Protein AF-0000000076602449 (afdb_homodimer)

Solvent-accessible surface area (backbone atoms only — not comparable to full-atom values): 32713 Å² total; per-residue (Å²): 126,58,45,44,70,32,64,43,73,52,82,67,37,71,26,63,19,25,40,25,39,41,59,53,76,57,67,64,18,80,83,51,75,13,50,71,46,68,66,51,43,40,59,54,36,46,26,14,52,20,56,34,9,32,38,33,41,32,57,24,6,34,40,81,76,22,22,41,44,62,21,29,37,35,42,69,53,77,84,45,30,64,52,51,22,54,45,42,56,56,20,43,75,52,62,17,38,37,30,38,25,40,34,37,21,22,33,57,24,67,45,83,93,55,81,37,30,27,61,24,61,66,39,62,44,95,86,40,54,66,14,42,54,57,50,77,65,52,51,53,51,51,30,52,31,45,16,52,24,42,35,46,40,52,72,24,57,46,54,32,42,29,40,46,34,26,52,32,17,34,52,23,28,34,52,28,76,62,45,24,76,43,86,59,76,61,35,42,42,54,47,55,53,31,51,33,42,36,38,27,53,75,45,45,62,89,46,43,45,33,29,39,29,33,35,43,30,23,85,34,94,60,40,51,50,52,66,57,42,62,66,44,46,60,55,40,45,74,36,54,47,50,31,40,35,28,41,60,21,45,60,32,90,53,75,76,87,83,48,74,44,65,31,33,67,58,20,27,52,50,26,70,72,68,72,40,57,23,25,21,32,44,64,39,58,45,50,67,60,39,31,49,39,30,50,71,60,36,31,66,29,42,30,26,50,43,39,47,49,57,28,49,36,39,49,41,55,34,22,57,75,67,74,43,91,69,85,48,67,78,57,35,52,60,28,73,55,135,124,58,44,44,71,34,63,44,73,51,81,67,38,70,26,64,20,24,40,25,40,41,60,53,74,54,65,64,18,80,84,51,76,13,49,72,48,69,66,52,42,40,60,53,37,46,25,14,50,20,56,35,10,32,38,32,41,31,58,24,8,33,38,82,76,23,20,41,44,62,22,30,36,37,43,69,52,76,83,45,30,64,53,51,23,53,44,40,55,56,20,44,75,52,61,16,39,39,29,38,25,42,34,37,20,23,32,57,25,67,45,83,94,55,82,36,30,26,63,25,60,66,39,62,44,96,86,40,53,66,13,43,53,58,49,76,66,52,51,53,51,51,30,50,31,45,14,52,24,42,34,45,40,51,72,23,57,48,54,34,43,30,40,46,33,29,51,32,17,34,50,22,29,34,52,30,76,63,46,23,76,42,86,60,76,60,37,42,41,54,48,55,54,31,51,32,42,37,38,29,53,75,45,45,63,89,46,42,44,32,31,37,27,34,35,43,30,24,83,34,95,60,40,50,49,53,66,58,43,63,66,42,46,62,57,39,46,75,35,57,47,52,31,39,36,28,41,60,20,45,61,33,90,52,75,76,87,83,47,75,44,64,31,34,66,61,21,27,51,49,26,70,72,68,73,40,55,22,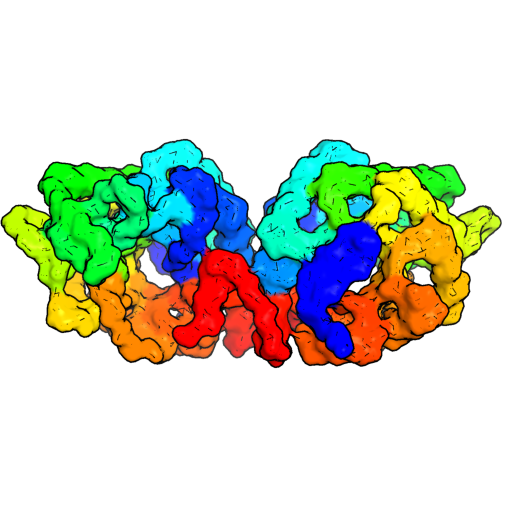25,22,33,43,64,39,58,46,52,66,58,38,29,49,38,30,49,70,61,35,30,66,30,41,30,25,50,42,37,46,49,56,28,50,36,40,49,41,54,34,23,58,76,68,74,43,92,71,85,48,66,78,57,35,52,59,28,72,54,132

Foldseek 3Di:
DDFQQPWDDDQQDIWRGQEEADADWDLAQPVLPQADDVVQLCLQLLLLLLPGGEYEHHEAELDSLQDQESSHHHQPDLVRLQRLLSSQVSSVVSNHAYEYEYFGQALNRQYPPGQRAACAQDHQDPPTHGHHHDDPVRLVVSLLSLQNSLLSRVVSPHLAYEYECEQQGHLVLLQWPLRHDDDPPSSHNQVSVLSSLLSNCVRHDLSHAYEYEYACWAPDPRTDHNVSVVVNVVSNVVSGHQEYEYHHHNSHPDDDDADAQPGLQSQQCCCVPVVGAYEYEGNPLQLVSNRVSCVVVSGPHYHDHPNCVVPSSSVNVSCVVVVHDDDRPDCVCVVVPD/DDFQQPWDDDQQDIWRGQEEADADWDLAQPVLPQADDVVQLCLQLLLLLLPGGEYEHHEAELDSLQDQESSHHHQPDLVRLQRLLSSQVSSVVSNHAYEYEYFGQALNRQYPPGQRAACAQDHQDPPTHGHHHDDPVRLVVSLLSLQNSLLSRVVSPHLAYEYECEQQGHLVLLQWPLRHDDDPPSVHNQVSVLSSLLSNCVRHDLSHAYEYEYACWAPDPRTDHNVSVVVNVVSNVVSGHQEYEYHHHNSHPDDDDADAQVGLQSQQCCCVPVVGAYEYEGNPLQLVSQRVSCVVVSGPHYHDHPNCVVPSSSVNVSCVVVVHDDDRPDCVCVVVPD

Organism: NCBI:txid33932

Structure (mmCIF, N/CA/C/O backbone):
data_AF-0000000076602449-model_v1
#
loop_
_entity.id
_entity.type
_entity.pdbx_description
1 polymer 'NADPH dehydrogenase'
#
loop_
_atom_site.group_PDB
_atom_site.id
_atom_site.type_symbol
_atom_site.label_atom_id
_atom_site.label_alt_id
_atom_site.label_comp_id
_atom_site.label_asym_id
_atom_site.label_entity_id
_atom_site.label_seq_id
_atom_site.pdbx_PDB_ins_code
_atom_site.Cartn_x
_atom_site.Cartn_y
_atom_site.Cartn_z
_atom_site.occupancy
_atom_site.B_iso_or_equiv
_atom_site.auth_seq_id
_atom_site.auth_comp_id
_atom_site.auth_asym_id
_atom_site.auth_atom_id
_atom_site.pdbx_PDB_model_num
ATOM 1 N N . MET A 1 1 ? -13.016 4.168 30.016 1 77.69 1 MET A N 1
ATOM 2 C CA . MET A 1 1 ? -12.172 5.176 29.375 1 77.69 1 MET A CA 1
ATOM 3 C C . MET A 1 1 ? -11.867 4.801 27.938 1 77.69 1 MET A C 1
ATOM 5 O O . MET A 1 1 ? -11.812 3.617 27.594 1 77.69 1 MET A O 1
ATOM 9 N N . ALA A 1 2 ? -11.836 5.816 26.984 1 90.75 2 ALA A N 1
ATOM 10 C CA . ALA A 1 2 ? -11.664 5.539 25.562 1 90.75 2 ALA A CA 1
ATOM 11 C C . ALA A 1 2 ? -10.266 5.012 25.266 1 90.75 2 ALA A C 1
ATOM 13 O O . ALA A 1 2 ? -9.297 5.422 25.906 1 90.75 2 ALA A O 1
ATOM 14 N N . GLY A 1 3 ? -10.156 3.955 24.469 1 96.75 3 GLY A N 1
ATOM 15 C CA . GLY A 1 3 ? -8.875 3.453 24 1 96.75 3 GLY A CA 1
ATOM 16 C C . GLY A 1 3 ? -8.555 3.848 22.562 1 96.75 3 GLY A C 1
ATOM 17 O O . GLY A 1 3 ? -9.367 4.504 21.906 1 96.75 3 GLY A O 1
ATOM 18 N N . LEU A 1 4 ? -7.367 3.514 22.234 1 98.5 4 LEU A N 1
ATOM 19 C CA . LEU A 1 4 ? -6.836 3.865 20.922 1 98.5 4 LEU A CA 1
ATOM 20 C C . LEU A 1 4 ? -7.801 3.449 19.812 1 98.5 4 LEU A C 1
ATOM 22 O O . LEU A 1 4 ? -7.918 4.137 18.797 1 98.5 4 LEU A O 1
ATOM 26 N N . PHE A 1 5 ? -8.602 2.383 20 1 98.56 5 PHE A N 1
ATOM 27 C CA . PHE A 1 5 ? -9.453 1.837 18.953 1 98.56 5 PHE A CA 1
ATOM 28 C C . PHE A 1 5 ? -10.922 2.162 19.219 1 98.56 5 PHE A C 1
ATOM 30 O O . PHE A 1 5 ? -11.812 1.591 18.594 1 98.56 5 PHE A O 1
ATOM 37 N N . SER A 1 6 ? -11.164 3.02 20.188 1 98.25 6 SER A N 1
ATOM 38 C CA . SER A 1 6 ? -12.508 3.566 20.344 1 98.25 6 SER A CA 1
ATOM 39 C C . SER A 1 6 ? -12.797 4.621 19.281 1 98.25 6 SER A C 1
ATOM 41 O O . SER A 1 6 ? -11.883 5.262 18.766 1 98.25 6 SER A O 1
ATOM 43 N N . SER A 1 7 ? -14.023 4.766 18.938 1 97.94 7 SER A N 1
ATOM 44 C CA . SER A 1 7 ? -14.43 5.77 17.953 1 97.94 7 SER A CA 1
ATOM 45 C C . SER A 1 7 ? -14.289 7.18 18.516 1 97.94 7 SER A C 1
ATOM 47 O O . SER A 1 7 ? -14.188 7.363 19.734 1 97.94 7 SER A O 1
ATOM 49 N N . PHE A 1 8 ? -14.164 8.117 17.719 1 98.44 8 PHE A N 1
ATOM 50 C CA . PHE A 1 8 ? -14.117 9.539 18.031 1 98.44 8 PHE A CA 1
ATOM 51 C C . PHE A 1 8 ? -15.047 10.336 17.125 1 98.44 8 PHE A C 1
ATOM 53 O O . PHE A 1 8 ? -15.148 10.047 15.93 1 98.44 8 PHE A O 1
ATOM 60 N N . SER A 1 9 ? -15.727 11.227 17.703 1 98.19 9 SER A N 1
ATOM 61 C CA . SER A 1 9 ? -16.609 12.086 16.922 1 98.19 9 SER A CA 1
ATOM 62 C C . SER A 1 9 ? -16.5 13.539 17.359 1 98.19 9 SER A C 1
ATOM 64 O O . SER A 1 9 ? -16.422 13.828 18.562 1 98.19 9 SER A O 1
ATOM 66 N N . HIS A 1 10 ? -16.406 14.398 16.5 1 98.38 10 HIS A N 1
ATOM 67 C CA . HIS A 1 10 ? -16.453 15.844 16.703 1 98.38 10 HIS A CA 1
ATOM 68 C C . HIS A 1 10 ? -17.062 16.531 15.484 1 98.38 10 HIS A C 1
ATOM 70 O O . HIS A 1 10 ? -16.531 16.438 14.375 1 98.38 10 HIS A O 1
ATOM 76 N N . LYS A 1 11 ? -18.188 17.266 15.703 1 97.62 11 LYS A N 1
ATOM 77 C CA . LYS A 1 11 ? -18.969 17.797 14.594 1 97.62 11 LYS A CA 1
ATOM 78 C C . LYS A 1 11 ? -19.281 16.719 13.562 1 97.62 11 LYS A C 1
ATOM 80 O O . LYS A 1 11 ? -19.766 15.648 13.906 1 97.62 11 LYS A O 1
ATOM 85 N N . GLY A 1 12 ? -19 16.922 12.32 1 97.94 12 GLY A N 1
ATOM 86 C CA . GLY A 1 12 ? -19.328 15.984 11.266 1 97.94 12 GLY A CA 1
ATOM 87 C C . GLY A 1 12 ? -18.266 14.93 11.055 1 97.94 12 GLY A C 1
ATOM 88 O O . GLY A 1 12 ? -18.422 14.039 10.211 1 97.94 12 GLY A O 1
ATOM 89 N N . LEU A 1 13 ? -17.25 14.93 11.82 1 98.44 13 LEU A N 1
ATOM 90 C CA . LEU A 1 13 ? -16.156 13.977 11.656 1 98.44 13 LEU A CA 1
ATOM 91 C C . LEU A 1 13 ? -16.344 12.773 12.57 1 98.44 13 LEU A C 1
ATOM 93 O O . LEU A 1 13 ? -16.391 12.922 13.797 1 98.44 13 LEU A O 1
ATOM 97 N N . GLN A 1 14 ? -16.5 11.609 12.008 1 98.5 14 GLN A N 1
ATOM 98 C CA . GLN A 1 14 ? -16.625 10.344 12.734 1 98.5 14 GLN A CA 1
ATOM 99 C C . GLN A 1 14 ? -15.477 9.398 12.383 1 98.5 14 GLN A C 1
ATOM 101 O O . GLN A 1 14 ? -15.32 9 11.227 1 98.5 14 GLN A O 1
ATOM 106 N N . LEU A 1 15 ? -14.734 9.047 13.375 1 98.69 15 LEU A N 1
ATOM 107 C CA . LEU A 1 15 ? -13.57 8.188 13.164 1 98.69 15 LEU A CA 1
ATOM 108 C C . LEU A 1 15 ? -13.797 6.812 13.781 1 98.69 15 LEU A C 1
ATOM 110 O O . LEU A 1 15 ? -14.312 6.707 14.898 1 98.69 15 LEU A O 1
ATOM 114 N N . LYS A 1 16 ? -13.383 5.773 13.094 1 98.25 16 LYS A N 1
ATOM 115 C CA . LYS A 1 16 ? -13.539 4.402 13.57 1 98.25 16 LYS A CA 1
ATOM 116 C C . LYS A 1 16 ? -12.516 4.074 14.648 1 98.25 16 LYS A C 1
ATOM 118 O O . LYS A 1 16 ? -12.664 3.098 15.383 1 98.25 16 LYS A O 1
ATOM 123 N N . ASN A 1 17 ? -11.516 4.848 14.727 1 98.75 17 ASN A N 1
ATOM 124 C CA . ASN A 1 17 ? -10.508 4.773 15.781 1 98.75 17 ASN A CA 1
ATOM 125 C C . ASN A 1 17 ? -9.742 6.086 15.914 1 98.75 17 ASN A C 1
ATOM 127 O O . ASN A 1 17 ? -9.984 7.031 15.164 1 98.75 17 ASN A O 1
ATOM 131 N N . ARG A 1 18 ? -8.867 6.199 16.844 1 98.81 18 ARG A N 1
ATOM 132 C CA . ARG A 1 18 ? -8.234 7.461 17.219 1 98.81 18 ARG A CA 1
ATOM 133 C C . ARG A 1 18 ? -6.793 7.516 16.719 1 98.81 18 ARG A C 1
ATOM 135 O O . ARG A 1 18 ? -5.949 8.188 17.312 1 98.81 18 ARG A O 1
ATOM 142 N N . ILE A 1 19 ? -6.516 6.734 15.633 1 98.88 19 ILE A N 1
ATOM 143 C CA . ILE A 1 19 ? -5.219 6.703 14.969 1 98.88 19 ILE A CA 1
ATOM 144 C C . ILE A 1 19 ? -5.242 7.625 13.75 1 98.88 19 ILE A C 1
ATOM 146 O O . ILE A 1 19 ? -6.074 7.461 12.859 1 98.88 19 ILE A O 1
ATOM 150 N N . MET A 1 20 ? -4.363 8.594 13.719 1 98.94 20 MET A N 1
ATOM 151 C CA . MET A 1 20 ? -4.211 9.5 12.586 1 98.94 20 MET A CA 1
ATOM 152 C C . MET A 1 20 ? -2.855 9.305 11.914 1 98.94 20 MET A C 1
ATOM 154 O O . MET A 1 20 ? -1.832 9.188 12.594 1 98.94 20 MET A O 1
ATOM 158 N N . MET A 1 21 ? -2.871 9.109 10.602 1 98.81 21 MET A N 1
ATOM 159 C CA . MET A 1 21 ? -1.619 9.281 9.867 1 98.81 21 MET A CA 1
ATOM 160 C C . MET A 1 21 ? -1.257 10.75 9.742 1 98.81 21 MET A C 1
ATOM 162 O O . MET A 1 21 ? -2.029 11.539 9.195 1 98.81 21 MET A O 1
ATOM 166 N N . SER A 1 22 ? -0.099 11.102 10.234 1 98.12 22 SER A N 1
ATOM 167 C CA . SER A 1 22 ? 0.353 12.484 10.188 1 98.12 22 SER A CA 1
ATOM 168 C C . SER A 1 22 ? 0.542 12.953 8.75 1 98.12 22 SER A C 1
ATOM 170 O O . SER A 1 22 ? 0.806 12.148 7.855 1 98.12 22 SER A O 1
ATOM 172 N N . SER A 1 23 ? 0.31 14.227 8.539 1 97.88 23 SER A N 1
ATOM 173 C CA . SER A 1 23 ? 0.721 14.82 7.27 1 97.88 23 SER A CA 1
ATOM 174 C C . SER A 1 23 ? 2.238 14.781 7.109 1 97.88 23 SER A C 1
ATOM 176 O O . SER A 1 23 ? 2.965 15.328 7.941 1 97.88 23 SER A O 1
ATOM 178 N N . MET A 1 24 ? 2.736 14.109 6.176 1 97.44 24 MET A N 1
ATOM 179 C CA . MET A 1 24 ? 4.172 14 5.922 1 97.44 24 MET A CA 1
ATOM 180 C C . MET A 1 24 ? 4.488 14.266 4.453 1 97.44 24 MET A C 1
ATOM 182 O O . MET A 1 24 ? 3.969 13.578 3.568 1 97.44 24 MET A O 1
ATOM 186 N N . CYS A 1 25 ? 5.289 15.211 4.281 1 97.25 25 CYS A N 1
ATOM 187 C CA . CYS A 1 25 ? 5.66 15.523 2.904 1 97.25 25 CYS A CA 1
ATOM 188 C C . CYS A 1 25 ? 6.312 14.32 2.23 1 97.25 25 CYS A C 1
ATOM 190 O O . CYS A 1 25 ? 7.156 13.656 2.826 1 97.25 25 CYS A O 1
ATOM 192 N N . GLN A 1 26 ? 5.965 14.102 0.991 1 97.12 26 GLN A N 1
ATOM 193 C CA . GLN A 1 26 ? 6.465 12.945 0.251 1 97.12 26 GLN A CA 1
ATOM 194 C C . GLN A 1 26 ? 7.461 13.367 -0.823 1 97.12 26 GLN A C 1
ATOM 196 O O . GLN A 1 26 ? 8.281 12.57 -1.267 1 97.12 26 GLN A O 1
ATOM 201 N N . TYR A 1 27 ? 7.344 14.594 -1.362 1 97.75 27 TYR A N 1
ATOM 202 C CA . TYR A 1 27 ? 8.188 15.133 -2.422 1 97.75 27 TYR A CA 1
ATOM 203 C C . TYR A 1 27 ? 8.172 14.227 -3.646 1 97.75 27 TYR A C 1
ATOM 205 O O . TYR A 1 27 ? 9.227 13.93 -4.219 1 97.75 27 TYR A O 1
ATOM 213 N N . GLN A 1 28 ? 6.973 13.742 -4 1 97.31 28 GLN A N 1
ATOM 214 C CA . GLN A 1 28 ? 6.91 12.703 -5.023 1 97.31 28 GLN A CA 1
ATOM 215 C C . GLN A 1 28 ? 5.992 13.117 -6.172 1 97.31 28 GLN A C 1
ATOM 217 O O . GLN A 1 28 ? 5.562 12.273 -6.965 1 97.31 28 GLN A O 1
ATOM 222 N N . ALA A 1 29 ? 5.602 14.391 -6.168 1 96.88 29 ALA A N 1
ATOM 223 C CA . ALA A 1 29 ? 4.891 14.883 -7.348 1 96.88 29 ALA A CA 1
ATOM 224 C C . ALA A 1 29 ? 5.852 15.102 -8.516 1 96.88 29 ALA A C 1
ATOM 226 O O . ALA A 1 29 ? 6.184 16.25 -8.844 1 96.88 29 ALA A O 1
ATOM 227 N N . GLU A 1 30 ? 6.133 14.102 -9.211 1 94.44 30 GLU A N 1
ATOM 228 C CA . GLU A 1 30 ? 7.152 14.125 -10.25 1 94.44 30 GLU A CA 1
ATOM 229 C C . GLU A 1 30 ? 6.715 14.984 -11.43 1 94.44 30 GLU A C 1
ATOM 231 O O . GLU A 1 30 ? 7.551 15.508 -12.172 1 94.44 30 GLU A O 1
ATOM 236 N N . ASN A 1 31 ? 5.492 15.117 -11.625 1 95.31 31 ASN A N 1
ATOM 237 C CA . ASN A 1 31 ? 4.949 15.961 -12.68 1 95.31 31 ASN A CA 1
ATOM 238 C C . ASN A 1 31 ? 5.25 17.438 -12.43 1 95.31 31 ASN A C 1
ATOM 240 O O . ASN A 1 31 ? 5.094 18.266 -13.328 1 95.31 31 ASN A O 1
ATOM 244 N N . LYS A 1 32 ? 5.543 17.875 -11.258 1 95.69 32 LYS A N 1
ATOM 245 C CA . LYS A 1 32 ? 5.98 19.203 -10.82 1 95.69 32 LYS A CA 1
ATOM 246 C C . LYS A 1 32 ? 4.863 20.234 -10.984 1 95.69 32 LYS A C 1
ATOM 248 O O . LYS A 1 32 ? 5.117 21.438 -10.977 1 95.69 32 LYS A O 1
ATOM 253 N N . ASP A 1 33 ? 3.631 19.781 -11.133 1 96.38 33 ASP A N 1
ATOM 254 C CA . ASP A 1 33 ? 2.51 20.719 -11.234 1 96.38 33 ASP A CA 1
ATOM 255 C C . ASP A 1 33 ? 1.66 20.688 -9.969 1 96.38 33 ASP A C 1
ATOM 257 O O . ASP A 1 33 ? 0.603 21.312 -9.906 1 96.38 33 ASP A O 1
ATOM 261 N N . GLY A 1 34 ? 2.094 19.891 -8.984 1 97.44 34 GLY A N 1
ATOM 262 C CA . GLY A 1 34 ? 1.47 19.891 -7.672 1 97.44 34 GLY A CA 1
ATOM 263 C C . GLY A 1 34 ? 0.31 18.922 -7.562 1 97.44 34 GLY A C 1
ATOM 264 O O . GLY A 1 34 ? -0.326 18.812 -6.512 1 97.44 34 GLY A O 1
ATOM 265 N N . THR A 1 35 ? 0.033 18.125 -8.656 1 98.31 35 THR A N 1
ATOM 266 C CA . THR A 1 35 ? -1.082 17.188 -8.68 1 98.31 35 THR A CA 1
ATOM 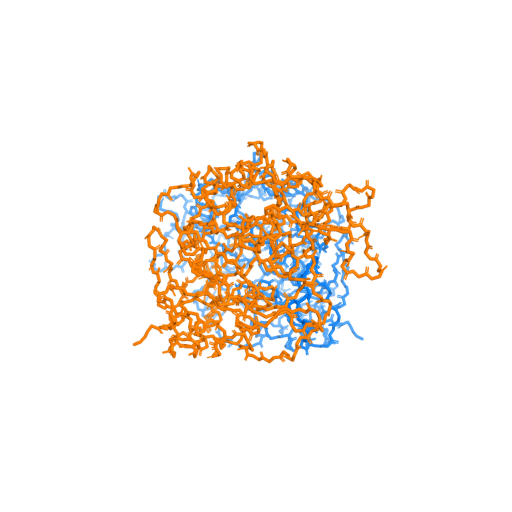267 C C . THR A 1 35 ? -0.653 15.82 -8.141 1 98.31 35 THR A C 1
ATOM 269 O O . THR A 1 35 ? 0.449 15.352 -8.438 1 98.31 35 THR A O 1
ATOM 272 N N . PRO A 1 36 ? -1.528 15.234 -7.285 1 98.38 36 PRO A N 1
ATOM 273 C CA . PRO A 1 36 ? -1.172 13.891 -6.809 1 98.38 36 PRO A CA 1
ATOM 274 C C . PRO A 1 36 ? -1.05 12.875 -7.941 1 98.38 36 PRO A C 1
ATOM 276 O O . PRO A 1 36 ? -1.741 12.992 -8.953 1 98.38 36 PRO A O 1
ATOM 279 N N . THR A 1 37 ? -0.177 11.922 -7.777 1 97.62 37 THR A N 1
ATOM 280 C CA . THR A 1 37 ? 0.083 10.867 -8.75 1 97.62 37 THR A CA 1
ATOM 281 C C . THR A 1 37 ? -0.231 9.5 -8.164 1 97.62 37 THR A C 1
ATOM 283 O O . THR A 1 37 ? -0.815 9.398 -7.082 1 97.62 37 THR A O 1
ATOM 286 N N . ASP A 1 38 ? 0.158 8.422 -8.891 1 97.94 38 ASP A N 1
ATOM 287 C CA . ASP A 1 38 ? -0.061 7.051 -8.438 1 97.94 38 ASP A CA 1
ATOM 288 C C . ASP A 1 38 ? 0.693 6.77 -7.141 1 97.94 38 ASP A C 1
ATOM 290 O O . ASP A 1 38 ? 0.228 5.996 -6.301 1 97.94 38 ASP A O 1
ATOM 294 N N . TRP A 1 39 ? 1.822 7.453 -6.949 1 98.12 39 TRP A N 1
ATOM 295 C CA . TRP A 1 39 ? 2.545 7.344 -5.684 1 98.12 39 TRP A CA 1
ATOM 296 C C . TRP A 1 39 ? 1.636 7.672 -4.508 1 98.12 39 TRP A C 1
ATOM 298 O O . TRP A 1 39 ? 1.562 6.91 -3.539 1 98.12 39 TRP A O 1
ATOM 308 N N . HIS A 1 40 ? 0.997 8.773 -4.668 1 98.75 40 HIS A N 1
ATOM 309 C CA . HIS A 1 40 ? 0.148 9.258 -3.582 1 98.75 40 HIS A CA 1
ATOM 310 C C . HIS A 1 40 ? -1.057 8.344 -3.381 1 98.75 40 HIS A C 1
ATOM 312 O O . HIS A 1 40 ? -1.429 8.039 -2.244 1 98.75 40 HIS A O 1
ATOM 318 N N . PHE A 1 41 ? -1.604 7.914 -4.523 1 98.75 41 PHE A N 1
ATOM 319 C CA . PHE A 1 41 ? -2.75 7.012 -4.453 1 98.75 41 PHE A CA 1
ATOM 320 C C . PHE A 1 41 ? -2.414 5.77 -3.637 1 98.75 41 PHE A C 1
ATOM 322 O O . PHE A 1 41 ? -3.133 5.426 -2.697 1 98.75 41 PHE A O 1
ATOM 329 N N . VAL A 1 42 ? -1.307 5.121 -3.928 1 98.75 42 VAL A N 1
ATOM 330 C CA . VAL A 1 42 ? -0.897 3.902 -3.242 1 98.75 42 VAL A CA 1
ATOM 331 C C . VAL A 1 42 ? -0.556 4.215 -1.787 1 98.75 42 VAL A C 1
ATOM 333 O O . VAL A 1 42 ? -0.95 3.482 -0.878 1 98.75 42 VAL A O 1
ATOM 336 N N . HIS A 1 43 ? 0.134 5.312 -1.545 1 98.69 43 HIS A N 1
ATOM 337 C CA . HIS A 1 43 ? 0.598 5.711 -0.22 1 98.69 43 HIS A CA 1
ATOM 338 C C . HIS A 1 43 ? -0.569 5.859 0.75 1 98.69 43 HIS A C 1
ATOM 340 O O . HIS A 1 43 ? -0.567 5.258 1.827 1 98.69 43 HIS A O 1
ATOM 346 N N . TYR A 1 44 ? -1.57 6.535 0.368 1 98.88 44 TYR A N 1
ATOM 347 C CA . TYR A 1 44 ? -2.656 6.852 1.29 1 98.88 44 TYR A CA 1
ATOM 348 C C . TYR A 1 44 ? -3.656 5.703 1.368 1 98.88 44 TYR A C 1
ATOM 350 O O . TYR A 1 44 ? -4.109 5.34 2.457 1 98.88 44 TYR A O 1
ATOM 358 N N . VAL A 1 45 ? -3.98 5.102 0.251 1 98.88 45 VAL A N 1
ATOM 359 C CA . VAL A 1 45 ? -5.004 4.059 0.227 1 98.88 45 VAL A CA 1
ATOM 360 C C . VAL A 1 45 ? -4.508 2.832 0.989 1 98.88 45 VAL A C 1
ATOM 362 O O . VAL A 1 45 ? -5.285 2.16 1.67 1 98.88 45 VAL A O 1
ATOM 365 N N . SER A 1 46 ? -3.225 2.531 0.864 1 98.62 46 SER A N 1
ATOM 366 C CA . SER A 1 46 ? -2.684 1.376 1.572 1 98.62 46 SER A CA 1
ATOM 367 C C . SER A 1 46 ? -2.869 1.514 3.08 1 98.62 46 SER A C 1
ATOM 369 O O . SER A 1 46 ? -3.111 0.523 3.773 1 98.62 46 SER A O 1
ATOM 371 N N . ARG A 1 47 ? -2.74 2.715 3.611 1 98.81 47 ARG A N 1
ATOM 372 C CA . ARG A 1 47 ? -2.912 2.926 5.043 1 98.81 47 ARG A CA 1
ATOM 373 C C . ARG A 1 47 ? -4.387 2.865 5.434 1 98.81 47 ARG A C 1
ATOM 375 O O . ARG A 1 47 ? -4.727 2.428 6.535 1 98.81 47 ARG A O 1
ATOM 382 N N . ALA A 1 48 ? -5.254 3.301 4.504 1 98.81 48 ALA A N 1
ATOM 383 C CA . ALA A 1 48 ? -6.684 3.109 4.73 1 98.81 48 ALA A CA 1
ATOM 384 C C . ALA A 1 48 ? -7.031 1.627 4.832 1 98.81 48 ALA A C 1
ATOM 386 O O . ALA A 1 48 ? -7.734 1.209 5.754 1 98.81 48 ALA A O 1
ATOM 387 N N . ILE A 1 49 ? -6.457 0.841 3.941 1 98.44 49 ILE A N 1
ATOM 388 C CA . ILE A 1 49 ? -6.645 -0.606 3.936 1 98.44 49 ILE A CA 1
ATOM 389 C C . ILE A 1 49 ? -6.133 -1.197 5.25 1 98.44 49 ILE A C 1
ATOM 391 O O . ILE A 1 49 ? -6.742 -2.117 5.801 1 98.44 49 ILE A O 1
ATOM 395 N N . GLY A 1 50 ? -5.102 -0.616 5.781 1 98.19 50 GLY A N 1
ATOM 396 C CA . GLY A 1 50 ? -4.469 -1.099 7 1 98.19 50 GLY A CA 1
ATOM 397 C C . GLY A 1 50 ? -5.262 -0.771 8.25 1 98.19 50 GLY A C 1
ATOM 398 O O . GLY A 1 50 ? -4.902 -1.2 9.352 1 98.19 50 GLY A O 1
ATOM 399 N N . GLY A 1 51 ? -6.297 0.106 8.125 1 98.5 51 GLY A N 1
ATOM 400 C CA . GLY A 1 51 ? -7.207 0.268 9.242 1 98.5 51 GLY A CA 1
ATOM 401 C C . GLY A 1 51 ? -7.094 1.624 9.914 1 98.5 51 GLY A C 1
ATOM 402 O O . GLY A 1 51 ? -7.777 1.892 10.906 1 98.5 51 GLY A O 1
ATOM 403 N N . THR A 1 52 ? -6.293 2.496 9.375 1 98.81 52 THR A N 1
ATOM 404 C CA . THR A 1 52 ? -6.098 3.812 9.977 1 98.81 52 THR A CA 1
ATOM 405 C C . THR A 1 52 ? -7.402 4.605 9.969 1 98.81 52 THR A C 1
ATOM 407 O O . THR A 1 52 ? -8.133 4.605 8.977 1 98.81 52 THR A O 1
ATOM 410 N N . GLY A 1 53 ? -7.719 5.277 11.102 1 98.81 53 GLY A N 1
ATOM 411 C CA . GLY A 1 53 ? -8.984 5.98 11.227 1 98.81 53 GLY A CA 1
ATOM 412 C C . GLY A 1 53 ? -9.023 7.289 10.461 1 98.81 53 GLY A C 1
ATOM 413 O O . GLY A 1 53 ? -10 7.57 9.75 1 98.81 53 GLY A O 1
ATOM 414 N N . LEU A 1 54 ? -7.965 8.086 10.555 1 98.94 54 LEU A N 1
ATOM 415 C CA . LEU A 1 54 ? -7.867 9.398 9.922 1 98.94 54 LEU A CA 1
ATOM 416 C C . LEU A 1 54 ? -6.539 9.555 9.195 1 98.94 54 LEU A C 1
ATOM 418 O O . LEU A 1 54 ? -5.473 9.43 9.805 1 98.94 54 LEU A O 1
ATOM 422 N N . ILE A 1 55 ? -6.637 9.789 7.91 1 98.88 55 ILE A N 1
ATOM 423 C CA . ILE A 1 55 ? -5.441 9.93 7.09 1 98.88 55 ILE A CA 1
ATOM 424 C C . ILE A 1 55 ? -5.293 11.383 6.641 1 98.88 55 ILE A C 1
ATOM 426 O O . ILE A 1 55 ? -6.242 11.984 6.133 1 98.88 55 ILE A O 1
ATOM 430 N N . PHE A 1 56 ? -4.109 11.922 6.828 1 98.75 56 PHE A N 1
ATOM 431 C CA . PHE A 1 56 ? -3.9 13.281 6.34 1 98.75 56 PHE A CA 1
ATOM 432 C C . PHE A 1 56 ? -2.963 13.289 5.137 1 98.75 56 PHE A C 1
ATOM 434 O O . PHE A 1 56 ? -1.857 12.742 5.203 1 98.75 56 PHE A O 1
ATOM 441 N N . LEU A 1 57 ? -3.416 13.852 4.094 1 98.38 57 LEU A N 1
ATOM 442 C CA . LEU A 1 57 ? -2.531 14.164 2.975 1 98.38 57 LEU A CA 1
ATOM 443 C C . LEU A 1 57 ? -1.448 15.148 3.396 1 98.38 57 LEU A C 1
ATOM 445 O O . LEU A 1 57 ? -1.692 16.031 4.227 1 98.38 57 LEU A O 1
ATOM 449 N N . GLU A 1 58 ? -0.391 15.07 2.787 1 98.5 58 GLU A N 1
ATOM 450 C CA . GLU A 1 58 ? 0.781 15.891 3.068 1 98.5 58 GLU A CA 1
ATOM 451 C C . GLU A 1 58 ? 0.477 17.375 2.867 1 98.5 58 GLU A C 1
ATOM 453 O O . GLU A 1 58 ? -0.577 17.734 2.336 1 98.5 58 GLU A O 1
ATOM 458 N N . MET A 1 59 ? 1.414 18.109 3.41 1 98.62 59 MET A N 1
ATOM 459 C CA . MET A 1 59 ? 1.329 19.547 3.197 1 98.62 59 MET A CA 1
ATOM 460 C C . MET A 1 59 ? 1.064 19.875 1.73 1 98.62 59 MET A C 1
ATOM 462 O O . MET A 1 59 ? 1.853 19.5 0.858 1 98.62 59 MET A O 1
ATOM 466 N N . THR A 1 60 ? -0.072 20.453 1.491 1 98.88 60 THR A N 1
ATOM 467 C CA . THR A 1 60 ? -0.546 20.859 0.172 1 98.88 60 THR A CA 1
ATOM 468 C C . THR A 1 60 ? -0.672 22.375 0.08 1 98.88 60 THR A C 1
ATOM 470 O O . THR A 1 60 ? -1.471 22.984 0.796 1 98.88 60 THR A O 1
ATOM 473 N N . ASN A 1 61 ? 0.068 22.938 -0.769 1 98.75 61 ASN A N 1
ATOM 474 C CA . ASN A 1 61 ? 0.321 24.359 -0.718 1 98.75 61 ASN A CA 1
ATOM 475 C C . ASN A 1 61 ? -0.672 25.141 -1.578 1 98.75 61 ASN A C 1
ATOM 477 O O . ASN A 1 61 ? -1.135 24.641 -2.604 1 98.75 61 ASN A O 1
ATOM 481 N N . VAL A 1 62 ? -0.952 26.375 -1.268 1 98.75 62 VAL A N 1
ATOM 482 C CA . VAL A 1 62 ? -2.082 27.125 -1.803 1 98.75 62 VAL A CA 1
ATOM 483 C C . VAL A 1 62 ? -1.695 27.766 -3.139 1 98.75 62 VAL A C 1
ATOM 485 O O . VAL A 1 62 ? -2.551 28.281 -3.854 1 98.75 62 VAL A O 1
ATOM 488 N N . GLU A 1 63 ? -0.453 27.781 -3.449 1 97.69 63 GLU A N 1
ATOM 489 C CA . GLU A 1 63 ? 0.079 28.234 -4.727 1 97.69 63 GLU A CA 1
ATOM 490 C C . GLU A 1 63 ? 1.397 27.547 -5.059 1 97.69 63 GLU A C 1
ATOM 492 O O . GLU A 1 63 ? 2.02 26.938 -4.188 1 97.69 63 GLU A O 1
ATOM 497 N N . LEU A 1 64 ? 1.821 27.609 -6.285 1 95.88 64 LEU A N 1
ATOM 498 C CA . LEU A 1 64 ? 3.037 26.938 -6.727 1 95.88 64 LEU A CA 1
ATOM 499 C C . LEU A 1 64 ? 4.258 27.469 -5.98 1 95.88 64 LEU A C 1
ATOM 501 O O . LEU A 1 64 ? 5.129 26.703 -5.578 1 95.88 64 LEU A O 1
ATOM 505 N N . ARG A 1 65 ? 4.273 28.75 -5.758 1 94.25 65 ARG A N 1
ATOM 506 C CA . ARG A 1 65 ? 5.422 29.359 -5.098 1 94.25 65 ARG A CA 1
ATOM 507 C C . ARG A 1 65 ? 5.434 29.031 -3.607 1 94.25 65 ARG A C 1
ATOM 509 O O . ARG A 1 65 ? 6.441 29.234 -2.928 1 94.25 65 ARG A O 1
ATOM 516 N N . GLY A 1 66 ? 4.32 28.5 -3.033 1 96.31 66 GLY A N 1
ATOM 517 C CA . GLY A 1 66 ? 4.219 28.188 -1.617 1 96.31 66 GLY A CA 1
ATOM 518 C C . GLY A 1 66 ? 4.789 26.828 -1.265 1 96.31 66 GLY A C 1
ATOM 519 O O . GLY A 1 66 ? 4.758 26.422 -0.103 1 96.31 66 GLY A O 1
ATOM 520 N N . ARG A 1 67 ? 5.391 26.156 -2.256 1 97.69 67 ARG A N 1
ATOM 521 C CA . ARG A 1 67 ? 5.906 24.797 -2.062 1 97.69 67 ARG A CA 1
ATOM 522 C C . ARG A 1 67 ? 7.293 24.828 -1.436 1 97.69 67 ARG A C 1
ATOM 524 O O . ARG A 1 67 ? 8.016 25.812 -1.559 1 97.69 67 ARG A O 1
ATOM 531 N N . ILE A 1 68 ? 7.613 23.734 -0.742 1 98.06 68 ILE A N 1
ATOM 532 C CA . ILE A 1 68 ? 8.984 23.547 -0.275 1 98.06 68 ILE A CA 1
ATOM 533 C C . ILE A 1 68 ? 9.891 23.234 -1.459 1 98.06 68 ILE A C 1
ATOM 535 O O . ILE A 1 68 ? 10.922 23.875 -1.65 1 98.06 68 ILE A O 1
ATOM 539 N N . THR A 1 69 ? 9.555 22.203 -2.209 1 97.62 69 THR A N 1
ATOM 540 C CA . THR A 1 69 ? 10.219 21.812 -3.451 1 97.62 69 THR A CA 1
ATOM 541 C C . THR A 1 69 ? 9.211 21.734 -4.598 1 97.62 69 THR A C 1
ATOM 543 O O . THR A 1 69 ? 8 21.75 -4.371 1 97.62 69 THR A O 1
ATOM 546 N N . ASN A 1 70 ? 9.766 21.547 -5.762 1 96.75 70 ASN A N 1
ATOM 547 C CA . ASN A 1 70 ? 8.906 21.484 -6.941 1 96.75 70 ASN A CA 1
ATOM 548 C C . ASN A 1 70 ? 8.148 20.156 -7.012 1 96.75 70 ASN A C 1
ATOM 550 O O . ASN A 1 70 ? 7.301 19.969 -7.883 1 96.75 70 ASN A O 1
ATOM 554 N N . GLN A 1 71 ? 8.344 19.297 -6.039 1 97.75 71 GLN A N 1
ATOM 555 C CA . GLN A 1 71 ? 7.676 18 -6.051 1 97.75 71 GLN A CA 1
ATOM 556 C C . GLN A 1 71 ? 6.656 17.891 -4.918 1 97.75 71 GLN A C 1
ATOM 558 O O . GLN A 1 71 ? 6.219 16.797 -4.574 1 97.75 71 GLN A O 1
ATOM 563 N N . CYS A 1 72 ? 6.32 19.047 -4.359 1 98.44 72 CYS A N 1
ATOM 564 C CA . CYS A 1 72 ? 5.273 19.125 -3.35 1 98.44 72 CYS A CA 1
ATOM 565 C C . CYS A 1 72 ? 3.902 19.281 -3.996 1 98.44 72 CYS A C 1
ATOM 567 O O . CYS A 1 72 ? 3.797 19.734 -5.137 1 98.44 72 CYS A O 1
ATOM 569 N N . LEU A 1 73 ? 2.926 18.922 -3.27 1 98.75 73 LEU A N 1
ATOM 570 C CA . LEU A 1 73 ? 1.557 19.062 -3.75 1 98.75 73 LEU A CA 1
ATOM 571 C C . LEU A 1 73 ? 1.065 20.5 -3.582 1 98.75 73 LEU A C 1
ATOM 573 O O . LEU A 1 73 ? 1.511 21.203 -2.678 1 98.75 73 LEU A O 1
ATOM 577 N N . 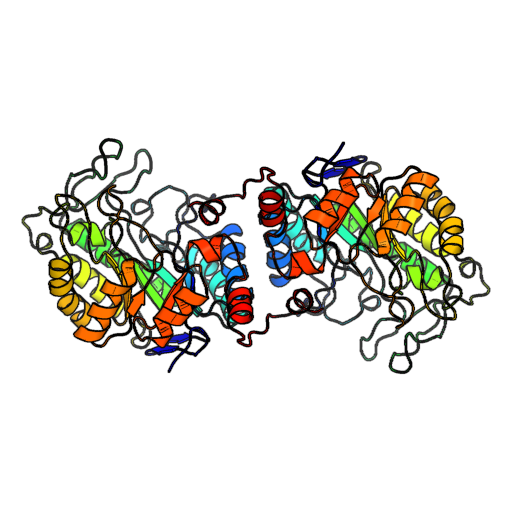THR A 1 74 ? 0.221 20.922 -4.445 1 98.75 74 THR A N 1
ATOM 578 C CA . THR A 1 74 ? -0.562 22.156 -4.34 1 98.75 74 THR A CA 1
ATOM 579 C C . THR A 1 74 ? -2.041 21.875 -4.594 1 98.75 74 THR A C 1
ATOM 581 O O . THR A 1 74 ? -2.393 20.859 -5.199 1 98.75 74 THR A O 1
ATOM 584 N N . LEU A 1 75 ? -2.889 22.641 -4.113 1 98.81 75 LEU A N 1
ATOM 585 C CA . LEU A 1 75 ? -4.309 22.672 -4.449 1 98.81 75 LEU A CA 1
ATOM 586 C C . LEU A 1 75 ? -4.785 24.109 -4.664 1 98.81 75 LEU A C 1
ATOM 588 O O . LEU A 1 75 ? -5.219 24.766 -3.719 1 98.81 75 LEU A O 1
ATOM 592 N N . HIS A 1 76 ? -4.656 24.547 -5.906 1 98.5 76 HIS A N 1
ATOM 593 C CA . HIS A 1 76 ? -4.934 25.953 -6.227 1 98.5 76 HIS A CA 1
ATOM 594 C C . HIS A 1 76 ? -5.785 26.062 -7.484 1 98.5 76 HIS A C 1
ATOM 596 O O . HIS A 1 76 ? -6.059 27.172 -7.953 1 98.5 76 HIS A O 1
ATOM 602 N N . SER A 1 77 ? -6.156 24.891 -8.07 1 98.06 77 SER A N 1
ATOM 603 C CA . SER A 1 77 ? -6.918 24.906 -9.32 1 98.06 77 SER A CA 1
ATOM 604 C C . SER A 1 77 ? -7.965 23.797 -9.336 1 98.06 77 SER A C 1
ATOM 606 O O . SER A 1 77 ? -7.727 22.703 -8.82 1 98.06 77 SER A O 1
ATOM 608 N N . GLU A 1 78 ? -9.086 24.094 -10.016 1 98.38 78 GLU A N 1
ATOM 609 C CA . GLU A 1 78 ? -10.141 23.094 -10.188 1 98.38 78 GLU A CA 1
ATOM 610 C C . GLU A 1 78 ? -9.633 21.875 -10.945 1 98.38 78 GLU A C 1
ATOM 612 O O . GLU A 1 78 ? -10.117 20.766 -10.734 1 98.38 78 GLU A O 1
ATOM 617 N N . TYR A 1 79 ? -8.672 22.141 -11.742 1 98.12 79 TYR A N 1
ATOM 618 C CA . TYR A 1 79 ? -8.086 21.078 -12.539 1 98.12 79 TYR A CA 1
ATOM 619 C C . TYR A 1 79 ? -7.586 19.938 -11.648 1 98.12 79 TYR A C 1
ATOM 621 O O . TYR A 1 79 ? -7.633 18.766 -12.039 1 98.12 79 TYR A O 1
ATOM 629 N N . GLN A 1 80 ? -7.156 20.188 -10.469 1 98.62 80 GLN A N 1
ATOM 630 C CA . GLN A 1 80 ? -6.516 19.219 -9.586 1 98.62 80 GLN A CA 1
ATOM 631 C C . GLN A 1 80 ? -7.551 18.422 -8.797 1 98.62 80 GLN A C 1
ATOM 633 O O . GLN A 1 80 ? -7.238 17.359 -8.258 1 98.62 80 GLN A O 1
ATOM 638 N N . VAL A 1 81 ? -8.75 18.875 -8.711 1 98.81 81 VAL A N 1
ATOM 639 C CA . VAL A 1 81 ? -9.773 18.391 -7.789 1 98.81 81 VAL A CA 1
ATOM 640 C C . VAL A 1 81 ? -10.047 16.906 -8.062 1 98.81 81 VAL A C 1
ATOM 642 O O . VAL A 1 81 ? -10.07 16.094 -7.137 1 98.81 81 VAL A O 1
ATOM 645 N N . PRO A 1 82 ? -10.172 16.484 -9.375 1 98.81 82 PRO A N 1
ATOM 646 C CA . PRO A 1 82 ? -10.477 15.062 -9.609 1 98.81 82 PRO A CA 1
ATOM 647 C C . PRO A 1 82 ? -9.367 14.133 -9.133 1 98.81 82 PRO A C 1
ATOM 649 O O . PRO A 1 82 ? -9.633 12.992 -8.742 1 98.81 82 PRO A O 1
ATOM 652 N N . TYR A 1 83 ? -8.141 14.586 -9.148 1 98.69 83 TYR A N 1
ATOM 653 C CA . TYR A 1 83 ? -7.012 13.758 -8.742 1 98.69 83 TYR A CA 1
ATOM 654 C C . TYR A 1 83 ? -7.008 13.539 -7.234 1 98.69 83 TYR A C 1
ATOM 656 O O . TYR A 1 83 ? -6.711 12.438 -6.758 1 98.69 83 TYR A O 1
ATOM 664 N N . PHE A 1 84 ? -7.375 14.57 -6.488 1 98.88 84 PHE A N 1
ATOM 665 C CA . PHE A 1 84 ? -7.52 14.43 -5.047 1 98.88 84 PHE A CA 1
ATOM 666 C C . PHE A 1 84 ? -8.75 13.594 -4.703 1 98.88 84 PHE A C 1
ATOM 668 O O . PHE A 1 84 ? -8.703 12.75 -3.807 1 98.88 84 PHE A O 1
ATOM 675 N N . LYS A 1 85 ? -9.828 13.844 -5.434 1 98.88 85 LYS A N 1
ATOM 676 C CA . LYS A 1 85 ? -11.086 13.141 -5.203 1 98.88 85 LYS A CA 1
ATOM 677 C C . LYS A 1 85 ? -10.914 11.633 -5.324 1 98.88 85 LYS A C 1
ATOM 679 O O . LYS A 1 85 ? -11.5 10.867 -4.555 1 98.88 85 LYS A O 1
ATOM 684 N N . ARG A 1 86 ? -10.117 11.211 -6.238 1 98.69 86 ARG A N 1
ATOM 685 C CA . ARG A 1 86 ? -9.867 9.789 -6.449 1 98.69 86 ARG A CA 1
ATOM 686 C C . ARG A 1 86 ? -9.281 9.148 -5.195 1 98.69 86 ARG A C 1
ATOM 688 O O . ARG A 1 86 ? -9.68 8.055 -4.809 1 98.69 86 ARG A O 1
ATOM 695 N N . ILE A 1 87 ? -8.359 9.789 -4.562 1 98.88 87 ILE A N 1
ATOM 696 C CA . ILE A 1 87 ? -7.723 9.289 -3.35 1 98.88 87 ILE A CA 1
ATOM 697 C C . ILE A 1 87 ? -8.734 9.266 -2.207 1 98.88 87 ILE A C 1
ATOM 699 O O . ILE A 1 87 ? -8.852 8.273 -1.484 1 98.88 87 ILE A O 1
ATOM 703 N N . VAL A 1 88 ? -9.5 10.352 -2.105 1 98.94 88 VAL A N 1
ATOM 704 C CA . VAL A 1 88 ? -10.492 10.508 -1.042 1 98.94 88 VAL A CA 1
ATOM 705 C C . VAL A 1 88 ? -11.523 9.383 -1.127 1 98.94 88 VAL A C 1
ATOM 707 O O . VAL A 1 88 ? -11.773 8.688 -0.141 1 98.94 88 VAL A O 1
ATOM 710 N N . GLU A 1 89 ? -12.062 9.195 -2.291 1 98.81 89 GLU A N 1
ATOM 711 C CA . GLU A 1 89 ? -13.109 8.203 -2.496 1 98.81 89 GLU A CA 1
ATOM 712 C C . GLU A 1 89 ? -12.602 6.789 -2.203 1 98.81 89 GLU A C 1
ATOM 714 O O . GLU A 1 89 ? -13.312 5.977 -1.613 1 98.81 89 GLU A O 1
ATOM 719 N N . GLU A 1 90 ? -11.422 6.496 -2.637 1 98.69 90 GLU A N 1
ATOM 720 C CA . GLU A 1 90 ? -10.891 5.156 -2.404 1 98.69 90 GLU A CA 1
ATOM 721 C C . GLU A 1 90 ? -10.648 4.906 -0.918 1 98.69 90 GLU A C 1
ATOM 723 O O . GLU A 1 90 ? -10.945 3.822 -0.411 1 98.69 90 GLU A O 1
ATOM 728 N N . CYS A 1 91 ? -10.109 5.863 -0.171 1 98.81 91 CYS A N 1
ATOM 729 C CA . CYS A 1 91 ? -9.906 5.715 1.266 1 98.81 91 CYS A CA 1
ATOM 730 C C . CYS A 1 91 ? -11.234 5.48 1.983 1 98.81 91 CYS A C 1
ATOM 732 O O . CYS A 1 91 ? -11.305 4.676 2.912 1 98.81 91 CYS A O 1
ATOM 734 N N . HIS A 1 92 ? -12.289 6.168 1.551 1 98.81 92 HIS A N 1
ATOM 735 C CA . HIS A 1 92 ? -13.609 6.051 2.162 1 98.81 92 HIS A CA 1
ATOM 736 C C . HIS A 1 92 ? -14.141 4.629 2.051 1 98.81 92 HIS A C 1
ATOM 738 O O . HIS A 1 92 ? -14.859 4.16 2.938 1 98.81 92 HIS A O 1
ATOM 744 N N . LYS A 1 93 ? -13.781 3.941 1.003 1 98 93 LYS A N 1
ATOM 745 C CA . LYS A 1 93 ? -14.242 2.574 0.788 1 98 93 LYS A CA 1
ATOM 746 C C . LYS A 1 93 ? -13.836 1.667 1.946 1 98 93 LYS A C 1
ATOM 748 O O . LYS A 1 93 ? -14.492 0.655 2.207 1 98 93 LYS A O 1
ATOM 753 N N . TYR A 1 94 ? -12.781 2.092 2.596 1 98 94 TYR A N 1
ATOM 754 C CA . TYR A 1 94 ? -12.258 1.224 3.643 1 98 94 TYR A CA 1
ATOM 755 C C . TYR A 1 94 ? -12.562 1.788 5.023 1 98 94 TYR A C 1
ATOM 757 O O . TYR A 1 94 ? -11.945 1.39 6.016 1 98 94 TYR A O 1
ATOM 765 N N . GLY A 1 95 ? -13.391 2.795 5.074 1 98.06 95 GLY A N 1
ATOM 766 C CA . GLY A 1 95 ? -13.891 3.311 6.34 1 98.06 95 GLY A CA 1
ATOM 767 C C . GLY A 1 95 ? -13 4.379 6.945 1 98.06 95 GLY A C 1
ATOM 768 O O . GLY A 1 95 ? -13.25 4.844 8.055 1 98.06 95 GLY A O 1
ATOM 769 N N . SER A 1 96 ? -11.969 4.734 6.293 1 98.75 96 SER A N 1
ATOM 770 C CA . SER A 1 96 ? -11.109 5.805 6.789 1 98.75 96 SER A CA 1
ATOM 771 C C . SER A 1 96 ? -11.656 7.176 6.402 1 98.75 96 SER A C 1
ATOM 773 O O . SER A 1 96 ? -12.273 7.328 5.348 1 98.75 96 SER A O 1
ATOM 775 N N . LYS A 1 97 ? -11.508 8.125 7.316 1 98.94 97 LYS A N 1
ATOM 776 C CA . LYS A 1 97 ? -11.664 9.523 6.941 1 98.94 97 LYS A CA 1
ATOM 777 C C . LYS A 1 97 ? -10.344 10.125 6.477 1 98.94 97 LYS A C 1
ATOM 779 O O . LYS A 1 97 ? -9.273 9.562 6.738 1 98.94 97 LYS A O 1
ATOM 784 N N . ILE A 1 98 ? -10.477 11.141 5.691 1 98.88 98 ILE A N 1
ATOM 785 C CA . ILE A 1 98 ? -9.258 11.703 5.125 1 98.88 98 ILE A CA 1
ATOM 786 C C . ILE A 1 98 ? -9.328 13.227 5.164 1 98.88 98 ILE A C 1
ATOM 788 O O . ILE A 1 98 ? -10.367 13.82 4.859 1 98.88 98 ILE A O 1
ATOM 792 N N . GLY A 1 99 ? -8.25 13.852 5.688 1 98.88 99 GLY A N 1
ATOM 793 C CA . GLY A 1 99 ? -8.07 15.297 5.684 1 98.88 99 GLY A CA 1
ATOM 794 C C . GLY A 1 99 ? -6.902 15.75 4.828 1 98.88 99 GLY A C 1
ATOM 795 O O . GLY A 1 99 ? -6.168 14.922 4.285 1 98.88 99 GLY A O 1
ATOM 796 N N . ILE A 1 100 ? -6.77 17.016 4.688 1 98.88 100 ILE A N 1
ATOM 797 C CA . ILE A 1 100 ? -5.695 17.625 3.916 1 98.88 100 ILE A CA 1
ATOM 798 C C . ILE A 1 100 ? -5.074 18.766 4.719 1 98.88 100 ILE A C 1
ATOM 800 O O . ILE A 1 100 ? -5.781 19.531 5.387 1 98.88 100 ILE A O 1
ATOM 804 N N . GLN A 1 101 ? -3.771 18.781 4.695 1 98.94 101 GLN A N 1
ATOM 805 C CA . GLN A 1 101 ? -3.084 19.891 5.344 1 98.94 101 GLN A CA 1
ATOM 806 C C . GLN A 1 101 ? -2.789 21.016 4.352 1 98.94 101 GLN A C 1
ATOM 808 O O . GLN A 1 101 ? -2.025 20.828 3.402 1 98.94 101 GLN A O 1
ATOM 813 N N . ILE A 1 102 ? -3.365 22.172 4.543 1 98.88 102 ILE A N 1
ATOM 814 C CA . ILE A 1 102 ? -3.197 23.328 3.668 1 98.88 102 ILE A CA 1
ATOM 815 C C . ILE A 1 102 ? -2.143 24.266 4.25 1 98.88 102 ILE A C 1
ATOM 817 O O . ILE A 1 102 ? -2.174 24.578 5.445 1 98.88 102 ILE A O 1
ATOM 821 N N . ALA A 1 103 ? -1.251 24.703 3.357 1 98.75 103 ALA A N 1
ATOM 822 C CA . ALA A 1 103 ? -0.093 25.391 3.918 1 98.75 103 ALA A CA 1
ATOM 823 C C . ALA A 1 103 ? 0.569 26.297 2.875 1 98.75 103 ALA A C 1
ATOM 825 O O . ALA A 1 103 ? 0.065 26.438 1.759 1 98.75 103 ALA A O 1
ATOM 826 N N . HIS A 1 104 ? 1.523 26.969 3.25 1 98.88 104 HIS A N 1
ATOM 827 C CA . HIS A 1 104 ? 2.51 27.734 2.496 1 98.88 104 HIS A CA 1
ATOM 828 C C . HIS A 1 104 ? 3.885 27.656 3.154 1 98.88 104 HIS A C 1
ATOM 830 O O . HIS A 1 104 ? 4.023 27.938 4.348 1 98.88 104 HIS A O 1
ATOM 836 N N . ALA A 1 105 ? 4.895 27.375 2.383 1 98.5 105 ALA A N 1
ATOM 837 C CA . ALA A 1 105 ? 6.211 27.062 2.936 1 98.5 105 ALA A CA 1
ATOM 838 C C . ALA A 1 105 ? 6.895 28.328 3.465 1 98.5 105 ALA A C 1
ATOM 840 O O . ALA A 1 105 ? 7.734 28.25 4.367 1 98.5 105 ALA A O 1
ATOM 841 N N . GLY A 1 106 ? 6.543 29.516 2.869 1 98.25 106 GLY A N 1
ATOM 842 C CA . GLY A 1 106 ? 7.25 30.734 3.232 1 98.25 106 GLY A CA 1
ATOM 843 C C . GLY A 1 106 ? 8.75 30.625 3.041 1 98.25 106 GLY A C 1
ATOM 844 O O . GLY A 1 106 ? 9.219 30.234 1.971 1 98.25 106 GLY A O 1
ATOM 845 N N . ARG A 1 107 ? 9.477 30.953 4.055 1 97.31 107 ARG A N 1
ATOM 846 C CA . ARG A 1 107 ? 10.922 31.078 3.959 1 97.31 107 ARG A CA 1
ATOM 847 C C . ARG A 1 107 ? 11.586 29.719 3.816 1 97.31 107 ARG A C 1
ATOM 849 O O . ARG A 1 107 ? 12.797 29.625 3.592 1 97.31 107 ARG A O 1
ATOM 856 N N . LYS A 1 108 ? 10.852 28.641 3.906 1 97.38 108 LYS A N 1
ATOM 857 C CA . LYS A 1 108 ? 11.43 27.297 3.855 1 97.38 108 LYS A CA 1
ATOM 858 C C . LYS A 1 108 ? 11.359 26.719 2.445 1 97.38 108 LYS A C 1
ATOM 860 O O . LYS A 1 108 ? 11.711 25.562 2.225 1 97.38 108 LYS A O 1
ATOM 865 N N . SER A 1 109 ? 10.906 27.516 1.519 1 97.69 109 SER A N 1
ATOM 866 C CA . SER A 1 109 ? 10.984 27.078 0.126 1 97.69 109 SER A CA 1
ATOM 867 C C . SER A 1 109 ? 12.43 27.016 -0.351 1 97.69 109 SER A C 1
ATOM 869 O O . SER A 1 109 ? 13.234 27.891 -0.029 1 97.69 109 SER A O 1
ATOM 871 N N . VAL A 1 110 ? 12.719 25.953 -1.065 1 95.5 110 VAL A N 1
ATOM 872 C CA . VAL A 1 110 ? 14.062 25.828 -1.606 1 95.5 110 VAL A CA 1
ATOM 873 C C . VAL A 1 110 ? 14 25.672 -3.123 1 95.5 110 VAL A C 1
ATOM 875 O O . VAL A 1 110 ? 14.898 25.078 -3.73 1 95.5 110 VAL A O 1
ATOM 878 N N . ILE A 1 111 ? 12.906 26.109 -3.656 1 94.62 111 ILE A N 1
ATOM 879 C CA . ILE A 1 111 ? 12.758 26.062 -5.105 1 94.62 111 ILE A CA 1
ATOM 880 C C . ILE A 1 111 ? 13.727 27.047 -5.762 1 94.62 111 ILE A C 1
ATOM 882 O O . ILE A 1 111 ? 13.641 28.25 -5.531 1 94.62 111 ILE A O 1
ATOM 886 N N . GLU A 1 112 ? 14.547 26.547 -6.566 1 90.81 112 GLU A N 1
ATOM 887 C CA . GLU A 1 112 ? 15.57 27.375 -7.199 1 90.81 112 GLU A CA 1
ATOM 888 C C . GLU A 1 112 ? 14.938 28.453 -8.078 1 90.81 112 GLU A C 1
ATOM 890 O O . GLU A 1 112 ? 14.047 28.172 -8.883 1 90.81 112 GLU A O 1
ATOM 895 N N . GLY A 1 113 ? 15.43 29.625 -7.887 1 89.88 113 GLY A N 1
ATOM 896 C CA . GLY A 1 113 ? 15.031 30.734 -8.75 1 89.88 113 GLY A CA 1
ATOM 897 C C . GLY A 1 113 ? 13.633 31.234 -8.461 1 89.88 113 GLY A C 1
ATOM 898 O O . GLY A 1 113 ? 13.117 32.094 -9.18 1 89.88 113 GLY A O 1
ATOM 899 N N . SER A 1 114 ? 13.055 30.75 -7.406 1 91.25 114 SER A N 1
ATOM 900 C CA . SER A 1 114 ? 11.688 31.172 -7.094 1 91.25 114 SER A CA 1
ATOM 901 C C . SER A 1 114 ? 11.68 32.406 -6.195 1 91.25 114 SER A C 1
ATOM 903 O O . SER A 1 114 ? 12.719 32.781 -5.637 1 91.25 114 SER A O 1
ATOM 905 N N . ASP A 1 115 ? 10.516 33.062 -6.191 1 95.38 115 ASP A N 1
ATOM 906 C CA . ASP A 1 115 ? 10.266 34.188 -5.281 1 95.38 115 ASP A CA 1
ATOM 907 C C . ASP A 1 115 ? 9.891 33.688 -3.889 1 95.38 115 ASP A C 1
ATOM 909 O O . ASP A 1 115 ? 8.711 33.625 -3.539 1 95.38 115 ASP A O 1
ATOM 913 N N . VAL A 1 116 ? 10.938 33.406 -3.086 1 97.12 116 VAL A N 1
ATOM 914 C CA . VAL A 1 116 ? 10.727 32.938 -1.72 1 97.12 116 VAL A CA 1
ATOM 915 C C . VAL A 1 116 ? 10.273 34.125 -0.839 1 97.12 116 VAL A C 1
ATOM 917 O O . VAL A 1 116 ? 10.898 35.188 -0.835 1 97.12 116 VAL A O 1
ATOM 920 N N . VAL A 1 117 ? 9.195 33.906 -0.069 1 98.19 117 VAL A N 1
ATOM 921 C CA . VAL A 1 117 ? 8.602 35.031 0.65 1 98.19 117 VAL A CA 1
ATOM 922 C C . VAL A 1 117 ? 8.461 34.688 2.131 1 98.19 117 VAL A C 1
ATOM 924 O O . VAL A 1 117 ? 8.578 33.531 2.512 1 98.19 117 VAL A O 1
ATOM 927 N N . GLY A 1 118 ? 8.312 35.656 3 1 97.94 118 GLY A N 1
ATOM 928 C CA . GLY A 1 118 ? 8.062 35.531 4.426 1 97.94 118 GLY A CA 1
ATOM 929 C C . GLY A 1 118 ? 7.629 36.812 5.09 1 97.94 118 GLY A C 1
ATOM 930 O O . GLY A 1 118 ? 7.379 37.812 4.41 1 97.94 118 GLY A O 1
ATOM 931 N N . PRO A 1 119 ? 7.371 36.75 6.383 1 97.94 119 PRO A N 1
ATOM 932 C CA . PRO A 1 119 ? 7.016 37.969 7.098 1 97.94 119 PRO A CA 1
ATOM 933 C C . PRO A 1 119 ? 8.164 38.969 7.156 1 97.94 119 PRO A C 1
ATOM 935 O O . PRO A 1 119 ? 7.949 40.156 7.445 1 97.94 119 PRO A O 1
ATOM 938 N N . GLY A 1 120 ? 9.344 38.531 6.93 1 95 120 GLY A N 1
ATOM 939 C CA . GLY A 1 120 ? 10.547 39.344 6.926 1 95 120 GLY A CA 1
ATOM 940 C C . GLY A 1 120 ? 11.656 38.75 6.059 1 95 120 GLY A C 1
ATOM 941 O O . GLY A 1 120 ? 11.414 37.844 5.27 1 95 120 GLY A O 1
ATOM 942 N N . LYS A 1 121 ? 12.852 39.281 6.215 1 94.44 121 LYS A N 1
ATOM 943 C CA . LYS A 1 121 ? 13.969 38.906 5.34 1 94.44 121 LYS A CA 1
ATOM 944 C C . LYS A 1 121 ? 14.898 37.906 6.023 1 94.44 121 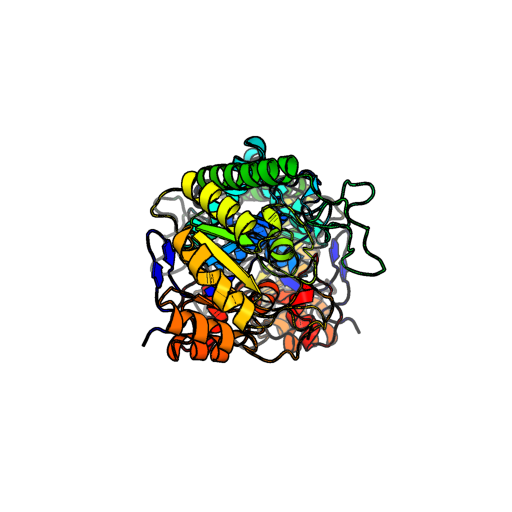LYS A C 1
ATOM 946 O O . LYS A 1 121 ? 16.016 37.656 5.547 1 94.44 121 LYS A O 1
ATOM 951 N N . HIS A 1 122 ? 14.477 37.312 7.047 1 91.56 122 HIS A N 1
ATOM 952 C CA . HIS A 1 122 ? 15.305 36.406 7.805 1 91.56 122 HIS A CA 1
ATOM 953 C C . HIS A 1 122 ? 15.258 35 7.199 1 91.56 122 HIS A C 1
ATOM 955 O O . HIS A 1 122 ? 14.219 34.344 7.219 1 91.56 122 HIS A O 1
ATOM 961 N N . PRO A 1 123 ? 16.406 34.5 6.711 1 94.12 123 PRO A N 1
ATOM 962 C CA . PRO A 1 123 ? 16.391 33.125 6.145 1 94.12 123 PRO A CA 1
ATOM 963 C C . PRO A 1 123 ? 16.281 32.062 7.207 1 94.12 123 PRO A C 1
ATOM 965 O O . PRO A 1 123 ? 16.531 32.312 8.391 1 94.12 123 PRO A O 1
ATOM 968 N N . PHE A 1 124 ? 15.867 30.875 6.844 1 94.25 124 PHE A N 1
ATOM 969 C CA . PHE A 1 124 ? 15.711 29.75 7.77 1 94.25 124 PHE A CA 1
ATOM 970 C C . PHE A 1 124 ? 17.062 29.328 8.328 1 94.25 124 PHE A C 1
ATOM 972 O O . PHE A 1 124 ? 17.172 29.016 9.516 1 94.25 124 PHE A O 1
ATOM 979 N N . SER A 1 125 ? 17.969 29.25 7.445 1 91.12 125 SER A N 1
ATOM 980 C CA . SER A 1 125 ? 19.344 28.922 7.801 1 91.12 125 SER A CA 1
ATOM 981 C C . SER A 1 125 ? 20.328 29.719 6.957 1 91.12 125 SER A C 1
ATOM 983 O O . SER A 1 125 ? 19.938 30.422 6.027 1 91.12 125 SER A O 1
ATOM 985 N N . LYS A 1 126 ? 21.625 29.5 7.27 1 90.88 126 LYS A N 1
ATOM 986 C CA . LYS A 1 126 ? 22.672 30.203 6.531 1 90.88 126 LYS A CA 1
ATOM 987 C C . LYS A 1 126 ? 22.688 29.766 5.066 1 90.88 126 LYS A C 1
ATOM 989 O O . LYS A 1 126 ? 23.078 30.547 4.188 1 90.88 126 LYS A O 1
ATOM 994 N N . GLU A 1 127 ? 22.172 28.594 4.805 1 90.75 127 GLU A N 1
ATOM 995 C CA . GLU A 1 127 ? 22.219 28.016 3.465 1 90.75 127 GLU A CA 1
ATOM 996 C C . GLU A 1 127 ? 20.906 28.219 2.727 1 90.75 127 GLU A C 1
ATOM 998 O O . GLU A 1 127 ? 20.797 27.938 1.533 1 90.75 127 GLU A O 1
ATOM 1003 N N . SER A 1 128 ? 19.922 28.766 3.393 1 93.44 128 SER A N 1
ATOM 1004 C CA . SER A 1 128 ? 18.594 28.953 2.797 1 93.44 128 SER A CA 1
ATOM 1005 C C . SER A 1 128 ? 18.5 30.281 2.07 1 93.44 128 SER A C 1
ATOM 1007 O O . SER A 1 128 ? 19.188 31.234 2.416 1 93.44 128 SER A O 1
ATOM 1009 N N . PRO A 1 129 ? 17.672 30.281 1.116 1 93.88 129 PRO A N 1
ATOM 1010 C CA . PRO A 1 129 ? 17.453 31.578 0.461 1 93.88 129 PRO A CA 1
ATOM 1011 C C . PRO A 1 129 ? 16.922 32.656 1.417 1 93.88 129 PRO A C 1
ATOM 1013 O O . PRO A 1 129 ? 16.203 32.312 2.363 1 93.88 129 PRO A O 1
ATOM 1016 N N . VAL A 1 130 ? 17.266 33.875 1.109 1 95.38 130 VAL A N 1
ATOM 1017 C CA . VAL A 1 130 ? 16.703 35 1.857 1 95.38 130 VAL A CA 1
ATOM 1018 C C . VAL A 1 130 ? 15.305 35.312 1.333 1 95.38 130 VAL A C 1
ATOM 1020 O O . VAL A 1 130 ? 15.133 35.625 0.151 1 95.38 130 VAL A O 1
ATOM 1023 N N . PRO A 1 131 ? 14.328 35.219 2.133 1 97.25 131 PRO A N 1
ATOM 1024 C CA . PRO A 1 131 ? 12.977 35.5 1.66 1 97.25 131 PRO A CA 1
ATOM 1025 C C . PRO A 1 131 ? 12.734 37 1.432 1 97.25 131 PRO A C 1
ATOM 1027 O O . PRO A 1 131 ? 13.359 37.844 2.09 1 97.25 131 PRO A O 1
ATOM 1030 N N . ARG A 1 132 ? 11.938 37.25 0.472 1 97.56 132 ARG A N 1
ATOM 1031 C CA . ARG A 1 132 ? 11.422 38.625 0.327 1 97.56 132 ARG A CA 1
ATOM 1032 C C . ARG A 1 132 ? 10.273 38.875 1.293 1 97.56 132 ARG A C 1
ATOM 1034 O O . ARG A 1 132 ? 9.406 38.031 1.475 1 97.56 132 ARG A O 1
ATOM 1041 N N . GLU A 1 133 ? 10.273 40 1.945 1 98.12 133 GLU A N 1
ATOM 1042 C CA . GLU A 1 133 ? 9.172 40.344 2.83 1 98.12 133 GLU A CA 1
ATOM 1043 C C . GLU A 1 133 ? 7.879 40.562 2.045 1 98.12 133 GLU A C 1
ATOM 1045 O O . GLU A 1 133 ? 7.852 41.344 1.079 1 98.12 133 GLU A O 1
ATOM 1050 N N . LEU A 1 134 ? 6.84 39.938 2.436 1 98.5 134 LEU A N 1
ATOM 1051 C CA . LEU A 1 134 ? 5.535 40.125 1.812 1 98.5 134 LEU A CA 1
ATOM 1052 C C . LEU A 1 134 ? 5.008 41.531 2.053 1 98.5 134 LEU A C 1
ATOM 1054 O O . LEU A 1 134 ? 5.141 42.062 3.154 1 98.5 134 LEU A O 1
ATOM 1058 N N . THR A 1 135 ? 4.414 42.062 0.985 1 98.19 135 THR A N 1
ATOM 1059 C CA . THR A 1 135 ? 3.664 43.281 1.22 1 98.19 135 THR A CA 1
ATOM 1060 C C . THR A 1 135 ? 2.359 42.969 1.954 1 98.19 135 THR A C 1
ATOM 1062 O O . THR A 1 135 ? 1.914 41.844 2 1 98.19 135 THR A O 1
ATOM 1065 N N . THR A 1 136 ? 1.812 44.062 2.559 1 98.19 136 THR A N 1
ATOM 1066 C CA . THR A 1 136 ? 0.532 43.906 3.24 1 98.19 136 THR A CA 1
ATOM 1067 C C . THR A 1 136 ? -0.519 43.344 2.293 1 98.19 136 THR A C 1
ATOM 1069 O O . THR A 1 136 ? -1.309 42.469 2.682 1 98.19 136 THR A O 1
ATOM 1072 N N . ASP A 1 137 ? -0.514 43.75 1.067 1 98.12 137 ASP A N 1
ATOM 1073 C CA . ASP A 1 137 ? -1.47 43.281 0.072 1 98.12 137 ASP A CA 1
ATOM 1074 C C . ASP A 1 137 ? -1.223 41.812 -0.269 1 98.12 137 ASP A C 1
ATOM 1076 O O . ASP A 1 137 ? -2.17 41.062 -0.449 1 98.12 137 ASP A O 1
ATOM 1080 N N . GLU A 1 138 ? -0.003 41.438 -0.362 1 98.25 138 GLU A N 1
ATOM 1081 C CA . GLU A 1 138 ? 0.334 40.062 -0.664 1 98.25 138 GLU A CA 1
ATOM 1082 C C . GLU A 1 138 ? -0.115 39.125 0.456 1 98.25 138 GLU A C 1
ATOM 1084 O O . GLU A 1 138 ? -0.521 38 0.199 1 98.25 138 GLU A O 1
ATOM 1089 N N . VAL A 1 139 ? 0.014 39.562 1.681 1 98.62 139 VAL A N 1
ATOM 1090 C CA . VAL A 1 139 ? -0.458 38.781 2.809 1 98.62 139 VAL A CA 1
ATOM 1091 C C . VAL A 1 139 ? -1.956 38.5 2.668 1 98.62 139 VAL A C 1
ATOM 1093 O O . VAL A 1 139 ? -2.414 37.375 2.834 1 98.62 139 VAL A O 1
ATOM 1096 N N . LYS A 1 140 ? -2.65 39.562 2.32 1 98.31 140 LYS A N 1
ATOM 1097 C CA . LYS A 1 140 ? -4.09 39.438 2.127 1 98.31 140 LYS A CA 1
ATOM 1098 C C . LYS A 1 140 ? -4.406 38.469 0.978 1 98.31 140 LYS A C 1
ATOM 1100 O O . LYS A 1 140 ? -5.344 37.688 1.064 1 98.31 140 LYS A O 1
ATOM 1105 N N . GLU A 1 141 ? -3.656 38.562 -0.069 1 98.44 141 GLU A N 1
ATOM 1106 C CA . GLU A 1 141 ? -3.846 37.688 -1.217 1 98.44 141 GLU A CA 1
ATOM 1107 C C . GLU A 1 141 ? -3.625 36.219 -0.833 1 98.44 141 GLU A C 1
ATOM 1109 O O . GLU A 1 141 ? -4.379 35.344 -1.258 1 98.44 141 GLU A O 1
ATOM 1114 N N . ILE A 1 142 ? -2.609 35.969 -0.081 1 98.69 142 ILE A N 1
ATOM 1115 C CA . ILE A 1 142 ? -2.303 34.625 0.345 1 98.69 142 ILE A CA 1
ATOM 1116 C C . ILE A 1 142 ? -3.422 34.094 1.241 1 98.69 142 ILE A C 1
ATOM 1118 O O . ILE A 1 142 ? -3.787 32.906 1.166 1 98.69 142 ILE A O 1
ATOM 1122 N N . CYS A 1 143 ? -3.939 35 2.064 1 98.56 143 CYS A N 1
ATOM 1123 C CA . CYS A 1 143 ? -5.086 34.625 2.887 1 98.56 143 CYS A CA 1
ATOM 1124 C C . CYS A 1 143 ? -6.238 34.125 2.02 1 98.56 143 CYS A C 1
ATOM 1126 O O . CYS A 1 143 ? -6.844 33.094 2.318 1 98.56 143 CYS A O 1
ATOM 1128 N N . GLU A 1 144 ? -6.5 34.812 1 1 98.56 144 GLU A N 1
ATOM 1129 C CA . GLU A 1 144 ? -7.562 34.438 0.076 1 98.56 144 GLU A CA 1
ATOM 1130 C C . GLU A 1 144 ? -7.262 33.094 -0.579 1 98.56 144 GLU A C 1
ATOM 1132 O O . GLU A 1 144 ? -8.164 32.281 -0.785 1 98.56 144 GLU A O 1
ATOM 1137 N N . LYS A 1 145 ? -6.047 32.875 -0.874 1 98.88 145 LYS A N 1
ATOM 1138 C CA . LYS A 1 145 ? -5.641 31.625 -1.501 1 98.88 145 LYS A CA 1
ATOM 1139 C C . LYS A 1 145 ? -5.852 30.438 -0.557 1 98.88 145 LYS A C 1
ATOM 1141 O O . LYS A 1 145 ? -6.176 29.328 -0.998 1 98.88 145 LYS A O 1
ATOM 1146 N N . PHE A 1 146 ? -5.648 30.656 0.744 1 98.94 146 PHE A N 1
ATOM 1147 C CA . PHE A 1 146 ? -5.961 29.625 1.724 1 98.94 146 PHE A CA 1
ATOM 1148 C C . PHE A 1 146 ? -7.438 29.234 1.657 1 98.94 146 PHE A C 1
ATOM 1150 O O . PHE A 1 146 ? -7.781 28.062 1.652 1 98.94 146 PHE A O 1
ATOM 1157 N N . GLY A 1 147 ? -8.234 30.281 1.633 1 98.88 147 GLY A N 1
ATOM 1158 C CA . GLY A 1 147 ? -9.664 30.031 1.523 1 98.88 147 GLY A CA 1
ATOM 1159 C C . GLY A 1 147 ? -10.047 29.297 0.255 1 98.88 147 GLY A C 1
ATOM 1160 O O . GLY A 1 147 ? -10.859 28.359 0.291 1 98.88 147 GLY A O 1
ATOM 1161 N N . GLU A 1 148 ? -9.477 29.688 -0.864 1 98.81 148 GLU A N 1
ATOM 1162 C CA . GLU A 1 148 ? -9.75 29.047 -2.145 1 98.81 148 GLU A CA 1
ATOM 1163 C C . GLU A 1 148 ? -9.336 27.578 -2.127 1 98.81 148 GLU A C 1
ATOM 1165 O O . GLU A 1 148 ? -10.07 26.719 -2.617 1 98.81 148 GLU A O 1
ATOM 1170 N N . SER A 1 149 ? -8.219 27.359 -1.598 1 98.94 149 SER A N 1
ATOM 1171 C CA . SER A 1 149 ? -7.727 25.984 -1.494 1 98.94 149 SER A CA 1
ATOM 1172 C C . SER A 1 149 ? -8.656 25.125 -0.638 1 98.94 149 SER A C 1
ATOM 1174 O O . SER A 1 149 ? -8.906 23.969 -0.962 1 98.94 149 SER A O 1
ATOM 1176 N N . ALA A 1 150 ? -9.133 25.688 0.437 1 98.94 150 ALA A N 1
ATOM 1177 C CA . ALA A 1 150 ? -10.047 24.969 1.317 1 98.94 150 ALA A CA 1
ATOM 1178 C C . ALA A 1 150 ? -11.344 24.625 0.59 1 98.94 150 ALA A C 1
ATOM 1180 O O . ALA A 1 150 ? -11.883 23.531 0.757 1 98.94 150 ALA A O 1
ATOM 1181 N N . ALA A 1 151 ? -11.828 25.547 -0.177 1 98.94 151 ALA A N 1
ATOM 1182 C CA . ALA A 1 151 ? -13.039 25.297 -0.949 1 98.94 151 ALA A CA 1
ATOM 1183 C C . ALA A 1 151 ? -12.836 24.141 -1.928 1 98.94 151 ALA A C 1
ATOM 1185 O O . ALA A 1 151 ? -13.727 23.297 -2.098 1 98.94 151 ALA A O 1
ATOM 1186 N N . LEU A 1 152 ? -11.703 24.141 -2.568 1 98.94 152 LEU A N 1
ATOM 1187 C CA . LEU A 1 152 ? -11.375 23.078 -3.5 1 98.94 152 LEU A CA 1
ATOM 1188 C C . LEU A 1 152 ? -11.258 21.734 -2.771 1 98.94 152 LEU A C 1
ATOM 1190 O O . LEU A 1 152 ? -11.633 20.703 -3.314 1 98.94 152 LEU A O 1
ATOM 1194 N N . ALA A 1 153 ? -10.719 21.766 -1.557 1 98.94 153 ALA A N 1
ATOM 1195 C CA . ALA A 1 153 ? -10.625 20.547 -0.748 1 98.94 153 ALA A CA 1
ATOM 1196 C C . ALA A 1 153 ? -12.008 19.984 -0.434 1 98.94 153 ALA A C 1
ATOM 1198 O O . ALA A 1 153 ? -12.211 18.766 -0.459 1 98.94 153 ALA A O 1
ATOM 1199 N N . VAL A 1 154 ? -12.906 20.875 -0.114 1 98.94 154 VAL A N 1
ATOM 1200 C CA . VAL A 1 154 ? -14.289 20.469 0.13 1 98.94 154 VAL A CA 1
ATOM 1201 C C . VAL A 1 154 ? -14.867 19.828 -1.132 1 98.94 154 VAL A C 1
ATOM 1203 O O . VAL A 1 154 ? -15.523 18.781 -1.064 1 98.94 154 VAL A O 1
ATOM 1206 N N . GLU A 1 155 ? -14.594 20.438 -2.248 1 98.88 155 GLU A N 1
ATOM 1207 C CA . GLU A 1 155 ? -15.07 19.906 -3.521 1 98.88 155 GLU A CA 1
ATOM 1208 C C . GLU A 1 155 ? -14.492 18.516 -3.789 1 98.88 155 GLU A C 1
ATOM 1210 O O . GLU A 1 155 ? -15.172 17.656 -4.355 1 98.88 155 GLU A O 1
ATOM 1215 N N . ALA A 1 156 ? -13.289 18.312 -3.371 1 98.88 156 ALA A N 1
ATOM 1216 C CA . ALA A 1 156 ? -12.617 17.047 -3.586 1 98.88 156 ALA A CA 1
ATOM 1217 C C . ALA A 1 156 ? -13.164 15.969 -2.646 1 98.88 156 ALA A C 1
ATOM 1219 O O . ALA A 1 156 ? -12.898 14.781 -2.832 1 98.88 156 ALA A O 1
ATOM 1220 N N . GLY A 1 157 ? -13.875 16.359 -1.57 1 98.88 157 GLY A N 1
ATOM 1221 C CA . GLY A 1 157 ? -14.555 15.406 -0.714 1 98.88 157 GLY A CA 1
ATOM 1222 C C . GLY A 1 157 ? -13.82 15.133 0.582 1 98.88 157 GLY A C 1
ATOM 1223 O O . GLY A 1 157 ? -14.109 14.156 1.275 1 98.88 157 GLY A O 1
ATOM 1224 N N . PHE A 1 158 ? -12.828 15.945 0.935 1 98.94 158 PHE A N 1
ATOM 1225 C CA . PHE A 1 158 ? -12.109 15.758 2.188 1 98.94 158 PHE A CA 1
ATOM 1226 C C . PHE A 1 158 ? -13.047 15.906 3.379 1 98.94 158 PHE A C 1
ATOM 1228 O O . PHE A 1 158 ? -14 16.688 3.332 1 98.94 158 PHE A O 1
ATOM 1235 N N . ASP A 1 159 ? -12.75 15.172 4.461 1 98.88 159 ASP A N 1
ATOM 1236 C CA . ASP A 1 159 ? -13.609 15.148 5.637 1 98.88 159 ASP A CA 1
ATOM 1237 C C . ASP A 1 159 ? -13.242 16.266 6.609 1 98.88 159 ASP A C 1
ATOM 1239 O O . ASP A 1 159 ? -14.055 16.656 7.453 1 98.88 159 ASP A O 1
ATOM 1243 N N . THR A 1 160 ? -12.008 16.719 6.508 1 98.88 160 THR A N 1
ATOM 1244 C CA . THR A 1 160 ? -11.531 17.781 7.383 1 98.88 160 THR A CA 1
ATOM 1245 C C . THR A 1 160 ? -10.305 18.453 6.785 1 98.88 160 THR A C 1
ATOM 1247 O O . THR A 1 160 ? -9.781 18.016 5.762 1 98.88 160 THR A O 1
ATOM 1250 N N . ILE A 1 161 ? -9.961 19.609 7.375 1 98.81 161 ILE A N 1
ATOM 1251 C CA . ILE A 1 161 ? -8.844 20.422 6.918 1 98.81 161 ILE A CA 1
ATOM 1252 C C . ILE A 1 161 ? -7.953 20.781 8.102 1 98.81 161 ILE A C 1
ATOM 1254 O O . ILE A 1 161 ? -8.453 21.125 9.18 1 98.81 161 ILE A O 1
ATOM 1258 N N . GLU A 1 162 ? -6.707 20.625 7.898 1 98.94 162 GLU A N 1
ATOM 1259 C CA . GLU A 1 162 ? -5.715 21.094 8.859 1 98.94 162 GLU A CA 1
ATOM 1260 C C . GLU A 1 162 ? -4.902 22.25 8.281 1 98.94 162 GLU A C 1
ATOM 1262 O O . GLU A 1 162 ? -4.383 22.156 7.168 1 98.94 162 GLU A O 1
ATOM 1267 N N . ILE A 1 163 ? -4.855 23.344 8.977 1 98.94 163 ILE A N 1
ATOM 1268 C CA . ILE A 1 163 ? -3.969 24.453 8.633 1 98.94 163 ILE A CA 1
ATOM 1269 C C . ILE A 1 163 ? -2.59 24.219 9.242 1 98.94 163 ILE A C 1
ATOM 1271 O O . ILE A 1 163 ? -2.477 23.953 10.445 1 98.94 163 ILE A O 1
ATOM 1275 N N . HIS A 1 164 ? -1.593 24.328 8.43 1 98.88 164 HIS A N 1
ATOM 1276 C CA . HIS A 1 164 ? -0.243 24.109 8.938 1 98.88 164 HIS A CA 1
ATOM 1277 C C . HIS A 1 164 ? 0.316 25.375 9.578 1 98.88 164 HIS A C 1
ATOM 1279 O O . HIS A 1 164 ? 0.995 26.156 8.922 1 98.88 164 HIS A O 1
ATOM 1285 N N . GLY A 1 165 ? 0.13 25.516 10.828 1 98.75 165 GLY A N 1
ATOM 1286 C CA . GLY A 1 165 ? 0.65 26.656 11.578 1 98.75 165 GLY A CA 1
ATOM 1287 C C . GLY A 1 165 ? 1.849 26.297 12.438 1 98.75 165 GLY A C 1
ATOM 1288 O O . GLY A 1 165 ? 2.049 26.875 13.508 1 98.75 165 GLY A O 1
ATOM 1289 N N . ALA A 1 166 ? 2.596 25.312 12.031 1 98.5 166 ALA A N 1
ATOM 1290 C CA . ALA A 1 166 ? 3.707 24.781 12.82 1 98.5 166 ALA A CA 1
ATOM 1291 C C . ALA A 1 166 ? 4.961 24.625 11.969 1 98.5 166 ALA A C 1
ATOM 1293 O O . ALA A 1 166 ? 4.949 24.922 10.773 1 98.5 166 ALA A O 1
ATOM 1294 N N . HIS A 1 167 ? 6.078 24.312 12.586 1 97.56 167 HIS A N 1
ATOM 1295 C CA . HIS A 1 167 ? 7.305 23.766 12.016 1 97.56 167 HIS A CA 1
ATOM 1296 C C . HIS A 1 167 ? 7.992 24.781 11.117 1 97.56 167 HIS A C 1
ATOM 1298 O O . HIS A 1 167 ? 8.672 24.406 10.156 1 97.56 167 HIS A O 1
ATOM 1304 N N . GLY A 1 168 ? 7.676 26.031 11.312 1 97.31 168 GLY A N 1
ATOM 1305 C CA . GLY A 1 168 ? 8.438 27.078 10.656 1 97.31 168 GLY A CA 1
ATOM 1306 C C . GLY A 1 168 ? 7.898 27.438 9.281 1 97.31 168 GLY A C 1
ATOM 1307 O O . GLY A 1 168 ? 8.578 28.109 8.5 1 97.31 168 GLY A O 1
ATOM 1308 N N . TYR A 1 169 ? 6.746 27.016 8.961 1 98.38 169 TYR A N 1
ATOM 1309 C CA . TYR A 1 169 ? 6.129 27.406 7.699 1 98.38 169 TYR A CA 1
ATOM 1310 C C . TYR A 1 169 ? 5.418 28.75 7.836 1 98.38 169 TYR A C 1
ATOM 1312 O O . TYR A 1 169 ? 5.453 29.375 8.898 1 98.38 169 TYR A O 1
ATOM 1320 N N . LEU A 1 170 ? 4.812 29.219 6.812 1 98.69 170 LEU A N 1
ATOM 1321 C CA . LEU A 1 170 ? 4.488 30.625 6.688 1 98.69 170 LEU A CA 1
ATOM 1322 C C . LEU A 1 170 ? 3.623 31.094 7.852 1 98.69 170 LEU A C 1
ATOM 1324 O O . LEU A 1 170 ? 3.914 32.125 8.477 1 98.69 170 LEU A O 1
ATOM 1328 N N . LEU A 1 171 ? 2.533 30.359 8.117 1 98.75 171 LEU A N 1
ATOM 1329 C CA . LEU A 1 171 ? 1.653 30.781 9.203 1 98.75 171 LEU A CA 1
ATOM 1330 C C . LEU A 1 171 ? 2.414 30.844 10.516 1 98.75 171 LEU A C 1
ATOM 1332 O O . LEU A 1 171 ? 2.285 31.828 11.258 1 98.75 171 LEU A O 1
ATOM 1336 N N . HIS A 1 172 ? 3.197 29.844 10.773 1 98.62 172 HIS A N 1
ATOM 1337 C CA . HIS A 1 172 ? 4.035 29.797 11.969 1 98.62 172 HIS A CA 1
ATOM 1338 C C . HIS A 1 172 ? 5.027 30.953 11.992 1 98.62 172 HIS A C 1
ATOM 1340 O O . HIS A 1 172 ? 5.293 31.531 13.047 1 98.62 172 HIS A O 1
ATOM 1346 N N . GLN A 1 173 ? 5.605 31.297 10.906 1 98.31 173 GLN A N 1
ATOM 1347 C CA . GLN A 1 173 ? 6.566 32.406 10.812 1 98.31 173 GLN A CA 1
ATOM 1348 C C . GLN A 1 173 ? 5.957 33.719 11.305 1 98.31 173 GLN A C 1
ATOM 1350 O O . GLN A 1 173 ? 6.629 34.5 11.969 1 98.31 173 GLN A O 1
ATOM 1355 N N . PHE A 1 174 ? 4.688 33.906 11 1 98.62 174 PHE A N 1
ATOM 1356 C CA . PHE A 1 174 ? 3.998 35.125 11.391 1 98.62 174 PHE A CA 1
ATOM 1357 C C . PHE A 1 174 ? 3.686 35.125 12.883 1 98.62 174 PHE A C 1
ATOM 1359 O O . PHE A 1 174 ? 3.434 36.188 13.469 1 98.62 174 PHE A O 1
ATOM 1366 N N . MET A 1 175 ? 3.668 33.938 13.477 1 98.44 175 MET A N 1
ATOM 1367 C CA . MET A 1 175 ? 3.283 33.812 14.883 1 98.44 175 MET A CA 1
ATOM 1368 C C . MET A 1 175 ? 4.484 34 15.797 1 98.44 175 MET A C 1
ATOM 1370 O O . MET A 1 175 ? 4.336 34.062 17.016 1 98.44 175 MET A O 1
ATOM 1374 N N . SER A 1 176 ? 5.672 34.125 15.258 1 97.62 176 SER A N 1
ATOM 1375 C CA . SER A 1 176 ? 6.887 34 16.047 1 97.62 176 SER A CA 1
ATOM 1376 C C . SER A 1 176 ? 7.66 35.312 16.078 1 97.62 176 SER A C 1
ATOM 1378 O O . SER A 1 176 ? 7.91 35.938 15.031 1 97.62 176 SER A O 1
ATOM 1380 N N . PRO A 1 177 ? 8.125 35.719 17.25 1 95.62 177 PRO A N 1
ATOM 1381 C CA . PRO A 1 177 ? 9.008 36.875 17.312 1 95.62 177 PRO A CA 1
ATOM 1382 C C . PRO A 1 177 ? 10.367 36.625 16.656 1 95.62 177 PRO A C 1
ATOM 1384 O O . PRO A 1 177 ? 11.094 37.562 16.344 1 95.62 177 PRO A O 1
ATOM 1387 N N . ALA A 1 178 ? 10.688 35.406 16.453 1 94.31 178 ALA A N 1
ATOM 1388 C CA . ALA A 1 178 ? 11.969 35.031 15.852 1 94.31 178 ALA A CA 1
ATOM 1389 C C . ALA A 1 178 ? 11.984 35.406 14.367 1 94.31 178 ALA A C 1
ATOM 1391 O O . ALA A 1 178 ? 13.047 35.688 13.797 1 94.31 178 ALA A O 1
ATOM 1392 N N . THR A 1 179 ? 10.797 35.438 13.773 1 95.88 179 THR A N 1
ATOM 1393 C CA . THR A 1 179 ? 10.781 35.562 12.32 1 95.88 179 THR A CA 1
ATOM 1394 C C . THR A 1 179 ? 9.922 36.75 11.883 1 95.88 179 THR A C 1
ATOM 1396 O O . THR A 1 179 ? 10.062 37.25 10.766 1 95.88 179 THR A O 1
ATOM 1399 N N . ASN A 1 180 ? 9.023 37.156 12.703 1 97.44 180 ASN A N 1
ATOM 1400 C CA . ASN A 1 180 ? 8.109 38.25 12.359 1 97.44 180 ASN A CA 1
ATOM 1401 C C . ASN A 1 180 ? 8.469 39.531 13.094 1 97.44 180 ASN A C 1
ATOM 1403 O O . ASN A 1 180 ? 8.156 39.688 14.281 1 97.44 180 ASN A O 1
ATOM 1407 N N . HIS A 1 181 ? 8.969 40.5 12.32 1 95.94 181 HIS A N 1
ATOM 1408 C CA . HIS A 1 181 ? 9.359 41.812 12.883 1 95.94 181 HIS A CA 1
ATOM 1409 C C . HIS A 1 181 ? 8.617 42.938 12.203 1 95.94 181 HIS A C 1
ATOM 1411 O O . HIS A 1 181 ? 9.125 44.062 12.133 1 95.94 181 HIS A O 1
ATOM 1417 N N . ARG A 1 182 ? 7.539 42.625 11.695 1 97.69 182 ARG A N 1
ATOM 1418 C CA . ARG A 1 182 ? 6.773 43.594 10.93 1 97.69 182 ARG A CA 1
ATOM 1419 C C . ARG A 1 182 ? 6.25 44.719 11.836 1 97.69 182 ARG A C 1
ATOM 1421 O O . ARG A 1 182 ? 6.055 44.5 13.039 1 97.69 182 ARG A O 1
ATOM 1428 N N . THR A 1 183 ? 6 45.844 11.195 1 96.62 183 THR A N 1
ATOM 1429 C CA . THR A 1 183 ? 5.527 47 11.961 1 96.62 183 THR A CA 1
ATOM 1430 C C . THR A 1 183 ? 4.082 47.312 11.594 1 96.62 183 THR A C 1
ATOM 1432 O O . THR A 1 183 ? 3.451 48.156 12.242 1 96.62 183 THR A O 1
ATOM 1435 N N . ASP A 1 184 ? 3.543 46.688 10.609 1 97.31 184 ASP A N 1
ATOM 1436 C CA . ASP A 1 184 ? 2.137 46.906 10.266 1 97.31 184 ASP A CA 1
ATOM 1437 C C . ASP A 1 184 ? 1.237 46 11.109 1 97.31 184 ASP A C 1
ATOM 1439 O O . ASP A 1 184 ? 1.646 45.531 12.172 1 97.31 184 ASP A O 1
ATOM 1443 N N . GLN A 1 185 ? -0.011 45.812 10.719 1 98 185 GLN A N 1
ATOM 1444 C CA . GLN A 1 185 ? -0.979 45.062 11.516 1 98 185 GLN A CA 1
ATOM 1445 C C . GLN A 1 185 ? -0.553 43.594 11.672 1 98 185 GLN A C 1
ATOM 1447 O O . GLN A 1 185 ? -0.888 42.969 12.672 1 98 185 GLN A O 1
ATOM 1452 N N . TYR A 1 186 ? 0.205 43.125 10.719 1 98.31 186 TYR A N 1
ATOM 1453 C CA . TYR A 1 186 ? 0.581 41.719 10.719 1 98.31 186 TYR A CA 1
ATOM 1454 C C . TYR A 1 186 ? 1.793 41.469 11.609 1 98.31 186 TYR A C 1
ATOM 1456 O O . TYR A 1 186 ? 2.279 40.344 11.711 1 98.31 186 TYR A O 1
ATOM 1464 N N . GLY A 1 187 ? 2.26 42.5 12.242 1 97.75 187 GLY A N 1
ATOM 1465 C CA . GLY A 1 187 ? 3.24 42.344 13.305 1 97.75 187 GLY A CA 1
ATOM 1466 C C . GLY A 1 187 ? 2.664 41.688 14.562 1 97.75 187 GLY A C 1
ATOM 1467 O O . GLY A 1 187 ? 3.406 41.188 15.398 1 97.75 187 GLY A O 1
ATOM 1468 N N . GLU A 1 188 ? 1.351 41.906 14.664 1 98.19 188 GLU A N 1
ATOM 1469 C CA . GLU A 1 188 ? 0.669 41.156 15.727 1 98.19 188 GLU A CA 1
ATOM 1470 C C . GLU A 1 188 ? 0.548 39.688 15.391 1 98.19 188 GLU A C 1
ATOM 1472 O O . GLU A 1 188 ? 0.017 39.312 14.336 1 98.19 188 GLU A O 1
ATOM 1477 N N . TYR A 1 189 ? 0.933 38.906 16.266 1 98.5 189 TYR A N 1
ATOM 1478 C CA . TYR A 1 189 ? 1.248 37.5 15.961 1 98.5 189 TYR A CA 1
ATOM 1479 C C . TYR A 1 189 ? -0.02 36.719 15.688 1 98.5 189 TYR A C 1
ATOM 1481 O O . TYR A 1 189 ? 0.036 35.625 15.102 1 98.5 189 TYR A O 1
ATOM 1489 N N . HIS A 1 190 ? -1.182 37.125 16.141 1 98.44 190 HIS A N 1
ATOM 1490 C CA . HIS A 1 190 ? -2.402 36.344 15.922 1 98.44 190 HIS A CA 1
ATOM 1491 C C . HIS A 1 190 ? -3.139 36.844 14.672 1 98.44 190 HIS A C 1
ATOM 1493 O O . HIS A 1 190 ? -4.043 36.156 14.188 1 98.44 190 HIS A O 1
ATOM 1499 N N . VAL A 1 191 ? -2.793 37.969 14.109 1 98.75 191 VAL A N 1
ATOM 1500 C CA . VAL A 1 191 ? -3.643 38.656 13.133 1 98.75 191 VAL A CA 1
ATOM 1501 C C . VAL A 1 191 ? -3.697 37.812 11.844 1 98.75 191 VAL A C 1
ATOM 1503 O O . VAL A 1 191 ? -4.781 37.469 11.375 1 98.75 191 VAL A O 1
ATOM 1506 N N . PHE A 1 192 ? -2.549 37.5 11.25 1 98.69 192 PHE A N 1
ATOM 1507 C CA . PHE A 1 192 ? -2.523 36.781 9.992 1 98.69 192 PHE A CA 1
ATOM 1508 C C . PHE A 1 192 ? -3.17 35.406 10.156 1 98.69 192 PHE A C 1
ATOM 1510 O O . PHE A 1 192 ? -4.051 35.031 9.375 1 98.69 192 PHE A O 1
ATOM 1517 N N . PRO A 1 193 ? -2.811 34.594 11.195 1 98.88 193 PRO A N 1
ATOM 1518 C CA . PRO A 1 193 ? -3.453 33.312 11.375 1 98.88 193 PRO A CA 1
ATOM 1519 C C . PRO A 1 193 ? -4.969 33.406 11.531 1 98.88 193 PRO A C 1
ATOM 1521 O O . PRO A 1 193 ? -5.707 32.594 10.969 1 98.88 193 PRO A O 1
ATOM 1524 N N . VAL A 1 194 ? -5.395 34.375 12.258 1 98.88 194 VAL A N 1
ATOM 1525 C CA . VAL A 1 194 ? -6.824 34.562 12.492 1 98.88 194 VAL A CA 1
ATOM 1526 C C . VAL A 1 194 ? -7.531 34.844 11.164 1 98.88 194 VAL A C 1
ATOM 1528 O O . VAL A 1 194 ? -8.609 34.312 10.906 1 98.88 194 VAL A O 1
ATOM 1531 N N . GLU A 1 195 ? -6.902 35.688 10.312 1 98.88 195 GLU A N 1
ATOM 1532 C CA . GLU A 1 195 ? -7.484 35.969 9.008 1 98.88 195 GLU A CA 1
ATOM 1533 C C . GLU A 1 195 ? -7.562 34.719 8.141 1 98.88 195 GLU A C 1
ATOM 1535 O O . GLU A 1 195 ? -8.555 34.5 7.453 1 98.88 195 GLU A O 1
ATOM 1540 N N . VAL A 1 196 ? -6.555 33.906 8.164 1 98.94 196 VAL A N 1
ATOM 1541 C CA . VAL A 1 196 ? -6.527 32.656 7.402 1 98.94 196 VAL A CA 1
ATOM 1542 C C . VAL A 1 196 ? -7.621 31.719 7.91 1 98.94 196 VAL A C 1
ATOM 1544 O O . VAL A 1 196 ? -8.375 31.141 7.121 1 98.94 196 VAL A O 1
ATOM 1547 N N . ILE A 1 197 ? -7.734 31.578 9.234 1 98.94 197 ILE A N 1
ATOM 1548 C CA . ILE A 1 197 ? -8.727 30.703 9.859 1 98.94 197 ILE A CA 1
ATOM 1549 C C . ILE A 1 197 ? -10.125 31.141 9.445 1 98.94 197 ILE A C 1
ATOM 1551 O O . ILE A 1 197 ? -10.945 30.328 9.023 1 98.94 197 ILE A O 1
ATOM 1555 N N . ARG A 1 198 ? -10.367 32.438 9.547 1 98.88 198 ARG A N 1
ATOM 1556 C CA . ARG A 1 198 ? -11.688 32.969 9.219 1 98.88 198 ARG A CA 1
ATOM 1557 C C . ARG A 1 198 ? -12.008 32.781 7.742 1 98.88 198 ARG A C 1
ATOM 1559 O O . ARG A 1 198 ? -13.141 32.469 7.379 1 98.88 198 ARG A O 1
ATOM 1566 N N . GLU A 1 199 ? -10.969 33.062 6.953 1 98.81 199 GLU A N 1
ATOM 1567 C CA . GLU A 1 199 ? -11.148 32.875 5.516 1 98.81 199 GLU A CA 1
ATOM 1568 C C . GLU A 1 199 ? -11.508 31.422 5.184 1 98.81 199 GLU A C 1
ATOM 1570 O O . GLU A 1 199 ? -12.43 31.172 4.402 1 98.81 199 GLU A O 1
ATOM 1575 N N . ILE A 1 200 ? -10.828 30.484 5.742 1 98.94 200 ILE A N 1
ATOM 1576 C CA . ILE A 1 200 ? -11.094 29.062 5.508 1 98.94 200 ILE A CA 1
ATOM 1577 C C . ILE A 1 200 ? -12.461 28.688 6.074 1 98.94 200 ILE A C 1
ATOM 1579 O O . ILE A 1 200 ? -13.258 28.031 5.402 1 98.94 200 ILE A O 1
ATOM 1583 N N . ARG A 1 201 ? -12.711 29.141 7.27 1 98.69 201 ARG A N 1
ATOM 1584 C CA . ARG A 1 201 ? -13.977 28.812 7.922 1 98.69 201 ARG A CA 1
ATOM 1585 C C . ARG A 1 201 ? -15.164 29.266 7.078 1 98.69 201 ARG A C 1
ATOM 1587 O O . ARG A 1 201 ? -16.188 28.578 7.02 1 98.69 201 ARG A O 1
ATOM 1594 N N . SER A 1 202 ? -15.047 30.375 6.465 1 98.38 202 SER A N 1
ATOM 1595 C CA . SER A 1 202 ? -16.125 30.938 5.676 1 98.38 202 SER A CA 1
ATOM 1596 C C . SER A 1 202 ? -16.359 30.141 4.395 1 98.38 202 SER A C 1
ATOM 1598 O O . SER A 1 202 ? -17.406 30.297 3.744 1 98.38 202 SER A O 1
ATOM 1600 N N . ARG A 1 203 ? -15.445 29.25 4.129 1 98.38 203 ARG A N 1
ATOM 1601 C CA . ARG A 1 203 ? -15.5 28.594 2.828 1 98.38 203 ARG A CA 1
ATOM 1602 C C . ARG A 1 203 ? -15.742 27.094 2.982 1 98.38 203 ARG A C 1
ATOM 1604 O O . ARG A 1 203 ? -15.836 26.375 1.991 1 98.38 203 ARG A O 1
ATOM 1611 N N . ILE A 1 204 ? -15.844 26.594 4.18 1 98.69 204 ILE A N 1
ATOM 1612 C CA . ILE A 1 204 ? -16.062 25.156 4.395 1 98.69 204 ILE A CA 1
ATOM 1613 C C . ILE A 1 204 ? -17.375 24.953 5.156 1 98.69 204 ILE A C 1
ATOM 1615 O O . ILE A 1 204 ? -17.859 25.859 5.836 1 98.69 204 ILE A O 1
ATOM 1619 N N . PRO A 1 205 ? -18.047 23.766 5.094 1 98.56 205 PRO A N 1
ATOM 1620 C CA . PRO A 1 205 ? -19.266 23.5 5.844 1 98.56 205 PRO A CA 1
ATOM 1621 C C . PRO A 1 205 ? -19.094 23.672 7.348 1 98.56 205 PRO A C 1
ATOM 1623 O O . PRO A 1 205 ? -18.047 23.312 7.895 1 98.56 205 PRO A O 1
ATOM 1626 N N . SER A 1 206 ? -20.109 24.156 8.008 1 97.94 206 SER A N 1
ATOM 1627 C CA . SER A 1 206 ? -20.062 24.438 9.438 1 97.94 206 SER A CA 1
ATOM 1628 C C . SER A 1 206 ? -19.781 23.156 10.234 1 97.94 206 SER A C 1
ATOM 1630 O O . SER A 1 206 ? -19.156 23.203 11.297 1 97.94 206 SER A O 1
ATOM 1632 N N . GLU A 1 207 ? -20.188 22.047 9.664 1 98.19 207 GLU A N 1
ATOM 1633 C CA . GLU A 1 207 ? -20.047 20.766 10.367 1 98.19 207 GLU A CA 1
ATOM 1634 C C . GLU A 1 207 ? -18.656 20.172 10.164 1 98.19 207 GLU A C 1
ATOM 1636 O O . GLU A 1 207 ? -18.281 19.219 10.859 1 98.19 207 GLU A O 1
ATOM 1641 N N . MET A 1 208 ? -17.906 20.703 9.25 1 98.75 208 MET A N 1
ATOM 1642 C CA . MET A 1 208 ? -16.531 20.234 9.062 1 98.75 208 MET A CA 1
ATOM 1643 C C . MET A 1 208 ? -15.609 20.844 10.117 1 98.75 208 MET A C 1
ATOM 1645 O O . MET A 1 208 ? -15.461 22.062 10.188 1 98.75 208 MET A O 1
ATOM 1649 N N . PRO A 1 209 ? -15.047 20 10.914 1 98.75 209 PRO A N 1
ATOM 1650 C CA . PRO A 1 209 ? -14.102 20.578 11.867 1 98.75 209 PRO A CA 1
ATOM 1651 C C . PRO A 1 209 ? -12.859 21.156 11.195 1 98.75 209 PRO A C 1
ATOM 1653 O O . PRO A 1 209 ? -12.383 20.609 10.203 1 98.75 209 PRO A O 1
ATOM 1656 N N . LEU A 1 210 ? -12.398 22.219 11.719 1 98.94 210 LEU A N 1
ATOM 1657 C CA . LEU A 1 210 ? -11.156 22.844 11.289 1 98.94 210 LEU A CA 1
ATOM 1658 C C . LEU A 1 210 ? -10.047 22.625 12.305 1 98.94 210 LEU A C 1
ATOM 1660 O O . LEU A 1 210 ? -10.211 22.938 13.484 1 98.94 210 LEU A O 1
ATOM 1664 N N . ILE A 1 211 ? -8.961 21.984 11.82 1 98.94 211 ILE A N 1
ATOM 1665 C CA . ILE A 1 211 ? -7.836 21.656 12.68 1 98.94 211 ILE A CA 1
ATOM 1666 C C . ILE A 1 211 ? -6.695 22.641 12.453 1 98.94 211 ILE A C 1
ATOM 1668 O O . ILE A 1 211 ? -6.438 23.047 11.32 1 98.94 211 ILE A O 1
ATOM 1672 N N . LEU A 1 212 ? -6.074 23.109 13.469 1 98.94 212 LEU A N 1
ATOM 1673 C CA . LEU A 1 212 ? -4.859 23.906 13.383 1 98.94 212 LEU A CA 1
ATOM 1674 C C . LEU A 1 212 ? -3.676 23.172 14 1 98.94 212 LEU A C 1
ATOM 1676 O O . LEU A 1 212 ? -3.719 22.797 15.172 1 98.94 212 LEU A O 1
ATOM 1680 N N . ARG A 1 213 ? -2.68 22.891 13.219 1 98.88 213 ARG A N 1
ATOM 1681 C CA . ARG A 1 213 ? -1.428 22.359 13.758 1 98.88 213 ARG A CA 1
ATOM 1682 C C . ARG A 1 213 ? -0.54 23.484 14.281 1 98.88 213 ARG A C 1
ATOM 1684 O O . ARG A 1 213 ? -0.332 24.5 13.602 1 98.88 213 ARG A O 1
ATOM 1691 N N . ILE A 1 214 ? -0.029 23.297 15.477 1 98.81 214 ILE A N 1
ATOM 1692 C CA . ILE A 1 214 ? 0.778 24.359 16.078 1 98.81 214 ILE A CA 1
ATOM 1693 C C . ILE A 1 214 ? 2.084 23.781 16.609 1 98.81 214 ILE A C 1
ATOM 1695 O O . ILE A 1 214 ? 2.164 22.578 16.891 1 98.81 214 ILE A O 1
ATOM 1699 N N . SER A 1 215 ? 3.107 24.594 16.688 1 98.56 215 SER A N 1
ATOM 1700 C CA . SER A 1 215 ? 4.289 24.344 17.5 1 98.56 215 SER A CA 1
ATOM 1701 C C . SER A 1 215 ? 4.152 25 18.875 1 98.56 215 SER A C 1
ATOM 1703 O O . SER A 1 215 ? 4.223 26.219 19 1 98.56 215 SER A O 1
ATOM 1705 N N . ALA A 1 216 ? 3.992 24.188 19.828 1 98.5 216 ALA A N 1
ATOM 1706 C CA . ALA A 1 216 ? 3.746 24.703 21.172 1 98.5 216 ALA A CA 1
ATOM 1707 C C . ALA A 1 216 ? 4.938 25.5 21.688 1 98.5 216 ALA A C 1
ATOM 1709 O O . ALA A 1 216 ? 4.766 26.484 22.422 1 98.5 216 ALA A O 1
ATOM 1710 N N . VAL A 1 217 ? 6.09 25.031 21.297 1 97.56 217 VAL A N 1
ATOM 1711 C CA . VAL A 1 217 ? 7.348 25.688 21.641 1 97.56 217 VAL A CA 1
ATOM 1712 C C . VAL A 1 217 ? 8.297 25.641 20.453 1 97.56 217 VAL A C 1
ATOM 1714 O O . VAL A 1 217 ? 8.211 24.734 19.609 1 97.56 217 VAL A O 1
ATOM 1717 N N . GLU A 1 218 ? 9.211 26.594 20.344 1 95.94 218 GLU A N 1
ATOM 1718 C CA . GLU A 1 218 ? 10.133 26.625 19.203 1 95.94 218 GLU A CA 1
ATOM 1719 C C . GLU A 1 218 ? 11.523 26.141 19.609 1 95.94 218 GLU A C 1
ATOM 1721 O O . GLU A 1 218 ? 12.305 25.719 18.75 1 95.94 218 GLU A O 1
ATOM 1726 N N . TYR A 1 219 ? 12 26.094 20.906 1 90.94 219 TYR A N 1
ATOM 1727 C CA . TYR A 1 219 ? 13.234 25.578 21.484 1 90.94 219 TYR A CA 1
ATOM 1728 C C . TYR A 1 219 ? 14.406 26.516 21.172 1 90.94 219 TYR A C 1
ATOM 1730 O O . TYR A 1 219 ? 15.414 26.516 21.891 1 90.94 219 TYR A O 1
ATOM 1738 N N . GLY A 1 220 ? 14.477 27.25 20.047 1 86.12 220 GLY A N 1
ATOM 1739 C CA . GLY A 1 220 ? 15.602 28.109 19.688 1 86.12 220 GLY A CA 1
ATOM 1740 C C . GLY A 1 220 ? 15.734 29.328 20.562 1 86.12 220 GLY A C 1
ATOM 1741 O O . GLY A 1 220 ? 14.789 29.703 21.266 1 86.12 220 GLY A O 1
ATOM 1742 N N . GLU A 1 221 ? 16.938 29.906 20.547 1 86.12 221 GLU A N 1
ATOM 1743 C CA . GLU A 1 221 ? 17.281 31.047 21.406 1 86.12 221 GLU A CA 1
ATOM 1744 C C . GLU A 1 221 ? 16.312 32.219 21.188 1 86.12 221 GLU A C 1
ATOM 1746 O O . GLU A 1 221 ? 15.93 32.906 22.141 1 86.12 221 GLU A O 1
ATOM 1751 N N . ASN A 1 222 ? 15.891 32.375 20.031 1 87.94 222 ASN A N 1
ATOM 1752 C CA . ASN A 1 222 ? 15.016 33.5 19.719 1 87.94 222 ASN A CA 1
ATOM 1753 C C . ASN A 1 222 ? 13.562 33.031 19.562 1 87.94 222 ASN A C 1
ATOM 1755 O O . ASN A 1 222 ? 12.711 33.812 19.125 1 87.94 222 ASN A O 1
ATOM 1759 N N . GLY A 1 223 ? 13.312 31.781 19.891 1 93 223 GLY A N 1
ATOM 1760 C CA . GLY A 1 223 ? 11.969 31.25 19.75 1 93 223 GLY A CA 1
ATOM 1761 C C . GLY A 1 223 ? 11.078 31.516 20.938 1 93 223 GLY A C 1
ATOM 1762 O O . GLY A 1 223 ? 11.555 31.953 22 1 93 223 GLY A O 1
ATOM 1763 N N . TYR A 1 224 ? 9.812 31.312 20.781 1 96.94 224 TYR A N 1
ATOM 1764 C CA . TYR A 1 224 ? 8.867 31.562 21.859 1 96.94 224 TYR A CA 1
ATOM 1765 C C . TYR A 1 224 ? 8.695 30.312 22.719 1 96.94 224 TYR A C 1
ATOM 1767 O O . TYR A 1 224 ? 9.031 29.203 22.297 1 96.94 224 TYR A O 1
ATOM 1775 N N . ASN A 1 225 ? 8.219 30.516 23.922 1 97.12 225 ASN A N 1
ATOM 1776 C CA . ASN A 1 225 ? 7.906 29.422 24.844 1 97.12 225 ASN A CA 1
ATOM 1777 C C . ASN A 1 225 ? 6.414 29.094 24.844 1 97.12 225 ASN A C 1
ATOM 1779 O O . ASN A 1 225 ? 5.648 29.672 24.062 1 97.12 225 ASN A O 1
ATOM 1783 N N . PHE A 1 226 ? 6.027 28.172 25.703 1 98.19 226 PHE A N 1
ATOM 1784 C CA . PHE A 1 226 ? 4.668 27.641 25.688 1 98.19 226 PHE A CA 1
ATOM 1785 C C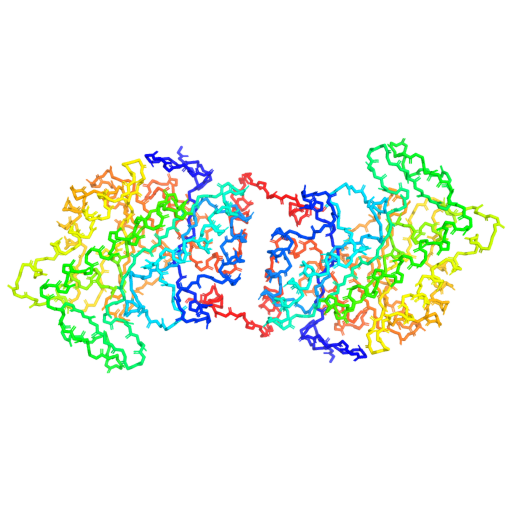 . PHE A 1 226 ? 3.662 28.719 26.062 1 98.19 226 PHE A C 1
ATOM 1787 O O . PHE A 1 226 ? 2.545 28.734 25.547 1 98.19 226 PHE A O 1
ATOM 1794 N N . ASN A 1 227 ? 4.027 29.641 26.875 1 98.19 227 ASN A N 1
ATOM 1795 C CA . ASN A 1 227 ? 3.125 30.719 27.297 1 98.19 227 ASN A CA 1
ATOM 1796 C C . ASN A 1 227 ? 2.721 31.594 26.125 1 98.19 227 ASN A C 1
ATOM 1798 O O . ASN A 1 227 ? 1.6 32.094 26.078 1 98.19 227 ASN A O 1
ATOM 1802 N N . HIS A 1 228 ? 3.662 31.781 25.266 1 98.25 228 HIS A N 1
ATOM 1803 C CA . HIS A 1 228 ? 3.371 32.562 24.062 1 98.25 228 HIS A CA 1
ATOM 1804 C C . HIS A 1 228 ? 2.215 31.938 23.281 1 98.25 228 HIS A C 1
ATOM 1806 O O . HIS A 1 228 ? 1.268 32.625 22.922 1 98.25 228 HIS A O 1
ATOM 1812 N N . MET A 1 229 ? 2.27 30.672 23.062 1 98.56 229 MET A N 1
ATOM 1813 C CA . MET A 1 229 ? 1.239 29.984 22.297 1 98.56 229 MET A CA 1
ATOM 1814 C C . MET A 1 229 ? -0.08 29.953 23.062 1 98.56 229 MET A C 1
ATOM 1816 O O . MET A 1 229 ? -1.147 30.141 22.484 1 98.56 229 MET A O 1
ATOM 1820 N N . LEU A 1 230 ? 0.012 29.766 24.344 1 98.69 230 LEU A N 1
ATOM 1821 C CA . LEU A 1 230 ? -1.191 29.719 25.172 1 98.69 230 LEU A CA 1
ATOM 1822 C C . LEU A 1 230 ? -1.954 31.047 25.078 1 98.69 230 LEU A C 1
ATOM 1824 O O . LEU A 1 230 ? -3.184 31.062 25.156 1 98.69 230 LEU A O 1
ATOM 1828 N N . LYS A 1 231 ? -1.242 32.094 24.844 1 98.5 231 LYS A N 1
ATOM 1829 C CA . LYS A 1 231 ? -1.87 33.406 24.719 1 98.5 231 LYS A CA 1
ATOM 1830 C C . LYS A 1 231 ? -2.533 33.562 23.344 1 98.5 231 LYS A C 1
ATOM 1832 O O . LYS A 1 231 ? -3.5 34.312 23.203 1 98.5 231 LYS A O 1
ATOM 1837 N N . LEU A 1 232 ? -2.055 32.875 22.359 1 98.81 232 LEU A N 1
ATOM 1838 C CA . LEU A 1 232 ? -2.572 33 21 1 98.81 232 LEU A CA 1
ATOM 1839 C C . LEU A 1 232 ? -3.803 32.125 20.797 1 98.81 232 LEU A C 1
ATOM 1841 O O . LEU A 1 232 ? -4.695 32.469 20.016 1 98.81 232 LEU A O 1
ATOM 1845 N N . ILE A 1 233 ? -3.928 31.016 21.469 1 98.81 233 ILE A N 1
ATOM 1846 C CA . ILE A 1 233 ? -4.895 29.938 21.234 1 98.81 233 ILE A CA 1
ATOM 1847 C C . ILE A 1 233 ? -6.312 30.5 21.359 1 98.81 233 ILE A C 1
ATOM 1849 O O . ILE A 1 233 ? -7.176 30.188 20.531 1 98.81 233 ILE A O 1
ATOM 1853 N N . PRO A 1 234 ? -6.605 31.391 22.406 1 98.81 234 PRO A N 1
ATOM 1854 C CA . PRO A 1 234 ? -7.965 31.922 22.484 1 98.81 234 PRO A CA 1
ATOM 1855 C C . PRO A 1 234 ? -8.391 32.656 21.203 1 98.81 234 PRO A C 1
ATOM 1857 O O . PRO A 1 234 ? -9.555 32.562 20.812 1 98.81 234 PRO A O 1
ATOM 1860 N N . HIS A 1 235 ? -7.449 33.375 20.516 1 98.81 235 HIS A N 1
ATOM 1861 C CA . HIS A 1 235 ? -7.754 34.031 19.266 1 98.81 235 HIS A CA 1
ATOM 1862 C C . HIS A 1 235 ? -8.125 33.031 18.172 1 98.81 235 HIS A C 1
ATOM 1864 O O . HIS A 1 235 ? -9.023 33.281 17.375 1 98.81 235 HIS A O 1
ATOM 1870 N N . PHE A 1 236 ? -7.434 31.906 18.156 1 98.94 236 PHE A N 1
ATOM 1871 C CA . PHE A 1 236 ? -7.664 30.891 17.125 1 98.94 236 PHE A CA 1
ATOM 1872 C C . PHE A 1 236 ? -9 30.203 17.344 1 98.94 236 PHE A C 1
ATOM 1874 O O . PHE A 1 236 ? -9.719 29.906 16.391 1 98.94 236 PHE A O 1
ATOM 1881 N N . ILE A 1 237 ? -9.328 29.906 18.641 1 98.88 237 ILE A N 1
ATOM 1882 C CA . ILE A 1 237 ? -10.609 29.297 18.984 1 98.88 237 ILE A CA 1
ATOM 1883 C C . ILE A 1 237 ? -11.75 30.219 18.562 1 98.88 237 ILE A C 1
ATOM 1885 O O . ILE A 1 237 ? -12.695 29.766 17.891 1 98.88 237 ILE A O 1
ATOM 1889 N N . GLU A 1 238 ? -11.609 31.484 18.875 1 98.75 238 GLU A N 1
ATOM 1890 C CA . GLU A 1 238 ? -12.625 32.469 18.5 1 98.75 238 GLU A CA 1
ATOM 1891 C C . GLU A 1 238 ? -12.773 32.562 16.984 1 98.75 238 GLU A C 1
ATOM 1893 O O . GLU A 1 238 ? -13.883 32.781 16.484 1 98.75 238 GLU A O 1
ATOM 1898 N N . ALA A 1 239 ? -11.672 32.406 16.297 1 98.81 239 ALA A N 1
ATOM 1899 C CA . ALA A 1 239 ? -11.664 32.5 14.836 1 98.81 239 ALA A CA 1
ATOM 1900 C C . ALA A 1 239 ? -12.32 31.297 14.188 1 98.81 239 ALA A C 1
ATOM 1902 O O . ALA A 1 239 ? -12.719 31.344 13.023 1 98.81 239 ALA A O 1
ATOM 1903 N N . GLY A 1 240 ? -12.328 30.094 14.906 1 98.75 240 GLY A N 1
ATOM 1904 C CA . GLY A 1 240 ? -13.109 29 14.344 1 98.75 240 GLY A CA 1
ATOM 1905 C C . GLY A 1 240 ? -12.391 27.672 14.375 1 98.75 240 GLY A C 1
ATOM 1906 O O . GLY A 1 240 ? -12.852 26.688 13.781 1 98.75 240 GLY A O 1
ATOM 1907 N N . VAL A 1 241 ? -11.297 27.562 15.07 1 98.88 241 VAL A N 1
ATOM 1908 C CA . VAL A 1 241 ? -10.578 26.297 15.18 1 98.88 241 VAL A CA 1
ATOM 1909 C C . VAL A 1 241 ? -11.344 25.344 16.094 1 98.88 241 VAL A C 1
ATOM 1911 O O . VAL A 1 241 ? -11.812 25.75 17.172 1 98.88 241 VAL A O 1
ATOM 1914 N N . ASP A 1 242 ? -11.445 24.062 15.68 1 98.81 242 ASP A N 1
ATOM 1915 C CA . ASP A 1 242 ? -12.203 23.078 16.438 1 98.81 242 ASP A CA 1
ATOM 1916 C C . ASP A 1 242 ? -11.266 22.109 17.172 1 98.81 242 ASP A C 1
ATOM 1918 O O . ASP A 1 242 ? -11.625 21.562 18.219 1 98.81 242 ASP A O 1
ATOM 1922 N N . ILE A 1 243 ? -10.141 21.844 16.578 1 98.94 243 ILE A N 1
ATOM 1923 C CA . ILE A 1 243 ? -9.195 20.859 17.094 1 98.94 243 ILE A CA 1
ATOM 1924 C C . ILE A 1 243 ? -7.77 21.375 16.953 1 98.94 243 ILE A C 1
ATOM 1926 O O . ILE A 1 243 ? -7.43 21.984 15.93 1 98.94 243 ILE A O 1
ATOM 1930 N N . PHE A 1 244 ? -6.926 21.156 17.906 1 98.94 244 PHE A N 1
ATOM 1931 C CA . PHE A 1 244 ? -5.516 21.5 17.797 1 98.94 244 PHE A CA 1
ATOM 1932 C C . PHE A 1 244 ? -4.66 20.25 17.641 1 98.94 244 PHE A C 1
ATOM 1934 O O . PHE A 1 244 ? -4.82 19.281 18.391 1 98.94 244 PHE A O 1
ATOM 1941 N N . ASP A 1 245 ? -3.883 20.172 16.641 1 98.94 245 ASP A N 1
ATOM 1942 C CA . ASP A 1 245 ? -2.814 19.188 16.484 1 98.94 245 ASP A CA 1
ATOM 1943 C C . ASP A 1 245 ? -1.488 19.734 17.016 1 98.94 245 ASP A C 1
ATOM 1945 O O . ASP A 1 245 ? -0.854 20.562 16.375 1 98.94 245 ASP A O 1
ATOM 1949 N N . VAL A 1 246 ? -0.982 19.203 18.109 1 98.94 246 VAL A N 1
ATOM 1950 C CA . VAL A 1 246 ? 0.042 19.891 18.891 1 98.94 246 VAL A CA 1
ATOM 1951 C C . VAL A 1 246 ? 1.397 19.234 18.672 1 98.94 246 VAL A C 1
ATOM 1953 O O . VAL A 1 246 ? 1.586 18.062 19 1 98.94 246 VAL A O 1
ATOM 1956 N N . SER A 1 247 ? 2.244 19.938 18.094 1 98.31 247 SER A N 1
ATOM 1957 C CA . SER A 1 247 ? 3.646 19.578 17.906 1 98.31 247 SER A CA 1
ATOM 1958 C C . SER A 1 247 ? 4.57 20.609 18.547 1 98.31 247 SER A C 1
ATOM 1960 O O . SER A 1 247 ? 4.199 21.266 19.531 1 98.31 247 SER A O 1
ATOM 1962 N N . THR A 1 248 ? 5.863 20.609 18.188 1 97.81 248 THR A N 1
ATOM 1963 C CA . THR A 1 248 ? 6.84 21.594 18.656 1 97.81 248 THR A CA 1
ATOM 1964 C C . THR A 1 248 ? 7.926 21.812 17.609 1 97.81 248 THR A C 1
ATOM 1966 O O . THR A 1 248 ? 8.109 20.984 16.703 1 97.81 248 THR A O 1
ATOM 1969 N N . GLY A 1 249 ? 8.523 22.922 17.734 1 96.06 249 GLY A N 1
ATOM 1970 C CA . GLY A 1 249 ? 9.75 23.203 17 1 96.06 249 GLY A CA 1
ATOM 1971 C C . GLY A 1 249 ? 9.516 23.484 15.531 1 96.06 249 GLY A C 1
ATOM 1972 O O . GLY A 1 249 ? 8.406 23.844 15.133 1 96.06 249 GLY A O 1
ATOM 1973 N N . GLY A 1 250 ? 10.609 23.625 14.766 1 93.75 250 GLY A N 1
ATOM 1974 C CA . GLY A 1 250 ? 10.594 23.672 13.312 1 93.75 250 GLY A CA 1
ATOM 1975 C C . GLY A 1 250 ? 10.93 25.047 12.758 1 93.75 250 GLY A C 1
ATOM 1976 O O . GLY A 1 250 ? 11.312 25.172 11.586 1 93.75 250 GLY A O 1
ATOM 1977 N N . ASN A 1 251 ? 10.742 26.094 13.586 1 94.44 251 ASN A N 1
ATOM 1978 C CA . ASN A 1 251 ? 11.023 27.438 13.109 1 94.44 251 ASN A CA 1
ATOM 1979 C C . ASN A 1 251 ? 12.516 27.75 13.125 1 94.44 251 ASN A C 1
ATOM 1981 O O . ASN A 1 251 ? 12.961 28.734 12.523 1 94.44 251 ASN A O 1
ATOM 1985 N N . ASP A 1 252 ? 13.242 26.953 13.844 1 90.75 252 ASP A N 1
ATOM 1986 C CA . ASP A 1 252 ? 14.695 26.938 13.906 1 90.75 252 ASP A CA 1
ATOM 1987 C C . ASP A 1 252 ? 15.242 25.516 13.766 1 90.75 252 ASP A C 1
ATOM 1989 O O . ASP A 1 252 ? 14.539 24.547 14.078 1 90.75 252 ASP A O 1
ATOM 1993 N N . PRO A 1 253 ? 16.453 25.422 13.289 1 87.81 253 PRO A N 1
ATOM 1994 C CA . PRO A 1 253 ? 17 24.078 13.07 1 87.81 253 PRO A CA 1
ATOM 1995 C C . PRO A 1 253 ? 17.312 23.359 14.375 1 87.81 253 PRO A C 1
ATOM 1997 O O . PRO A 1 253 ? 17.625 22.172 14.367 1 87.81 253 PRO A O 1
ATOM 2000 N N . VAL A 1 254 ? 17.062 24 15.5 1 85.56 254 VAL A N 1
ATOM 2001 C CA . VAL A 1 254 ? 17.359 23.375 16.781 1 85.56 254 VAL A CA 1
ATOM 2002 C C . VAL A 1 254 ? 16.344 22.266 17.062 1 85.56 254 VAL A C 1
ATOM 2004 O O . VAL A 1 254 ? 15.133 22.469 16.906 1 85.56 254 VAL A O 1
ATOM 2007 N N . ARG A 1 255 ? 16.906 21.156 17.547 1 83.94 255 ARG A N 1
ATOM 2008 C CA . ARG A 1 255 ? 16.078 20 17.844 1 83.94 255 ARG A CA 1
ATOM 2009 C C . ARG A 1 255 ? 15.961 19.75 19.344 1 83.94 255 ARG A C 1
ATOM 2011 O O . ARG A 1 255 ? 16.953 19.891 20.062 1 83.94 255 ARG A O 1
ATOM 2018 N N . PRO A 1 256 ? 14.797 19.359 19.641 1 87.94 256 PRO A N 1
ATOM 2019 C CA . PRO A 1 256 ? 14.641 19.016 21.062 1 87.94 256 PRO A CA 1
ATOM 2020 C C . PRO A 1 256 ? 15.148 17.609 21.391 1 87.94 256 PRO A C 1
ATOM 2022 O O . PRO A 1 256 ? 15.57 16.875 20.484 1 87.94 256 PRO A O 1
ATOM 2025 N N . ASP A 1 257 ? 15.18 17.406 22.719 1 89.94 257 ASP A N 1
ATOM 2026 C CA . ASP A 1 257 ? 15.344 16.031 23.141 1 89.94 257 ASP A CA 1
ATOM 2027 C C . ASP A 1 257 ? 14.125 15.188 22.766 1 89.94 257 ASP A C 1
ATOM 2029 O O . ASP A 1 257 ? 13.016 15.453 23.219 1 89.94 257 ASP A O 1
ATOM 2033 N N . VAL A 1 258 ? 14.328 14.18 21.984 1 93 258 VAL A N 1
ATOM 2034 C CA . VAL A 1 258 ? 13.234 13.391 21.438 1 93 258 VAL A CA 1
ATOM 2035 C C . VAL A 1 258 ? 13.109 12.07 22.203 1 93 258 VAL A C 1
ATOM 2037 O O . VAL A 1 258 ? 14.086 11.336 22.344 1 93 258 VAL A O 1
ATOM 2040 N N . TYR A 1 259 ? 12.07 11.836 22.766 1 94.75 259 TYR A N 1
ATOM 2041 C CA . TYR A 1 259 ? 11.688 10.586 23.422 1 94.75 259 TYR A CA 1
ATOM 2042 C C . TYR A 1 259 ? 10.219 10.273 23.188 1 94.75 259 TYR A C 1
ATOM 2044 O O . TYR A 1 259 ? 9.477 11.102 22.641 1 94.75 259 TYR A O 1
ATOM 2052 N N . PRO A 1 260 ? 9.789 9.117 23.422 1 95.69 260 PRO A N 1
ATOM 2053 C CA . PRO A 1 260 ? 8.398 8.758 23.141 1 95.69 260 PRO A CA 1
ATOM 2054 C C . PRO A 1 260 ? 7.395 9.719 23.766 1 95.69 260 PRO A C 1
ATOM 2056 O O . PRO A 1 260 ? 7.422 9.93 24.984 1 95.69 260 PRO A O 1
ATOM 2059 N N . ALA A 1 261 ? 6.57 10.305 22.938 1 97.12 261 ALA A N 1
ATOM 2060 C CA . ALA A 1 261 ? 5.465 11.164 23.359 1 97.12 261 ALA A CA 1
ATOM 2061 C C . ALA A 1 261 ? 5.984 12.453 23.984 1 97.12 261 ALA A C 1
ATOM 2063 O O . ALA A 1 261 ? 5.367 12.992 24.906 1 97.12 261 ALA A O 1
ATOM 2064 N N . TYR A 1 262 ? 7.113 12.977 23.531 1 96 262 TYR A N 1
ATOM 2065 C CA . TYR A 1 262 ? 7.789 14.102 24.156 1 96 262 TYR A CA 1
ATOM 2066 C C . TYR A 1 262 ? 6.98 15.383 24 1 96 262 TYR A C 1
ATOM 2068 O O . TYR A 1 262 ? 7.25 16.391 24.656 1 96 262 TYR A O 1
ATOM 2076 N N . GLN A 1 263 ? 5.906 15.336 23.203 1 97.94 263 GLN A N 1
ATOM 2077 C CA . GLN A 1 263 ? 5.117 16.531 22.953 1 97.94 263 GLN A CA 1
ATOM 2078 C C . GLN A 1 263 ? 3.744 16.438 23.609 1 97.94 263 GLN A C 1
ATOM 2080 O O . GLN A 1 263 ? 2.977 17.406 23.594 1 97.94 263 GLN A O 1
ATOM 2085 N N . ALA A 1 264 ? 3.387 15.312 24.156 1 98.31 264 ALA A N 1
ATOM 2086 C CA . ALA A 1 264 ? 2.053 15.031 24.688 1 98.31 264 ALA A CA 1
ATOM 2087 C C . ALA A 1 264 ? 1.71 15.953 25.844 1 98.31 264 ALA A C 1
ATOM 2089 O O . ALA A 1 264 ? 0.54 16.266 26.062 1 98.31 264 ALA A O 1
ATOM 2090 N N . GLN A 1 265 ? 2.699 16.391 26.562 1 98.12 265 GLN A N 1
ATOM 2091 C CA . GLN A 1 265 ? 2.451 17.266 27.719 1 98.12 265 GLN A CA 1
ATOM 2092 C C . GLN A 1 265 ? 1.823 18.578 27.281 1 98.12 265 GLN A C 1
ATOM 2094 O O . GLN A 1 265 ? 0.968 19.125 27.984 1 98.12 265 GLN A O 1
ATOM 2099 N N . TYR A 1 266 ? 2.201 19.094 26.141 1 98.69 266 TYR A N 1
ATOM 2100 C CA . TYR A 1 266 ? 1.651 20.344 25.641 1 98.69 266 TYR A CA 1
ATOM 2101 C C . TYR A 1 266 ? 0.204 20.172 25.203 1 98.69 266 TYR A C 1
ATOM 2103 O O . TYR A 1 266 ? -0.645 21.016 25.469 1 98.69 266 TYR A O 1
ATOM 2111 N N . ALA A 1 267 ? -0.051 19.078 24.531 1 98.81 267 ALA A N 1
ATOM 2112 C CA . ALA A 1 267 ? -1.414 18.766 24.109 1 98.81 267 ALA A CA 1
ATOM 2113 C C . ALA A 1 267 ? -2.346 18.641 25.312 1 98.81 267 ALA A C 1
ATOM 2115 O O . ALA A 1 267 ? -3.465 19.156 25.281 1 98.81 267 ALA A O 1
ATOM 2116 N N . GLN A 1 268 ? -1.86 17.984 26.312 1 98.69 268 GLN A N 1
ATOM 2117 C CA . GLN A 1 268 ? -2.648 17.766 27.516 1 98.69 268 GLN A CA 1
ATOM 2118 C C . GLN A 1 268 ? -3.045 19.094 28.156 1 98.69 268 GLN A C 1
ATOM 2120 O O . GLN A 1 268 ? -4.199 19.281 28.547 1 98.69 268 GLN A O 1
ATOM 2125 N N . VAL A 1 269 ? -2.1 19.984 28.281 1 98.81 269 VAL A N 1
ATOM 2126 C CA . VAL A 1 269 ? -2.361 21.281 28.891 1 98.81 269 VAL A CA 1
ATOM 2127 C C . VAL A 1 269 ? -3.406 22.031 28.062 1 98.81 269 VAL A C 1
ATOM 2129 O O . VAL A 1 269 ? -4.328 22.641 28.625 1 98.81 269 VAL A O 1
ATOM 2132 N N . ILE A 1 270 ? -3.238 22.016 26.766 1 98.88 270 ILE A N 1
ATOM 2133 C CA . ILE A 1 270 ? -4.168 22.719 25.891 1 98.88 270 ILE A CA 1
ATOM 2134 C C . ILE A 1 270 ? -5.566 22.125 26.031 1 98.88 270 ILE A C 1
ATOM 2136 O O . ILE A 1 270 ? -6.551 22.859 26.141 1 98.88 270 ILE A O 1
ATOM 2140 N N . LYS A 1 271 ? -5.637 20.859 26.062 1 98.69 271 LYS A N 1
ATOM 2141 C CA . LYS A 1 271 ? -6.914 20.172 26.234 1 98.69 271 LYS A CA 1
ATOM 2142 C C . LYS A 1 271 ? -7.586 20.562 27.547 1 98.69 271 LYS A C 1
ATOM 2144 O O . LYS A 1 271 ? -8.773 20.906 27.562 1 98.69 271 LYS A O 1
ATOM 2149 N N . GLU A 1 272 ? -6.848 20.5 28.594 1 98.38 272 GLU A N 1
ATOM 2150 C CA . GLU A 1 272 ? -7.375 20.781 29.922 1 98.38 272 GLU A CA 1
ATOM 2151 C C . GLU A 1 272 ? -7.785 22.234 30.062 1 98.38 272 GLU A C 1
ATOM 2153 O O . GLU A 1 272 ? -8.805 22.547 30.688 1 98.38 272 GLU A O 1
ATOM 2158 N N . ARG A 1 273 ? -7.035 23.062 29.5 1 98.56 273 ARG A N 1
ATOM 2159 C CA . ARG A 1 273 ? -7.242 24.5 29.688 1 98.56 273 ARG A CA 1
ATOM 2160 C C . ARG A 1 273 ? -8.383 25 28.828 1 98.56 273 ARG A C 1
ATOM 2162 O O . ARG A 1 273 ? -9.18 25.844 29.25 1 98.56 273 ARG A O 1
ATOM 2169 N N . PHE A 1 274 ? -8.445 24.547 27.594 1 98.62 274 PHE A N 1
ATOM 2170 C CA . PHE A 1 274 ? -9.344 25.188 26.641 1 98.62 274 PHE A CA 1
ATOM 2171 C C . PHE A 1 274 ? -10.516 24.281 26.312 1 98.62 274 PHE A C 1
ATOM 2173 O O . PHE A 1 274 ? -11.438 24.672 25.609 1 98.62 274 PHE A O 1
ATOM 2180 N N . LYS A 1 275 ? -10.508 23.031 26.719 1 97.88 275 LYS A N 1
ATOM 2181 C CA . LYS A 1 275 ? -11.617 22.094 26.641 1 97.88 275 LYS A CA 1
ATOM 2182 C C . LYS A 1 275 ? -12.023 21.828 25.188 1 97.88 275 LYS A C 1
ATOM 2184 O O . LYS A 1 275 ? -13.211 21.844 24.859 1 97.88 275 LYS A O 1
ATOM 2189 N N . LEU A 1 276 ? -11.062 21.75 24.297 1 98.06 276 LEU A N 1
ATOM 2190 C CA . LEU A 1 276 ? -11.211 21.328 22.906 1 98.06 276 LEU A CA 1
ATOM 2191 C C . LEU A 1 276 ? -10.453 20.031 22.656 1 98.06 276 LEU A C 1
ATOM 2193 O O . LEU A 1 276 ? -9.5 19.719 23.359 1 98.06 276 LEU A O 1
ATOM 2197 N N . PRO A 1 277 ? -10.969 19.25 21.656 1 98.69 277 PRO A N 1
ATOM 2198 C CA . PRO A 1 277 ? -10.188 18.062 21.297 1 98.69 277 PRO A CA 1
ATOM 2199 C C . PRO A 1 277 ? -8.773 18.406 20.844 1 98.69 277 PRO A C 1
ATOM 2201 O O . PRO A 1 277 ? -8.562 19.438 20.188 1 98.69 277 PRO A O 1
ATOM 2204 N N . VAL A 1 278 ? -7.832 17.547 21.188 1 98.88 278 VAL A N 1
ATOM 2205 C CA . VAL A 1 278 ? -6.449 17.75 20.781 1 98.88 278 VAL A CA 1
ATOM 2206 C C . VAL A 1 278 ? -5.883 16.484 20.172 1 98.88 278 VAL A C 1
ATOM 2208 O O . VAL A 1 278 ? -6.328 15.375 20.5 1 98.88 278 VAL A O 1
ATOM 2211 N N . ILE A 1 279 ? -5.02 16.672 19.219 1 98.94 279 ILE A N 1
ATOM 2212 C CA . ILE A 1 279 ? -4.18 15.641 18.625 1 98.94 279 ILE A CA 1
ATOM 2213 C C . ILE A 1 279 ? -2.738 15.805 19.094 1 98.94 279 ILE A C 1
ATOM 2215 O O . ILE A 1 279 ? -2.246 16.938 19.203 1 98.94 279 ILE A O 1
ATOM 2219 N N . THR A 1 280 ? -2.102 14.742 19.453 1 98.75 280 THR A N 1
ATOM 2220 C CA . THR A 1 280 ? -0.682 14.828 19.781 1 98.75 280 THR A CA 1
ATOM 2221 C C . THR A 1 280 ? 0.144 13.961 18.828 1 98.75 280 THR A C 1
ATOM 2223 O O . THR A 1 280 ? -0.395 13.086 18.141 1 98.75 280 THR A O 1
ATOM 2226 N N . VAL A 1 281 ? 1.363 14.281 18.75 1 98.25 281 VAL A N 1
ATOM 2227 C CA . VAL A 1 281 ? 2.309 13.617 17.859 1 98.25 281 VAL A CA 1
ATOM 2228 C C . VAL A 1 281 ? 3.68 13.539 18.531 1 98.25 281 VAL A C 1
ATOM 2230 O O . VAL A 1 281 ? 3.906 14.156 19.578 1 98.25 281 VAL A O 1
ATOM 2233 N N . GLY A 1 282 ? 4.555 12.781 17.906 1 96.88 282 GLY A N 1
ATOM 2234 C CA . GLY A 1 282 ? 5.93 12.711 18.359 1 96.88 282 GLY A CA 1
ATOM 2235 C C . GLY A 1 282 ? 6.301 11.352 18.938 1 96.88 282 GLY A C 1
ATOM 2236 O O . GLY A 1 282 ? 6.055 11.078 20.109 1 96.88 282 GLY A O 1
ATOM 2237 N N . ARG A 1 283 ? 6.945 10.602 18.156 1 96 283 ARG A N 1
ATOM 2238 C CA . ARG A 1 283 ? 7.449 9.273 18.5 1 96 283 ARG A CA 1
ATOM 2239 C C . ARG A 1 283 ? 6.363 8.43 19.141 1 96 283 ARG A C 1
ATOM 2241 O O . ARG A 1 283 ? 6.562 7.883 20.234 1 96 283 ARG A O 1
ATOM 2248 N N . LEU A 1 284 ? 5.34 8.312 18.5 1 97 284 LEU A N 1
ATOM 2249 C CA . LEU A 1 284 ? 4.191 7.57 19.016 1 97 284 LEU A CA 1
ATOM 2250 C C . LEU A 1 284 ? 3.986 6.277 18.234 1 97 284 LEU A C 1
ATOM 2252 O O . LEU A 1 284 ? 2.857 5.805 18.094 1 97 284 LEU A O 1
ATOM 2256 N N . GLU A 1 285 ? 5.078 5.66 17.719 1 95.06 285 GLU A N 1
ATOM 2257 C CA . GLU A 1 285 ? 4.988 4.453 16.906 1 95.06 285 GLU A CA 1
ATOM 2258 C C . GLU A 1 285 ? 4.762 3.219 17.766 1 95.06 285 GLU A C 1
ATOM 2260 O O . GLU A 1 285 ? 4.359 2.168 17.266 1 95.06 285 GLU A O 1
ATOM 2265 N N . SER A 1 286 ? 5.012 3.307 19.078 1 97.31 286 SER A N 1
ATOM 2266 C CA . SER A 1 286 ? 4.656 2.201 19.969 1 97.31 286 SER A CA 1
ATOM 2267 C C . SER A 1 286 ? 3.16 2.193 20.266 1 97.31 286 SER A C 1
ATOM 2269 O O . SER A 1 286 ? 2.631 3.146 20.828 1 97.31 286 SER A O 1
ATOM 2271 N N . PRO A 1 287 ? 2.51 1.074 19.922 1 98.25 287 PRO A N 1
ATOM 2272 C CA . PRO A 1 287 ? 1.077 0.996 20.219 1 98.25 287 PRO A CA 1
ATOM 2273 C C . PRO A 1 287 ? 0.768 1.175 21.703 1 98.25 287 PRO A C 1
ATOM 2275 O O . PRO A 1 287 ? -0.261 1.757 22.062 1 98.25 287 PRO A O 1
ATOM 2278 N N . TYR A 1 288 ? 1.663 0.731 22.531 1 98.44 288 TYR A N 1
ATOM 2279 C CA . TYR A 1 288 ? 1.448 0.826 23.969 1 98.44 288 TYR A CA 1
ATOM 2280 C C . TYR A 1 288 ? 1.516 2.275 24.438 1 98.44 288 TYR A C 1
ATOM 2282 O O . TYR A 1 288 ? 0.72 2.699 25.281 1 98.44 288 TYR A O 1
ATOM 2290 N N . VAL A 1 289 ? 2.443 3.029 23.906 1 98.44 289 VAL A N 1
ATOM 2291 C CA . VAL A 1 289 ? 2.559 4.445 24.25 1 98.44 289 VAL A CA 1
ATOM 2292 C C . VAL A 1 289 ? 1.341 5.203 23.719 1 98.44 289 VAL A C 1
ATOM 2294 O O . VAL A 1 289 ? 0.747 6.008 24.438 1 98.44 289 VAL A O 1
ATOM 2297 N N . ALA A 1 290 ? 0.975 4.91 22.516 1 98.62 290 ALA A N 1
ATOM 2298 C CA . ALA A 1 290 ? -0.192 5.551 21.922 1 98.62 290 ALA A CA 1
ATOM 2299 C C . ALA A 1 290 ? -1.452 5.27 22.734 1 98.62 290 ALA A C 1
ATOM 2301 O O . ALA A 1 290 ? -2.238 6.18 23 1 98.62 290 ALA A O 1
ATOM 2302 N N . GLU A 1 291 ? -1.63 4.012 23.094 1 98.5 291 GLU A N 1
ATOM 2303 C CA . GLU A 1 291 ? -2.768 3.588 23.906 1 98.5 291 GLU A CA 1
ATOM 2304 C C . GLU A 1 291 ? -2.797 4.324 25.234 1 98.5 291 GLU A C 1
ATOM 2306 O O . GLU A 1 291 ? -3.854 4.777 25.672 1 98.5 291 GLU A O 1
ATOM 2311 N N . SER A 1 292 ? -1.652 4.391 25.859 1 98.31 292 SER A N 1
ATOM 2312 C CA . SER A 1 292 ? -1.57 5.035 27.172 1 98.31 292 SER A CA 1
ATOM 2313 C C . SER A 1 292 ? -1.987 6.5 27.094 1 98.31 292 SER A C 1
ATOM 2315 O O . SER A 1 292 ? -2.682 7 27.984 1 98.31 292 SER A O 1
ATOM 2317 N N . ILE A 1 293 ? -1.585 7.195 26.031 1 98.44 293 ILE A N 1
ATOM 2318 C CA . ILE A 1 293 ? -1.898 8.609 25.844 1 98.44 293 ILE A CA 1
ATOM 2319 C C . ILE A 1 293 ? -3.412 8.797 25.781 1 98.44 293 ILE A C 1
ATOM 2321 O O . ILE A 1 293 ? -3.959 9.695 26.422 1 98.44 293 ILE A O 1
ATOM 2325 N N . ILE A 1 294 ? -4.094 7.941 25.062 1 98.62 294 ILE A N 1
ATOM 2326 C CA . ILE A 1 294 ? -5.539 8.055 24.875 1 98.62 294 ILE A CA 1
ATOM 2327 C C . ILE A 1 294 ? -6.258 7.656 26.156 1 98.62 294 ILE A C 1
ATOM 2329 O O . ILE A 1 294 ? -7.164 8.359 26.609 1 98.62 294 ILE A O 1
ATOM 2333 N N . ARG A 1 295 ? -5.871 6.602 26.812 1 97.88 295 ARG A N 1
ATOM 2334 C CA . ARG A 1 295 ? -6.527 6.09 28 1 97.88 295 ARG A CA 1
ATOM 2335 C C . ARG A 1 295 ? -6.387 7.07 29.172 1 97.88 295 ARG A C 1
ATOM 2337 O O . ARG A 1 295 ? -7.285 7.18 30 1 97.88 295 ARG A O 1
ATOM 2344 N N . GLU A 1 296 ? -5.273 7.738 29.203 1 97.69 296 GLU A N 1
ATOM 2345 C CA . GLU A 1 296 ? -5.023 8.695 30.281 1 97.69 296 GLU A CA 1
ATOM 2346 C C . GLU A 1 296 ? -5.719 10.023 30.016 1 97.69 296 GLU A C 1
ATOM 2348 O O . GLU A 1 296 ? -5.707 10.922 30.859 1 97.69 296 GLU A O 1
ATOM 2353 N N . GLY A 1 297 ? -6.262 10.164 28.844 1 97.25 297 GLY A N 1
ATOM 2354 C CA . GLY A 1 297 ? -6.984 11.383 28.5 1 97.25 297 GLY A CA 1
ATOM 2355 C C . GLY A 1 297 ? -6.074 12.531 28.125 1 97.25 297 GLY A C 1
ATOM 2356 O O . GLY A 1 297 ? -6.492 13.688 28.141 1 97.25 297 GLY A O 1
ATOM 2357 N N . ARG A 1 298 ? -4.828 12.234 27.75 1 97.88 298 ARG A N 1
ATOM 2358 C CA . ARG A 1 298 ? -3.852 13.281 27.453 1 97.88 298 ARG A CA 1
ATOM 2359 C C . ARG A 1 298 ? -4.109 13.891 26.078 1 97.88 298 ARG A C 1
ATOM 2361 O O . ARG A 1 298 ? -3.74 15.039 25.828 1 97.88 298 ARG A O 1
ATOM 2368 N N . ALA A 1 299 ? -4.691 13.148 25.219 1 98.56 299 ALA A N 1
ATOM 2369 C CA . ALA A 1 299 ? -5.094 13.602 23.891 1 98.56 299 ALA A CA 1
ATOM 2370 C C . ALA A 1 299 ? -6.301 12.805 23.391 1 98.56 299 ALA A C 1
ATOM 2372 O O . ALA A 1 299 ? -6.66 11.781 23.969 1 98.56 299 ALA A O 1
ATOM 2373 N N . ASP A 1 300 ? -6.934 13.266 22.375 1 98.81 300 ASP A N 1
ATOM 2374 C CA . ASP A 1 300 ? -8.125 12.609 21.844 1 98.81 300 ASP A CA 1
ATOM 2375 C C . ASP A 1 300 ? -7.773 11.75 20.641 1 98.81 300 ASP A C 1
ATOM 2377 O O . ASP A 1 300 ? -8.469 10.773 20.344 1 98.81 300 ASP A O 1
ATOM 2381 N N . ILE A 1 301 ? -6.777 12.094 19.906 1 98.88 301 ILE A N 1
ATOM 2382 C CA . ILE A 1 301 ? -6.273 11.391 18.734 1 98.88 301 ILE A CA 1
ATOM 2383 C C . ILE A 1 301 ? -4.746 11.352 18.766 1 98.88 301 ILE A C 1
ATOM 2385 O O . ILE A 1 301 ? -4.105 12.312 19.188 1 98.88 301 ILE A O 1
ATOM 2389 N N . VAL A 1 302 ? -4.16 10.258 18.375 1 98.81 302 VAL A N 1
ATOM 2390 C CA . VAL A 1 302 ? -2.711 10.125 18.266 1 98.81 302 VAL A CA 1
ATOM 2391 C C . VAL A 1 302 ? -2.309 10.141 16.781 1 98.81 302 VAL A C 1
ATOM 2393 O O . VAL A 1 302 ? -2.832 9.367 15.984 1 98.81 302 VAL A O 1
ATOM 2396 N N . ALA A 1 303 ? -1.43 11.062 16.438 1 98.88 303 ALA A N 1
ATOM 2397 C CA . ALA A 1 303 ? -0.881 11.133 15.094 1 98.88 303 ALA A CA 1
ATOM 2398 C C . ALA A 1 303 ? 0.4 10.312 14.977 1 98.88 303 ALA A C 1
ATOM 2400 O O . ALA A 1 303 ? 1.34 10.508 15.75 1 98.88 303 ALA A O 1
ATOM 2401 N N . VAL A 1 304 ? 0.427 9.414 14.039 1 98.56 304 VAL A N 1
ATOM 2402 C CA . VAL A 1 304 ? 1.566 8.531 13.82 1 98.56 304 VAL A CA 1
ATOM 2403 C C . VAL A 1 304 ? 2.221 8.852 12.477 1 98.56 304 VAL A C 1
ATOM 2405 O O . VAL A 1 304 ? 1.553 8.852 11.445 1 98.56 304 VAL A O 1
ATOM 2408 N N . GLY A 1 305 ? 3.461 9.203 12.492 1 97.5 305 GLY A N 1
ATOM 2409 C CA . GLY A 1 305 ? 4.23 9.445 11.281 1 97.5 305 GLY A CA 1
ATOM 2410 C C . GLY A 1 305 ? 5.125 8.289 10.898 1 97.5 305 GLY A C 1
ATOM 2411 O O . GLY A 1 305 ? 4.723 7.418 10.125 1 97.5 305 GLY A O 1
ATOM 2412 N N . ARG A 1 306 ? 6.254 8.125 11.586 1 96.19 306 ARG A N 1
ATOM 2413 C CA . ARG A 1 306 ? 7.277 7.129 11.281 1 96.19 306 ARG A CA 1
ATOM 2414 C C . ARG A 1 306 ? 6.688 5.719 11.281 1 96.19 306 ARG A C 1
ATOM 2416 O O . ARG A 1 306 ? 7.023 4.902 10.422 1 96.19 306 ARG A O 1
ATOM 2423 N N . GLY A 1 307 ? 5.898 5.422 12.234 1 97.06 307 GLY A N 1
ATOM 2424 C CA . GLY A 1 307 ? 5.273 4.109 12.289 1 97.06 307 GLY A CA 1
ATOM 2425 C C . GLY A 1 307 ? 4.523 3.76 11.016 1 97.06 307 GLY A C 1
ATOM 2426 O O . GLY A 1 307 ? 4.637 2.643 10.508 1 97.06 307 GLY A O 1
ATOM 2427 N N . LEU A 1 308 ? 3.812 4.723 10.484 1 98.19 308 LEU A N 1
ATOM 2428 C CA . LEU A 1 308 ? 2.973 4.473 9.32 1 98.19 308 LEU A CA 1
ATOM 2429 C C . LEU A 1 308 ? 3.77 4.637 8.031 1 98.19 308 LEU A C 1
ATOM 2431 O O . LEU A 1 308 ? 3.318 4.23 6.957 1 98.19 308 LEU A O 1
ATOM 2435 N N . LEU A 1 309 ? 4.949 5.254 8.07 1 97.25 309 LEU A N 1
ATOM 2436 C CA . LEU A 1 309 ? 5.863 5.203 6.938 1 97.25 309 LEU A CA 1
ATOM 2437 C C . LEU A 1 309 ? 6.484 3.816 6.801 1 97.25 309 LEU A C 1
ATOM 2439 O O . LEU A 1 309 ? 6.676 3.324 5.688 1 97.25 309 LEU A O 1
ATOM 2443 N N . ARG A 1 310 ? 6.73 3.188 7.945 1 95.94 310 ARG A N 1
ATOM 2444 C CA . ARG A 1 310 ? 7.391 1.886 7.992 1 95.94 310 ARG A CA 1
ATOM 2445 C C . ARG A 1 310 ? 6.395 0.76 7.723 1 95.94 310 ARG A C 1
ATOM 2447 O O . ARG A 1 310 ? 6.746 -0.249 7.105 1 95.94 310 ARG A O 1
ATOM 2454 N N . GLU A 1 311 ? 5.238 0.946 8.297 1 96.44 311 GLU A N 1
ATOM 2455 C CA . GLU A 1 311 ? 4.23 -0.111 8.297 1 96.44 311 GLU A CA 1
ATOM 2456 C C . GLU A 1 311 ? 2.869 0.427 7.867 1 96.44 311 GLU A C 1
ATOM 2458 O O . GLU A 1 311 ? 2.113 0.947 8.695 1 96.44 311 GLU A O 1
ATOM 2463 N N . PRO A 1 312 ? 2.555 0.155 6.566 1 97.88 312 PRO A N 1
ATOM 2464 C CA . PRO A 1 312 ? 1.254 0.649 6.105 1 97.88 312 PRO A CA 1
ATOM 2465 C C . PRO A 1 312 ? 0.091 0.11 6.934 1 97.88 312 PRO A C 1
ATOM 2467 O O . PRO A 1 312 ? -0.933 0.783 7.078 1 97.88 312 PRO A O 1
ATOM 2470 N N . TYR A 1 313 ? 0.258 -1.091 7.504 1 98.31 313 TYR A N 1
ATOM 2471 C CA . TYR A 1 313 ? -0.807 -1.704 8.289 1 98.31 313 TYR A CA 1
ATOM 2472 C C . TYR A 1 313 ? -0.519 -1.587 9.781 1 98.31 313 TYR A C 1
ATOM 2474 O O . TYR A 1 313 ? -0.85 -2.488 10.555 1 98.31 313 TYR A O 1
ATOM 2482 N N . TRP A 1 314 ? 0.083 -0.506 10.195 1 98.38 314 TRP A N 1
ATOM 2483 C CA . TRP A 1 314 ? 0.444 -0.255 11.586 1 98.38 314 TRP A CA 1
ATOM 2484 C C . TRP A 1 314 ? -0.771 -0.391 12.492 1 98.38 314 TRP A C 1
ATOM 2486 O O . TRP A 1 314 ? -0.675 -0.95 13.586 1 98.38 314 TRP A O 1
ATOM 2496 N N . ALA A 1 315 ? -1.927 0.104 12.078 1 98.69 315 ALA A N 1
ATOM 2497 C CA . ALA A 1 315 ? -3.133 0.045 12.906 1 98.69 315 ALA A CA 1
ATOM 2498 C C . ALA A 1 315 ? -3.508 -1.398 13.227 1 98.69 315 ALA A C 1
ATOM 2500 O O . ALA A 1 315 ? -3.877 -1.712 14.359 1 98.69 315 ALA A O 1
ATOM 2501 N N . LYS A 1 316 ? -3.406 -2.248 12.242 1 98.38 316 LYS A N 1
ATOM 2502 C CA . LYS A 1 316 ? -3.713 -3.66 12.453 1 98.38 316 LYS A CA 1
ATOM 2503 C C . LYS A 1 316 ? -2.725 -4.297 13.43 1 98.38 316 LYS A C 1
ATOM 2505 O O . LYS A 1 316 ? -3.121 -5.035 14.328 1 98.38 316 LYS A O 1
ATOM 2510 N N . GLU A 1 317 ? -1.451 -3.998 13.234 1 97.25 317 GLU A N 1
ATOM 2511 C CA . GLU A 1 317 ? -0.434 -4.52 14.141 1 97.25 317 GLU A CA 1
ATOM 2512 C C . GLU A 1 317 ? -0.661 -4.027 15.57 1 97.25 317 GLU A C 1
ATOM 2514 O O . GLU A 1 317 ? -0.488 -4.781 16.531 1 97.25 317 GLU A O 1
ATOM 2519 N N . ALA A 1 318 ? -0.984 -2.746 15.688 1 98.5 318 ALA A N 1
ATOM 2520 C CA . ALA A 1 318 ? -1.292 -2.166 16.984 1 98.5 318 ALA A CA 1
ATOM 2521 C C . ALA A 1 318 ? -2.471 -2.881 17.641 1 98.5 318 ALA A C 1
ATOM 2523 O O . ALA A 1 318 ? -2.439 -3.174 18.844 1 98.5 318 ALA A O 1
ATOM 2524 N N . ALA A 1 319 ? -3.486 -3.162 16.875 1 98.44 319 ALA A N 1
ATOM 2525 C CA . ALA A 1 319 ? -4.656 -3.869 17.391 1 98.44 319 ALA A CA 1
ATOM 2526 C C . ALA A 1 319 ? -4.27 -5.234 17.953 1 98.44 319 ALA A C 1
ATOM 2528 O O . ALA A 1 319 ? -4.719 -5.621 19.047 1 98.44 319 ALA A O 1
ATOM 2529 N N . ILE A 1 320 ? -3.48 -5.914 17.25 1 97.44 320 ILE A N 1
ATOM 2530 C CA . ILE A 1 320 ? -3.037 -7.238 17.688 1 97.44 320 ILE A CA 1
ATOM 2531 C C . ILE A 1 320 ? -2.271 -7.117 19 1 97.44 320 ILE A C 1
ATOM 2533 O O . ILE A 1 320 ? -2.557 -7.84 19.953 1 97.44 320 ILE A O 1
ATOM 2537 N N . GLN A 1 321 ? -1.349 -6.176 19.031 1 97.5 321 GLN A N 1
ATOM 2538 C CA . GLN A 1 321 ? -0.517 -6.004 20.219 1 97.5 321 GLN A CA 1
ATOM 2539 C C . GLN A 1 321 ? -1.359 -5.609 21.422 1 97.5 321 GLN A C 1
ATOM 2541 O O . GLN A 1 321 ? -1.061 -6.012 22.547 1 97.5 321 GLN A O 1
ATOM 2546 N N . LEU A 1 322 ? -2.393 -4.887 21.172 1 98.25 322 LEU A N 1
ATOM 2547 C CA . LEU A 1 322 ? -3.219 -4.367 22.266 1 98.25 322 LEU A CA 1
ATOM 2548 C C . LEU A 1 322 ? -4.43 -5.262 22.5 1 98.25 322 LEU A C 1
ATOM 2550 O O . LEU A 1 322 ? -5.332 -4.906 23.266 1 98.25 322 LEU A O 1
ATOM 2554 N N . ASN A 1 323 ? -4.484 -6.402 21.828 1 97.25 323 ASN A N 1
ATOM 2555 C CA . ASN A 1 323 ? -5.57 -7.367 21.938 1 97.25 323 ASN A CA 1
ATOM 2556 C C . ASN A 1 323 ? -6.918 -6.734 21.625 1 97.25 323 ASN A C 1
ATOM 2558 O O . ASN A 1 323 ? -7.879 -6.887 22.375 1 97.25 323 ASN A O 1
ATOM 2562 N N . GLN A 1 324 ? -6.863 -5.891 20.594 1 96.94 324 GLN A N 1
ATOM 2563 C CA . GLN A 1 324 ? -8.086 -5.289 20.062 1 96.94 324 GLN A CA 1
ATOM 2564 C C . GLN A 1 324 ? -8.484 -5.926 18.734 1 96.94 324 GLN A C 1
ATOM 2566 O O . GLN A 1 324 ? -7.637 -6.465 18.016 1 96.94 324 GLN A O 1
ATOM 2571 N N . GLU A 1 325 ? -9.711 -5.926 18.438 1 94.44 325 GLU A N 1
ATOM 2572 C CA . GLU A 1 325 ? -10.211 -6.496 17.188 1 94.44 325 GLU A CA 1
ATOM 2573 C C . GLU A 1 325 ? -10.18 -5.465 16.062 1 94.44 325 GLU A C 1
ATOM 2575 O O . GLU A 1 325 ? -10.695 -4.359 16.203 1 94.44 325 GLU A O 1
ATOM 2580 N N . LEU A 1 326 ? -9.586 -5.82 15.008 1 96.12 326 LEU A N 1
ATOM 2581 C CA . LEU A 1 326 ? -9.578 -5.059 13.766 1 96.12 326 LEU A CA 1
ATOM 2582 C C . LEU A 1 326 ? -9.461 -5.988 12.562 1 96.12 326 LEU A C 1
ATOM 2584 O O . LEU A 1 326 ? -8.461 -6.695 12.414 1 96.12 326 LEU A O 1
ATOM 2588 N N . THR A 1 327 ? -10.492 -6.066 11.766 1 96.06 327 THR A N 1
ATOM 2589 C CA . THR A 1 327 ? -10.5 -6.914 10.578 1 96.06 327 THR A CA 1
ATOM 2590 C C . THR A 1 327 ? -10.086 -6.125 9.344 1 96.06 327 THR A C 1
ATOM 2592 O O . THR A 1 327 ? -10.57 -5.016 9.117 1 96.06 327 THR A O 1
ATOM 2595 N N . LEU A 1 328 ? -9.18 -6.652 8.602 1 96.94 328 LEU A N 1
ATOM 2596 C CA . LEU A 1 328 ? -8.766 -6.039 7.348 1 96.94 328 LEU A CA 1
ATOM 2597 C C . LEU A 1 328 ? -9.656 -6.508 6.199 1 96.94 328 LEU A C 1
ATOM 2599 O O . LEU A 1 328 ? -10.297 -7.555 6.293 1 96.94 328 LEU A O 1
ATOM 2603 N N . PRO A 1 329 ? -9.758 -5.691 5.176 1 96 329 PRO A N 1
ATOM 2604 C CA . PRO A 1 329 ? -10.594 -6.078 4.039 1 96 329 PRO A CA 1
ATOM 2605 C C . PRO A 1 329 ? -10 -7.23 3.232 1 96 329 PRO A C 1
ATOM 2607 O O . PRO A 1 329 ? -8.797 -7.48 3.305 1 96 329 PRO A O 1
ATOM 2610 N N . GLY A 1 330 ? -10.891 -7.922 2.525 1 94.69 330 GLY A N 1
ATOM 2611 C CA . GLY A 1 330 ? -10.469 -8.977 1.621 1 94.69 330 GLY A CA 1
ATOM 2612 C C . GLY A 1 330 ? -9.82 -10.148 2.334 1 94.69 330 GLY A C 1
ATOM 2613 O O . GLY A 1 330 ? -10.344 -10.641 3.336 1 94.69 330 GLY A O 1
ATOM 2614 N N . VAL A 1 331 ? -8.625 -10.578 1.776 1 95.12 331 VAL A N 1
ATOM 2615 C CA . VAL A 1 331 ? -8.016 -11.82 2.244 1 95.12 331 VAL A CA 1
ATOM 2616 C C . VAL A 1 331 ? -6.867 -11.508 3.203 1 95.12 331 VAL A C 1
ATOM 2618 O O . VAL A 1 331 ? -6.113 -12.398 3.594 1 95.12 331 VAL A O 1
ATOM 2621 N N . TYR A 1 332 ? -6.738 -10.266 3.627 1 95.69 332 TYR A N 1
ATOM 2622 C CA . TYR A 1 332 ? -5.527 -9.852 4.324 1 95.69 332 TYR A CA 1
ATOM 2623 C C . TYR A 1 332 ? -5.441 -10.5 5.703 1 95.69 332 TYR A C 1
ATOM 2625 O O . TYR A 1 332 ? -4.348 -10.758 6.211 1 95.69 332 TYR A O 1
ATOM 2633 N N . ASP A 1 333 ? -6.559 -10.789 6.273 1 94.81 333 ASP A N 1
ATOM 2634 C CA . ASP A 1 333 ? -6.535 -11.398 7.602 1 94.81 333 ASP A CA 1
ATOM 2635 C C . ASP A 1 333 ? -5.945 -12.805 7.555 1 94.81 333 ASP A C 1
ATOM 2637 O O . ASP A 1 333 ? -5.535 -13.344 8.586 1 94.81 333 ASP A O 1
ATOM 2641 N N . LEU A 1 334 ? -5.914 -13.414 6.305 1 93 334 LEU A N 1
ATOM 2642 C CA . LEU A 1 334 ? -5.262 -14.703 6.152 1 93 334 LEU A CA 1
ATOM 2643 C C . LEU A 1 334 ? -3.785 -14.617 6.516 1 93 334 LEU A C 1
ATOM 2645 O O . LEU A 1 334 ? -3.18 -15.617 6.918 1 93 334 LEU A O 1
ATOM 2649 N N . GLY A 1 335 ? -3.268 -13.406 6.41 1 93.25 335 GLY A N 1
ATOM 2650 C CA . GLY A 1 335 ? -1.874 -13.203 6.773 1 93.25 335 GLY A CA 1
ATOM 2651 C C . GLY A 1 335 ? -1.608 -13.398 8.258 1 93.25 335 GLY A C 1
ATOM 2652 O O . GLY A 1 335 ? -0.472 -13.648 8.656 1 93.25 335 GLY A O 1
ATOM 2653 N N . TYR A 1 336 ? -2.652 -13.305 9.023 1 91.88 336 TYR A N 1
ATOM 2654 C CA . TYR A 1 336 ? -2.512 -13.367 10.477 1 91.88 336 TYR A CA 1
ATOM 2655 C C . TYR A 1 336 ? -3.002 -14.703 11.016 1 91.88 336 TYR A C 1
ATOM 2657 O O . TYR A 1 336 ? -2.957 -14.945 12.219 1 91.88 336 TYR A O 1
ATOM 2665 N N . SER A 1 337 ? -3.441 -15.523 10.102 1 85.31 337 SER A N 1
ATOM 2666 C CA . SER A 1 337 ? -3.945 -16.828 10.523 1 85.31 337 SER A CA 1
ATOM 2667 C C . SER A 1 337 ? -2.805 -17.812 10.75 1 85.31 337 SER A C 1
ATOM 2669 O O . SER A 1 337 ? -1.703 -17.625 10.227 1 85.31 337 SER A O 1
ATOM 2671 N N . LEU A 1 338 ? -2.969 -18.812 11.719 1 73.19 338 LEU A N 1
ATOM 2672 C CA . LEU A 1 338 ? -1.984 -19.828 12.055 1 73.19 338 LEU A CA 1
ATOM 2673 C C . LEU A 1 338 ? -1.899 -20.891 10.961 1 73.19 338 LEU A C 1
ATOM 2675 O O . LEU A 1 338 ? -2.902 -21.203 10.312 1 73.19 338 LEU A O 1
ATOM 2679 N N . MET B 1 1 ? 28.25 -17.844 -1.249 1 77.88 1 MET B N 1
ATOM 2680 C CA . MET B 1 1 ? 26.938 -18.453 -1.492 1 77.88 1 MET B CA 1
ATOM 2681 C C . MET B 1 1 ? 25.844 -17.406 -1.572 1 77.88 1 MET B C 1
ATOM 2683 O O . MET B 1 1 ? 25.953 -16.344 -0.934 1 77.88 1 MET B O 1
ATOM 2687 N N . ALA B 1 2 ? 24.828 -17.578 -2.516 1 90.62 2 ALA B N 1
ATOM 2688 C CA . ALA B 1 2 ? 23.812 -16.562 -2.74 1 90.62 2 ALA B CA 1
ATOM 2689 C C . ALA B 1 2 ? 22.875 -16.438 -1.535 1 90.62 2 ALA B C 1
ATOM 2691 O O . ALA B 1 2 ? 22.578 -17.438 -0.872 1 90.62 2 ALA B O 1
ATOM 2692 N N . GLY B 1 3 ? 22.594 -15.203 -1.104 1 96.75 3 GLY B N 1
ATOM 2693 C CA . GLY B 1 3 ? 21.609 -14.961 -0.062 1 96.75 3 GLY B CA 1
ATOM 2694 C C . GLY B 1 3 ? 20.281 -14.461 -0.6 1 96.75 3 GLY B C 1
ATOM 2695 O O . GLY B 1 3 ? 20.125 -14.25 -1.806 1 96.75 3 GLY B O 1
ATOM 2696 N N . LEU B 1 4 ? 19.391 -14.383 0.311 1 98.5 4 LEU B N 1
ATOM 2697 C CA . LEU B 1 4 ? 18.016 -13.992 -0.007 1 98.5 4 LEU B CA 1
ATOM 2698 C C . LEU B 1 4 ? 18 -12.703 -0.817 1 98.5 4 LEU B C 1
ATOM 2700 O O . LEU B 1 4 ? 17.141 -12.523 -1.691 1 98.5 4 LEU B O 1
ATOM 2704 N N . PHE B 1 5 ? 18.984 -11.797 -0.642 1 98.56 5 PHE B N 1
ATOM 2705 C CA . PHE B 1 5 ? 18.969 -10.484 -1.275 1 98.56 5 PHE B CA 1
ATOM 2706 C C . PHE B 1 5 ? 19.984 -10.414 -2.402 1 98.56 5 PHE B C 1
ATOM 2708 O O . PHE B 1 5 ? 20.312 -9.328 -2.893 1 98.56 5 PHE B O 1
ATOM 2715 N N . SER B 1 6 ? 20.547 -11.555 -2.76 1 98.25 6 SER B N 1
ATOM 2716 C CA . SER B 1 6 ? 21.344 -11.609 -3.979 1 98.25 6 SER B CA 1
ATOM 2717 C C . SER B 1 6 ? 20.469 -11.617 -5.219 1 98.25 6 SER B C 1
ATOM 2719 O O . SER B 1 6 ? 19.312 -12.047 -5.168 1 98.25 6 SER B O 1
ATOM 2721 N N . SER B 1 7 ? 20.953 -11.125 -6.293 1 97.94 7 SER B N 1
ATOM 2722 C CA . SER B 1 7 ? 20.219 -11.102 -7.551 1 97.94 7 SER B CA 1
ATOM 2723 C C . SER B 1 7 ? 20.062 -12.508 -8.125 1 97.94 7 SER B C 1
ATOM 2725 O O . SER B 1 7 ? 20.781 -13.422 -7.738 1 97.94 7 SER B O 1
ATOM 2727 N N . PHE B 1 8 ? 19.125 -12.711 -8.906 1 98.44 8 PHE B N 1
ATOM 2728 C CA . PHE B 1 8 ? 18.875 -13.945 -9.641 1 98.44 8 PHE B CA 1
ATOM 2729 C C . PHE B 1 8 ? 18.578 -13.656 -11.109 1 98.44 8 PHE B C 1
ATOM 2731 O O . PHE B 1 8 ? 17.906 -12.672 -11.43 1 98.44 8 PHE B O 1
ATOM 2738 N N . SER B 1 9 ? 19.141 -14.438 -11.93 1 98.12 9 SER B N 1
ATOM 2739 C CA . SER B 1 9 ? 18.875 -14.289 -13.359 1 98.12 9 SER B CA 1
ATOM 2740 C C . SER B 1 9 ? 18.641 -15.641 -14.031 1 98.12 9 SER B C 1
ATOM 2742 O O . SER B 1 9 ? 19.344 -16.609 -13.727 1 98.12 9 SER B O 1
ATOM 2744 N N . HIS B 1 10 ? 17.719 -15.742 -14.812 1 98.31 10 HIS B N 1
ATOM 274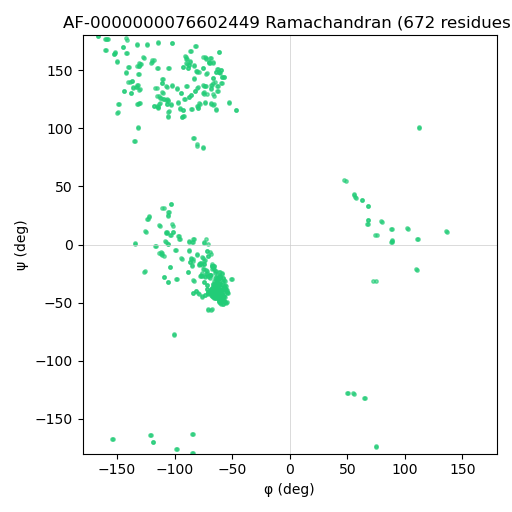5 C CA . HIS B 1 10 ? 17.422 -16.875 -15.672 1 98.31 10 HIS B CA 1
ATOM 2746 C C . HIS B 1 10 ? 16.75 -16.422 -16.969 1 98.31 10 HIS B C 1
ATOM 2748 O O . HIS B 1 10 ? 15.656 -15.844 -16.922 1 98.31 10 HIS B O 1
ATOM 2754 N N . LYS B 1 11 ? 17.391 -16.734 -18.109 1 97.62 11 LYS B N 1
ATOM 2755 C CA . LYS B 1 11 ? 16.938 -16.188 -19.391 1 97.62 11 LYS B CA 1
ATOM 2756 C C . LYS B 1 11 ? 16.766 -14.664 -19.312 1 97.62 11 LYS B C 1
ATOM 2758 O O . LYS B 1 11 ? 17.656 -13.953 -18.859 1 97.62 11 LYS B O 1
ATOM 2763 N N . GLY B 1 12 ? 15.641 -14.141 -19.688 1 97.94 12 GLY B N 1
ATOM 2764 C CA . GLY B 1 12 ? 15.422 -12.703 -19.703 1 97.94 12 GLY B CA 1
ATOM 2765 C C . GLY B 1 12 ? 14.93 -12.148 -18.391 1 97.94 12 GLY B C 1
ATOM 2766 O O . GLY B 1 12 ? 14.727 -10.945 -18.25 1 97.94 12 GLY B O 1
ATOM 2767 N N . LEU B 1 13 ? 14.812 -12.945 -17.406 1 98.44 13 LEU B N 1
ATOM 2768 C CA . LEU B 1 13 ? 14.305 -12.508 -16.109 1 98.44 13 LEU B CA 1
ATOM 2769 C C . LEU B 1 13 ? 15.453 -12.156 -15.164 1 98.44 13 LEU B C 1
ATOM 2771 O O . LEU B 1 13 ? 16.281 -13.008 -14.852 1 98.44 13 LEU B O 1
ATOM 2775 N N . GLN B 1 14 ? 15.539 -10.914 -14.75 1 98.5 14 GLN B N 1
ATOM 2776 C CA . GLN B 1 14 ? 16.516 -10.43 -13.789 1 98.5 14 GLN B CA 1
ATOM 2777 C C . GLN B 1 14 ? 15.844 -9.898 -12.531 1 98.5 14 GLN B C 1
ATOM 2779 O O . GLN B 1 14 ? 15.062 -8.945 -12.594 1 98.5 14 GLN B O 1
ATOM 2784 N N . LEU B 1 15 ? 16.172 -10.508 -11.445 1 98.69 15 LEU B N 1
ATOM 2785 C CA . LEU B 1 15 ? 15.555 -10.133 -10.172 1 98.69 15 LEU B CA 1
ATOM 2786 C C . LEU B 1 15 ? 16.562 -9.461 -9.258 1 98.69 15 LEU B C 1
ATOM 2788 O O . LEU B 1 15 ? 17.703 -9.914 -9.148 1 98.69 15 LEU B O 1
ATOM 2792 N N . LYS B 1 16 ? 16.156 -8.414 -8.555 1 98.31 16 LYS B N 1
ATOM 2793 C CA . LYS B 1 16 ? 17.031 -7.68 -7.645 1 98.31 16 LYS B CA 1
ATOM 2794 C C . LYS B 1 16 ? 17.219 -8.438 -6.336 1 98.31 16 LYS B C 1
ATOM 2796 O O . LYS B 1 16 ? 18.141 -8.141 -5.574 1 98.31 16 LYS B O 1
ATOM 2801 N N . ASN B 1 17 ? 16.391 -9.367 -6.105 1 98.75 17 ASN B N 1
ATOM 2802 C CA . ASN B 1 17 ? 16.5 -10.281 -4.977 1 98.75 17 ASN B CA 1
ATOM 2803 C C . ASN B 1 17 ? 15.688 -11.555 -5.207 1 98.75 17 ASN B C 1
ATOM 2805 O O . ASN B 1 17 ? 15.016 -11.688 -6.23 1 98.75 17 ASN B O 1
ATOM 2809 N N . ARG B 1 18 ? 15.734 -12.484 -4.324 1 98.81 18 ARG B N 1
ATOM 2810 C CA . ARG B 1 18 ? 15.188 -13.828 -4.527 1 98.81 18 ARG B CA 1
ATOM 2811 C C . ARG B 1 18 ? 13.891 -14.008 -3.742 1 98.81 18 ARG B C 1
ATOM 2813 O O . ARG B 1 18 ? 13.547 -15.133 -3.357 1 98.81 18 ARG B O 1
ATOM 2820 N N . ILE B 1 19 ? 13.211 -12.859 -3.461 1 98.88 19 ILE B N 1
ATOM 2821 C CA . ILE B 1 19 ? 11.922 -12.836 -2.775 1 98.88 19 ILE B CA 1
ATOM 2822 C C . ILE B 1 19 ? 10.797 -12.734 -3.801 1 98.88 19 ILE B C 1
ATOM 2824 O O . ILE B 1 19 ? 10.758 -11.797 -4.602 1 98.88 19 ILE B O 1
ATOM 2828 N N . MET B 1 20 ? 9.898 -13.688 -3.785 1 98.94 20 MET B N 1
ATOM 2829 C CA . MET B 1 20 ? 8.719 -13.688 -4.652 1 98.94 20 MET B CA 1
ATOM 2830 C C . MET B 1 20 ? 7.441 -13.57 -3.83 1 98.94 20 MET B C 1
ATOM 2832 O O . MET B 1 20 ? 7.293 -14.227 -2.801 1 98.94 20 MET B O 1
ATOM 2836 N N . MET B 1 21 ? 6.605 -12.602 -4.199 1 98.81 21 MET B N 1
ATOM 2837 C CA . MET B 1 21 ? 5.234 -12.672 -3.691 1 98.81 21 MET B CA 1
ATOM 2838 C C . MET B 1 21 ? 4.445 -13.766 -4.402 1 98.81 21 MET B C 1
ATOM 2840 O O . MET B 1 21 ? 4.301 -13.734 -5.625 1 98.81 21 MET B O 1
ATOM 2844 N N . SER B 1 22 ? 3.934 -14.688 -3.633 1 98.06 22 SER B N 1
ATOM 2845 C CA . SER B 1 22 ? 3.168 -15.797 -4.195 1 98.06 22 SER B CA 1
ATOM 2846 C C . SER B 1 22 ? 1.892 -15.305 -4.867 1 98.06 22 SER B C 1
ATOM 2848 O O . SER B 1 22 ? 1.355 -14.258 -4.5 1 98.06 22 SER B O 1
ATOM 2850 N N . SER B 1 23 ? 1.486 -16.016 -5.898 1 97.88 23 SER B N 1
ATOM 2851 C CA . SER B 1 23 ? 0.149 -15.781 -6.43 1 97.88 23 SER B CA 1
ATOM 2852 C C . SER B 1 23 ? -0.925 -16.141 -5.41 1 97.88 23 SER B C 1
ATOM 2854 O O . SER B 1 23 ? -0.987 -17.281 -4.945 1 97.88 23 SER B O 1
ATOM 2856 N N . MET B 1 24 ? -1.67 -15.234 -4.973 1 97.44 24 MET B N 1
ATOM 2857 C CA . MET B 1 24 ? -2.73 -15.453 -3.994 1 97.44 24 MET B CA 1
ATOM 2858 C C . MET B 1 24 ? -4.043 -14.828 -4.465 1 97.44 24 MET B C 1
ATOM 2860 O O . MET B 1 24 ? -4.105 -13.625 -4.719 1 97.44 24 MET B O 1
ATOM 2864 N N . CYS B 1 25 ? -4.984 -15.656 -4.566 1 97.25 25 CYS B N 1
ATOM 2865 C CA . CYS B 1 25 ? -6.277 -15.141 -5 1 97.25 25 CYS B CA 1
ATOM 2866 C C . CYS B 1 25 ? -6.785 -14.07 -4.039 1 97.25 25 CYS B C 1
ATOM 2868 O O . CYS B 1 25 ? -6.695 -14.227 -2.82 1 97.25 25 CYS B O 1
ATOM 2870 N N . GLN B 1 26 ? -7.355 -13.023 -4.578 1 97.12 26 GLN B N 1
ATOM 2871 C CA . GLN B 1 26 ? -7.824 -11.898 -3.781 1 97.12 26 GLN B CA 1
ATOM 2872 C C . GLN B 1 26 ? -9.352 -11.852 -3.736 1 97.12 26 GLN B C 1
ATOM 2874 O O . GLN B 1 26 ? -9.93 -11.25 -2.828 1 97.12 26 GLN B O 1
ATOM 2879 N N . TYR B 1 27 ? -10.031 -12.367 -4.77 1 97.81 27 TYR B N 1
ATOM 2880 C CA . TYR B 1 27 ? -11.484 -12.367 -4.891 1 97.81 27 TYR B CA 1
ATOM 2881 C C . TYR B 1 27 ? -12.039 -10.945 -4.777 1 97.81 27 TYR B C 1
ATOM 2883 O O . TYR B 1 27 ? -13.016 -10.711 -4.062 1 97.81 27 TYR B O 1
ATOM 2891 N N . GLN B 1 28 ? -11.375 -10.008 -5.445 1 97.38 28 GLN B N 1
ATOM 2892 C CA . GLN B 1 28 ? -11.719 -8.602 -5.219 1 97.38 28 GLN B CA 1
ATOM 2893 C C . GLN B 1 28 ? -12.047 -7.898 -6.527 1 97.38 28 GLN B C 1
ATOM 2895 O O . GLN B 1 28 ? -12.047 -6.668 -6.594 1 97.38 28 GLN B O 1
ATOM 2900 N N . ALA B 1 29 ? -12.203 -8.688 -7.586 1 96.94 29 ALA B N 1
ATOM 2901 C CA . ALA B 1 29 ? -12.727 -8.086 -8.805 1 96.94 29 ALA B CA 1
ATOM 2902 C C . ALA B 1 29 ? -14.219 -7.824 -8.695 1 96.94 29 ALA B C 1
ATOM 2904 O O . ALA B 1 29 ? -15.031 -8.539 -9.289 1 96.94 29 ALA B O 1
ATOM 2905 N N . GLU B 1 30 ? -14.555 -6.75 -8.117 1 94.38 30 GLU B N 1
ATOM 2906 C CA . GLU B 1 30 ? -15.945 -6.445 -7.797 1 94.38 30 GLU B CA 1
ATOM 2907 C C . GLU B 1 30 ? -16.766 -6.191 -9.062 1 94.38 30 GLU B C 1
ATOM 2909 O O . GLU B 1 30 ? -17.984 -6.367 -9.062 1 94.38 30 GLU B O 1
ATOM 2914 N N . ASN B 1 31 ? -16.156 -5.777 -10.062 1 95.38 31 ASN B N 1
ATOM 2915 C CA . ASN B 1 31 ? -16.828 -5.559 -11.344 1 95.38 31 ASN B CA 1
ATOM 2916 C C . ASN B 1 31 ? -17.312 -6.871 -11.953 1 95.38 31 ASN B C 1
ATOM 2918 O O . ASN B 1 31 ? -18.094 -6.863 -12.898 1 95.38 31 ASN B O 1
ATOM 2922 N N . LYS B 1 32 ? -16.828 -8 -11.594 1 95.81 32 LYS B N 1
ATOM 2923 C CA . LYS B 1 32 ? -17.219 -9.359 -11.953 1 95.81 32 LYS B CA 1
ATOM 2924 C C . LYS B 1 32 ? -16.953 -9.648 -13.422 1 95.81 32 LYS B C 1
ATOM 2926 O O . LYS B 1 32 ? -17.5 -10.586 -13.992 1 95.81 32 LYS B O 1
ATOM 2931 N N . ASP B 1 33 ? -16.125 -8.844 -14.07 1 96.5 33 ASP B N 1
ATOM 2932 C CA . ASP B 1 33 ? -15.773 -9.094 -15.469 1 96.5 33 ASP B CA 1
ATOM 2933 C C . ASP B 1 33 ? -14.336 -9.602 -15.594 1 96.5 33 ASP B C 1
ATOM 2935 O O . ASP B 1 33 ? -13.82 -9.758 -16.703 1 96.5 33 ASP B O 1
ATOM 2939 N N . GLY B 1 34 ? -13.672 -9.773 -14.445 1 97.44 34 GLY B N 1
ATOM 2940 C CA . GLY B 1 34 ? -12.352 -10.383 -14.414 1 97.44 34 GLY B CA 1
ATOM 2941 C C . GLY B 1 34 ? -11.219 -9.383 -14.578 1 97.44 34 GLY B C 1
ATOM 2942 O O . GLY B 1 34 ? -10.047 -9.758 -14.578 1 97.44 34 GLY B O 1
ATOM 2943 N N . THR B 1 35 ? -11.555 -8.047 -14.656 1 98.31 35 THR B N 1
ATOM 2944 C CA . THR B 1 35 ? -10.555 -7.004 -14.859 1 98.31 35 THR B CA 1
ATOM 2945 C C . THR B 1 35 ? -10.023 -6.496 -13.523 1 98.31 35 THR B C 1
ATOM 2947 O O . THR B 1 35 ? -10.781 -6.328 -12.57 1 98.31 35 THR B O 1
ATOM 2950 N N . PRO B 1 36 ? -8.68 -6.32 -13.469 1 98.38 36 PRO B N 1
ATOM 2951 C CA . PRO B 1 36 ? -8.148 -5.77 -12.219 1 98.38 36 PRO B CA 1
ATOM 2952 C C . PRO B 1 36 ? -8.695 -4.379 -11.906 1 98.38 36 PRO B C 1
ATOM 2954 O O . PRO B 1 36 ? -9.016 -3.615 -12.82 1 98.38 36 PRO B O 1
ATOM 2957 N N . THR B 1 37 ? -8.836 -4.066 -10.648 1 97.62 37 THR B N 1
ATOM 2958 C CA . THR B 1 37 ? -9.344 -2.791 -10.164 1 97.62 37 THR B CA 1
ATOM 2959 C C . THR B 1 37 ? -8.297 -2.074 -9.312 1 97.62 37 THR B C 1
ATOM 2961 O O . THR B 1 37 ? -7.137 -2.488 -9.273 1 97.62 37 THR B O 1
ATOM 2964 N N . ASP B 1 38 ? -8.711 -0.987 -8.625 1 97.94 38 ASP B N 1
ATOM 2965 C CA . ASP B 1 38 ? -7.824 -0.215 -7.762 1 97.94 38 ASP B CA 1
ATOM 2966 C C . ASP B 1 38 ? -7.312 -1.062 -6.602 1 97.94 38 ASP B C 1
ATOM 2968 O O . ASP B 1 38 ? -6.184 -0.882 -6.141 1 97.94 38 ASP B O 1
ATOM 2972 N N . TRP B 1 39 ? -8.117 -2.037 -6.176 1 98.12 39 TRP B N 1
ATOM 2973 C CA . TRP B 1 39 ? -7.664 -2.975 -5.156 1 98.12 39 TRP B CA 1
ATOM 2974 C C . TRP B 1 39 ? -6.363 -3.65 -5.57 1 98.12 39 TRP B C 1
ATOM 2976 O O . TRP B 1 39 ? -5.398 -3.678 -4.801 1 98.12 39 TRP B O 1
ATOM 2986 N N . HIS B 1 40 ? -6.41 -4.137 -6.754 1 98.75 40 HIS B N 1
ATOM 2987 C CA . HIS B 1 40 ? -5.262 -4.883 -7.254 1 98.75 40 HIS B CA 1
ATOM 2988 C C . HIS B 1 40 ? -4.059 -3.969 -7.453 1 98.75 40 HIS B C 1
ATOM 2990 O O . HIS B 1 40 ? -2.93 -4.34 -7.121 1 98.75 40 HIS B O 1
ATOM 2996 N N . PHE B 1 41 ? -4.363 -2.766 -7.984 1 98.75 41 PHE B N 1
ATOM 2997 C CA . PHE B 1 41 ? -3.295 -1.798 -8.195 1 98.75 41 PHE B CA 1
ATOM 2998 C C . PHE B 1 41 ? -2.549 -1.52 -6.898 1 98.75 41 PHE B C 1
ATOM 3000 O O . PHE B 1 41 ? -1.322 -1.629 -6.844 1 98.75 41 PHE B O 1
ATOM 3007 N N . VAL B 1 42 ? -3.262 -1.234 -5.828 1 98.75 42 VAL B N 1
ATOM 3008 C CA . VAL B 1 42 ? -2.66 -0.914 -4.539 1 98.75 42 VAL B CA 1
ATOM 3009 C C . VAL B 1 42 ? -1.965 -2.15 -3.971 1 98.75 42 VAL B C 1
ATOM 3011 O O . VAL B 1 42 ? -0.845 -2.061 -3.461 1 98.75 42 VAL B O 1
ATOM 3014 N N . HIS B 1 43 ? -2.588 -3.309 -4.086 1 98.69 43 HIS B N 1
ATOM 3015 C CA . HIS B 1 43 ? -2.09 -4.562 -3.531 1 98.69 43 HIS B CA 1
ATOM 3016 C C . HIS B 1 43 ? -0.711 -4.902 -4.09 1 98.69 43 HIS B C 1
ATOM 3018 O O . HIS B 1 43 ? 0.23 -5.137 -3.328 1 98.69 43 HIS B O 1
ATOM 3024 N N . TYR B 1 44 ? -0.546 -4.828 -5.344 1 98.88 44 TYR B N 1
ATOM 3025 C CA . TYR B 1 44 ? 0.693 -5.281 -5.965 1 98.88 44 TYR B CA 1
ATOM 3026 C C . TYR B 1 44 ? 1.756 -4.191 -5.922 1 98.88 44 TYR B C 1
ATOM 3028 O O . TYR B 1 44 ? 2.92 -4.461 -5.621 1 98.88 44 TYR B O 1
ATOM 3036 N N . VAL B 1 45 ? 1.379 -2.961 -6.176 1 98.88 45 VAL B N 1
ATOM 3037 C CA . VAL B 1 45 ? 2.35 -1.875 -6.254 1 98.88 45 VAL B CA 1
ATOM 3038 C C . VAL B 1 45 ? 2.953 -1.623 -4.875 1 98.88 45 VAL B C 1
ATOM 3040 O O . VAL B 1 45 ? 4.141 -1.313 -4.758 1 98.88 45 VAL B O 1
ATOM 3043 N N . SER B 1 46 ? 2.137 -1.744 -3.84 1 98.62 46 SER B N 1
ATOM 3044 C CA . SER B 1 46 ? 2.648 -1.526 -2.492 1 98.62 46 SER B CA 1
ATOM 3045 C C . SER B 1 46 ? 3.779 -2.498 -2.166 1 98.62 46 SER B C 1
ATOM 3047 O O . SER B 1 46 ? 4.734 -2.139 -1.473 1 98.62 46 SER B O 1
ATOM 3049 N N . ARG B 1 47 ? 3.693 -3.73 -2.631 1 98.81 47 ARG B N 1
ATOM 3050 C CA . ARG B 1 47 ? 4.738 -4.711 -2.369 1 98.81 47 ARG B CA 1
ATOM 3051 C C . ARG B 1 47 ? 5.973 -4.438 -3.221 1 98.81 47 ARG B C 1
ATOM 3053 O O . ARG B 1 47 ? 7.102 -4.695 -2.789 1 98.81 47 ARG B O 1
ATOM 3060 N N . ALA B 1 48 ? 5.742 -3.902 -4.43 1 98.81 48 ALA B N 1
ATOM 3061 C CA . ALA B 1 48 ? 6.879 -3.449 -5.227 1 98.81 48 ALA B CA 1
ATOM 3062 C C . ALA B 1 48 ? 7.641 -2.336 -4.512 1 98.81 48 ALA B C 1
ATOM 3064 O O . ALA B 1 48 ? 8.867 -2.381 -4.418 1 98.81 48 ALA B O 1
ATOM 3065 N N . ILE B 1 49 ? 6.891 -1.398 -3.941 1 98.44 49 ILE B N 1
ATOM 3066 C CA . ILE B 1 49 ? 7.465 -0.297 -3.176 1 98.44 49 ILE B CA 1
ATOM 3067 C C . ILE B 1 49 ? 8.242 -0.847 -1.984 1 98.44 49 ILE B C 1
ATOM 3069 O O . ILE B 1 49 ? 9.312 -0.333 -1.641 1 98.44 49 ILE B O 1
ATOM 3073 N N . GLY B 1 50 ? 7.773 -1.929 -1.438 1 98.19 50 GLY B N 1
ATOM 3074 C CA . GLY B 1 50 ? 8.375 -2.537 -0.264 1 98.19 50 GLY B CA 1
ATOM 3075 C C . GLY B 1 50 ? 9.648 -3.301 -0.576 1 98.19 50 GLY B C 1
ATOM 3076 O O . GLY B 1 50 ? 10.328 -3.793 0.332 1 98.19 50 GLY B O 1
ATOM 3077 N N . GLY B 1 51 ? 9.945 -3.516 -1.887 1 98.5 51 GLY B N 1
ATOM 3078 C CA . GLY B 1 51 ? 11.258 -4.039 -2.225 1 98.5 51 GLY B CA 1
ATOM 3079 C C . GLY B 1 51 ? 11.219 -5.465 -2.744 1 98.5 51 GLY B C 1
ATOM 3080 O O . GLY B 1 51 ? 12.258 -6.059 -3.033 1 98.5 51 GLY B O 1
ATOM 3081 N N . THR B 1 52 ? 10.047 -6.012 -2.914 1 98.81 52 THR B N 1
ATOM 3082 C CA . THR B 1 52 ? 9.922 -7.387 -3.385 1 98.81 52 THR B CA 1
ATOM 3083 C C . THR B 1 52 ? 10.508 -7.535 -4.785 1 98.81 52 THR B C 1
ATOM 3085 O O . THR B 1 52 ? 10.289 -6.684 -5.648 1 98.81 52 THR B O 1
ATOM 3088 N N . GLY B 1 53 ? 11.273 -8.625 -5.023 1 98.81 53 GLY B N 1
ATOM 3089 C CA . GLY B 1 53 ? 11.953 -8.805 -6.297 1 98.81 53 GLY B CA 1
ATOM 3090 C C . GLY B 1 53 ? 11.023 -9.25 -7.41 1 98.81 53 GLY B C 1
ATOM 3091 O O . GLY B 1 53 ? 11.07 -8.711 -8.516 1 98.81 53 GLY B O 1
ATOM 3092 N N . LEU B 1 54 ? 10.164 -10.219 -7.129 1 98.94 54 LEU B N 1
ATOM 3093 C CA . LEU B 1 54 ? 9.242 -10.797 -8.102 1 98.94 54 LEU B CA 1
ATOM 3094 C C . LEU B 1 54 ? 7.828 -10.875 -7.531 1 98.94 54 LEU B C 1
ATOM 3096 O O . LEU B 1 54 ? 7.609 -11.508 -6.492 1 98.94 54 LEU B O 1
ATOM 3100 N N . ILE B 1 55 ? 6.926 -10.227 -8.203 1 98.88 55 ILE B N 1
ATOM 3101 C CA . ILE B 1 55 ? 5.539 -10.203 -7.75 1 98.88 55 ILE B CA 1
ATOM 3102 C C . ILE B 1 55 ? 4.668 -11.008 -8.711 1 98.88 55 ILE B C 1
ATOM 3104 O O . ILE B 1 55 ? 4.738 -10.82 -9.93 1 98.88 55 ILE B O 1
ATOM 3108 N N . PHE B 1 56 ? 3.865 -11.883 -8.156 1 98.69 56 PHE B N 1
ATOM 3109 C CA . PHE B 1 56 ? 2.957 -12.617 -9.023 1 98.69 56 PHE B CA 1
ATOM 3110 C C . PHE B 1 56 ? 1.517 -12.18 -8.805 1 98.69 56 PHE B C 1
ATOM 3112 O O . PHE B 1 56 ? 1.026 -12.18 -7.672 1 98.69 56 PHE B O 1
ATOM 3119 N N . LEU B 1 57 ? 0.897 -11.789 -9.852 1 98.38 57 LEU B N 1
ATOM 3120 C CA . LEU B 1 57 ? -0.549 -11.602 -9.82 1 98.38 57 LEU B CA 1
ATOM 3121 C C . LEU B 1 57 ? -1.262 -12.914 -9.539 1 98.38 57 LEU B C 1
ATOM 3123 O O . LEU B 1 57 ? -0.803 -13.984 -9.961 1 98.38 57 LEU B O 1
ATOM 3127 N N . GLU B 1 58 ? -2.332 -12.828 -8.969 1 98.5 58 GLU B N 1
ATOM 3128 C CA . GLU B 1 58 ? -3.148 -13.969 -8.555 1 98.5 58 GLU B CA 1
ATOM 3129 C C . GLU B 1 58 ? -3.568 -14.805 -9.758 1 98.5 58 GLU B C 1
ATOM 3131 O O . GLU B 1 58 ? -3.381 -14.391 -10.906 1 98.5 58 GLU B O 1
ATOM 3136 N N . MET B 1 59 ? -4.02 -15.969 -9.375 1 98.62 59 MET B N 1
ATOM 3137 C CA . MET B 1 59 ? -4.57 -16.844 -10.406 1 98.62 59 MET B CA 1
ATOM 3138 C C . MET B 1 59 ? -5.531 -16.078 -11.312 1 98.62 59 MET B C 1
ATOM 3140 O O . MET B 1 59 ? -6.531 -15.539 -10.844 1 98.62 59 MET B O 1
ATOM 3144 N N . THR B 1 60 ? -5.152 -15.977 -12.547 1 98.88 60 THR B N 1
ATOM 3145 C CA . THR B 1 60 ? -5.898 -15.297 -13.602 1 98.88 60 THR B CA 1
ATOM 3146 C C . THR B 1 60 ? -6.367 -16.281 -14.664 1 98.88 60 THR B C 1
ATOM 3148 O O . THR B 1 60 ? -5.547 -16.906 -15.336 1 98.88 60 THR B O 1
ATOM 3151 N N . ASN B 1 61 ? -7.609 -16.375 -14.805 1 98.75 61 ASN B N 1
ATOM 3152 C CA . ASN B 1 61 ? -8.195 -17.516 -15.5 1 98.75 61 ASN B CA 1
ATOM 3153 C C . ASN B 1 61 ? -8.406 -17.234 -16.984 1 98.75 61 ASN B C 1
ATOM 3155 O O . ASN B 1 61 ? -8.656 -16.078 -17.359 1 98.75 61 ASN B O 1
ATOM 3159 N N . VAL B 1 62 ? -8.406 -18.219 -17.828 1 98.75 62 VAL B N 1
ATOM 3160 C CA . VAL B 1 62 ? -8.305 -18.078 -19.281 1 98.75 62 VAL B CA 1
ATOM 3161 C C . VAL B 1 62 ? -9.68 -17.812 -19.875 1 98.75 62 VAL B C 1
ATOM 3163 O O . VAL B 1 62 ? -9.805 -17.469 -21.047 1 98.75 62 VAL B O 1
ATOM 3166 N N . GLU B 1 63 ? -10.688 -18.031 -19.125 1 97.75 63 GLU B N 1
ATOM 3167 C CA . GLU B 1 63 ? -12.07 -17.734 -19.5 1 97.75 63 GLU B CA 1
ATOM 3168 C C . GLU B 1 63 ? -12.93 -17.469 -18.266 1 97.75 63 GLU B C 1
ATOM 3170 O O . GLU B 1 63 ? -12.523 -17.766 -17.141 1 97.75 63 GLU B O 1
ATOM 3175 N N . LEU B 1 64 ? -14.078 -16.891 -18.453 1 96 64 LEU B N 1
ATOM 3176 C CA . LEU B 1 64 ? -14.953 -16.516 -17.344 1 96 64 LEU B CA 1
ATOM 3177 C C . LEU B 1 64 ? -15.383 -17.75 -16.562 1 96 64 LEU B C 1
ATOM 3179 O O . LEU B 1 64 ? -15.422 -17.734 -15.328 1 96 64 LEU B O 1
ATOM 3183 N N . ARG B 1 65 ? -15.633 -18.812 -17.266 1 94.38 65 ARG B N 1
ATOM 3184 C CA . ARG B 1 65 ? -16.094 -20.031 -16.594 1 94.38 65 ARG B CA 1
ATOM 3185 C C . ARG B 1 65 ? -14.961 -20.719 -15.852 1 94.38 65 ARG B C 1
ATOM 3187 O O . ARG B 1 65 ? -15.195 -21.609 -15.039 1 94.38 65 ARG B O 1
ATOM 3194 N N . GLY B 1 66 ? -13.688 -20.344 -16.109 1 96.38 66 GLY B N 1
ATOM 3195 C CA . GLY B 1 66 ? -12.531 -20.953 -15.477 1 96.38 66 GLY B CA 1
ATOM 3196 C C . GLY B 1 66 ? -12.219 -20.391 -14.109 1 96.38 66 GLY B C 1
ATOM 3197 O O . GLY B 1 66 ? -11.25 -20.797 -13.461 1 96.38 66 GLY B O 1
ATOM 3198 N N . ARG B 1 67 ? -13.086 -19.484 -13.617 1 97.75 67 ARG B N 1
ATOM 3199 C CA . ARG B 1 67 ? -12.852 -18.797 -12.344 1 97.75 67 ARG B CA 1
ATOM 3200 C C . ARG B 1 67 ? -13.32 -19.656 -11.172 1 97.75 67 ARG B C 1
ATOM 3202 O O . ARG B 1 67 ? -14.18 -20.516 -11.328 1 97.75 67 ARG B O 1
ATOM 3209 N N . ILE B 1 68 ? -12.68 -19.406 -10.023 1 98.06 68 ILE B N 1
ATOM 3210 C CA . ILE B 1 68 ? -13.18 -20 -8.781 1 98.06 68 ILE B CA 1
ATOM 3211 C C . ILE B 1 68 ? -14.492 -19.328 -8.383 1 98.06 68 ILE B C 1
ATOM 3213 O O . ILE B 1 68 ? -15.492 -20 -8.141 1 98.06 68 ILE B O 1
ATOM 3217 N N . THR B 1 69 ? -14.469 -18 -8.234 1 97.62 69 THR B N 1
ATOM 3218 C CA . THR B 1 69 ? -15.633 -17.172 -7.98 1 97.62 69 THR B CA 1
ATOM 3219 C C . THR B 1 69 ? -15.766 -16.078 -9.047 1 97.62 69 THR B C 1
ATOM 3221 O O . THR B 1 69 ? -14.836 -15.852 -9.828 1 97.62 69 THR B O 1
ATOM 3224 N N . ASN B 1 70 ? -16.875 -15.414 -8.969 1 96.75 70 ASN B N 1
ATOM 3225 C CA . ASN B 1 70 ? -17.125 -14.367 -9.953 1 96.75 70 ASN B CA 1
ATOM 3226 C C . ASN B 1 70 ? -16.281 -13.125 -9.68 1 96.75 70 ASN B C 1
ATOM 3228 O O . ASN B 1 70 ? -16.312 -12.164 -10.453 1 96.75 70 ASN B O 1
ATOM 3232 N N . GLN B 1 71 ? -15.438 -13.164 -8.656 1 97.81 71 GLN B N 1
ATOM 3233 C CA . GLN B 1 71 ? -14.602 -12.008 -8.328 1 97.81 71 GLN B CA 1
ATOM 3234 C C . GLN B 1 71 ? -13.125 -12.312 -8.562 1 97.81 71 GLN B C 1
ATOM 3236 O O . GLN B 1 71 ? -12.258 -11.602 -8.055 1 97.81 71 GLN B O 1
ATOM 3241 N N . CYS B 1 72 ? -12.898 -13.383 -9.32 1 98.44 72 CYS B N 1
ATOM 3242 C CA . CYS B 1 72 ? -11.539 -13.727 -9.734 1 98.44 72 CYS B CA 1
ATOM 3243 C C . CYS B 1 72 ? -11.156 -13 -11.023 1 98.44 72 CYS B C 1
ATOM 3245 O O . CYS B 1 72 ? -12.031 -12.578 -11.781 1 98.44 72 CYS B O 1
ATOM 3247 N N . LEU B 1 73 ? -9.914 -12.867 -11.203 1 98.75 73 LEU B N 1
ATOM 3248 C CA . LEU B 1 73 ? -9.414 -12.242 -12.422 1 98.75 73 LEU B CA 1
ATOM 3249 C C . LEU B 1 73 ? -9.438 -13.219 -13.594 1 98.75 73 LEU B C 1
ATOM 3251 O O . LEU B 1 73 ? -9.312 -14.43 -13.398 1 98.75 73 LEU B O 1
ATOM 3255 N N . THR B 1 74 ? -9.633 -12.727 -14.766 1 98.75 74 THR B N 1
ATOM 3256 C CA . THR B 1 74 ? -9.445 -13.422 -16.031 1 98.75 74 THR B CA 1
ATOM 3257 C C . THR B 1 74 ? -8.586 -12.594 -16.984 1 98.75 74 THR B C 1
ATOM 3259 O O . THR B 1 74 ? -8.461 -11.375 -16.812 1 98.75 74 THR B O 1
ATOM 3262 N N . LEU B 1 75 ? -7.961 -13.164 -17.875 1 98.81 75 LEU B N 1
ATOM 3263 C CA . LEU B 1 75 ? -7.293 -12.523 -19 1 98.81 75 LEU B CA 1
ATOM 3264 C C . LEU B 1 75 ? -7.594 -13.266 -20.297 1 98.81 75 LEU B C 1
ATOM 3266 O O . LEU B 1 75 ? -6.879 -14.203 -20.672 1 98.81 75 LEU B O 1
ATOM 3270 N N . HIS B 1 76 ? -8.68 -12.859 -20.938 1 98.5 76 HIS B N 1
ATOM 3271 C CA . HIS B 1 76 ? -9.172 -13.57 -22.109 1 98.5 76 HIS B CA 1
ATOM 3272 C C . HIS B 1 76 ? -9.539 -12.602 -23.219 1 98.5 76 HIS B C 1
ATOM 3274 O O . HIS B 1 76 ? -10.055 -13.016 -24.266 1 98.5 76 HIS B O 1
ATOM 3280 N N . SER B 1 77 ? -9.344 -11.281 -22.969 1 98.06 77 SER B N 1
ATOM 3281 C CA . SER B 1 77 ? -9.727 -10.273 -23.953 1 98.06 77 SER B CA 1
ATOM 3282 C C . SER B 1 77 ? -8.711 -9.133 -24 1 98.06 77 SER B C 1
ATOM 3284 O O . SER B 1 77 ? -8.156 -8.742 -22.969 1 98.06 77 SER B O 1
ATOM 3286 N N . GLU B 1 78 ? -8.562 -8.562 -25.203 1 98.38 78 GLU B N 1
ATOM 3287 C CA . GLU B 1 78 ? -7.684 -7.414 -25.391 1 98.38 78 GLU B CA 1
ATOM 3288 C C . GLU B 1 78 ? -8.148 -6.227 -24.562 1 98.38 78 GLU B C 1
ATOM 3290 O O . GLU B 1 78 ? -7.332 -5.406 -24.125 1 98.38 78 GLU B O 1
ATOM 3295 N N . TYR B 1 79 ? -9.406 -6.23 -24.328 1 98.19 79 TYR B N 1
ATOM 3296 C CA . TYR B 1 79 ? -10 -5.156 -23.547 1 98.19 79 TYR B CA 1
ATOM 3297 C C . TYR B 1 79 ? -9.336 -5.055 -22.172 1 98.19 79 TYR B C 1
ATOM 3299 O O . TYR B 1 79 ? -9.203 -3.959 -21.625 1 98.19 79 TYR B O 1
ATOM 3307 N N . GLN B 1 80 ? -8.867 -6.098 -21.609 1 98.62 80 GLN B N 1
ATOM 3308 C CA . GLN B 1 80 ? -8.352 -6.164 -20.25 1 98.62 80 GLN B CA 1
ATOM 3309 C C . GLN B 1 80 ? -6.891 -5.742 -20.188 1 98.62 80 GLN B C 1
ATOM 3311 O O . GLN B 1 80 ? -6.371 -5.414 -19.125 1 98.62 80 GLN B O 1
ATOM 3316 N N . VAL B 1 81 ? -6.203 -5.742 -21.281 1 98.81 81 VAL B N 1
ATOM 3317 C CA . VAL B 1 81 ? -4.75 -5.637 -21.359 1 98.81 81 VAL B CA 1
ATOM 3318 C C . VAL B 1 81 ? -4.293 -4.324 -20.734 1 98.81 81 VAL B C 1
ATOM 3320 O O . VAL B 1 81 ? -3.373 -4.305 -19.906 1 98.81 81 VAL B O 1
ATOM 3323 N N . PRO B 1 82 ? -4.988 -3.158 -21.016 1 98.81 82 PRO B N 1
ATOM 3324 C CA . PRO B 1 82 ? -4.504 -1.901 -20.438 1 98.81 82 PRO B CA 1
ATOM 3325 C C . PRO B 1 82 ? -4.59 -1.88 -18.922 1 98.81 82 PRO B C 1
ATOM 3327 O O . PRO B 1 82 ? -3.781 -1.219 -18.266 1 98.81 82 PRO B O 1
ATOM 3330 N N . TYR B 1 83 ? -5.527 -2.586 -18.344 1 98.69 83 TYR B N 1
ATOM 3331 C CA . TYR B 1 83 ? -5.707 -2.607 -16.906 1 98.69 83 TYR B CA 1
ATOM 3332 C C . TYR B 1 83 ? -4.586 -3.387 -16.219 1 98.69 83 TYR B C 1
ATOM 3334 O O . TYR B 1 83 ? -4.094 -2.986 -15.164 1 98.69 83 TYR B O 1
ATOM 3342 N N . PHE B 1 84 ? -4.164 -4.477 -16.844 1 98.88 84 PHE B N 1
ATOM 3343 C CA . PHE B 1 84 ? -3.018 -5.223 -16.344 1 98.88 84 PHE B CA 1
ATOM 3344 C C . PHE B 1 84 ? -1.726 -4.445 -16.562 1 98.88 84 PHE B C 1
ATOM 3346 O O . PHE B 1 84 ? -0.86 -4.414 -15.68 1 98.88 84 PHE B O 1
ATOM 3353 N N . LYS B 1 85 ? -1.614 -3.83 -17.734 1 98.88 85 LYS B N 1
ATOM 3354 C CA . LYS B 1 85 ? -0.424 -3.068 -18.094 1 98.88 85 LYS B CA 1
ATOM 3355 C C . LYS B 1 85 ? -0.142 -1.967 -17.078 1 98.88 85 LYS B C 1
ATOM 3357 O O . LYS B 1 85 ? 1.015 -1.709 -16.734 1 98.88 85 LYS B O 1
ATOM 3362 N N . ARG B 1 86 ? -1.161 -1.356 -16.594 1 98.69 86 ARG B N 1
ATOM 3363 C CA . ARG B 1 86 ? -1.017 -0.289 -15.609 1 98.69 86 ARG B CA 1
ATOM 3364 C C . ARG B 1 86 ? -0.314 -0.792 -14.352 1 98.69 86 ARG B C 1
ATOM 3366 O O . ARG B 1 86 ? 0.565 -0.117 -13.812 1 98.69 86 ARG B O 1
ATOM 3373 N N . ILE B 1 87 ? -0.668 -1.941 -13.883 1 98.88 87 ILE B N 1
ATOM 3374 C CA . ILE B 1 87 ? -0.068 -2.533 -12.688 1 98.88 87 ILE B CA 1
ATOM 3375 C C . ILE B 1 87 ? 1.385 -2.908 -12.977 1 98.88 87 ILE B C 1
ATOM 3377 O O . ILE B 1 87 ? 2.277 -2.605 -12.18 1 98.88 87 ILE B O 1
ATOM 3381 N N . VAL B 1 88 ? 1.599 -3.5 -14.141 1 98.94 88 VAL B N 1
ATOM 3382 C CA . VAL B 1 88 ? 2.924 -3.955 -14.547 1 98.94 88 VAL B CA 1
ATOM 3383 C C . VAL B 1 88 ? 3.883 -2.768 -14.602 1 98.94 88 VAL B C 1
ATOM 3385 O O . VAL B 1 88 ? 4.953 -2.799 -13.984 1 98.94 88 VAL B O 1
ATOM 3388 N N . GLU B 1 89 ? 3.477 -1.736 -15.273 1 98.81 89 GLU B N 1
ATOM 3389 C CA . GLU B 1 89 ? 4.324 -0.563 -15.469 1 98.81 89 GLU B CA 1
ATOM 3390 C C . GLU B 1 89 ? 4.648 0.105 -14.133 1 98.81 89 GLU B C 1
ATOM 3392 O O . GLU B 1 89 ? 5.777 0.55 -13.914 1 98.81 89 GLU B O 1
ATOM 3397 N N . GLU B 1 90 ? 3.682 0.199 -13.273 1 98.69 90 GLU B N 1
ATOM 3398 C CA . GLU B 1 90 ? 3.932 0.848 -11.992 1 98.69 90 GLU B CA 1
ATOM 3399 C C . GLU B 1 90 ? 4.898 0.031 -11.141 1 98.69 90 GLU B C 1
ATOM 3401 O O . GLU B 1 90 ? 5.789 0.588 -10.5 1 98.69 90 GLU B O 1
ATOM 3406 N N . CYS B 1 91 ? 4.77 -1.287 -11.086 1 98.81 91 CYS B N 1
ATOM 3407 C CA . CYS B 1 91 ? 5.691 -2.139 -10.344 1 98.81 91 CYS B CA 1
ATOM 3408 C C . CYS B 1 91 ? 7.113 -1.994 -10.867 1 98.81 91 CYS B C 1
ATOM 3410 O O . CYS B 1 91 ? 8.07 -1.97 -10.086 1 98.81 91 CYS B O 1
ATOM 3412 N N . HIS B 1 92 ? 7.273 -1.878 -12.18 1 98.81 92 HIS B N 1
ATOM 3413 C CA . HIS B 1 92 ? 8.586 -1.754 -12.805 1 98.81 92 HIS B CA 1
ATOM 3414 C C . HIS B 1 92 ? 9.305 -0.494 -12.344 1 98.81 92 HIS B C 1
ATOM 3416 O O . HIS B 1 92 ? 10.531 -0.48 -12.234 1 98.81 92 HIS B O 1
ATOM 3422 N N . LYS B 1 93 ? 8.547 0.529 -12.039 1 98 93 LYS B N 1
ATOM 3423 C CA . LYS B 1 93 ? 9.133 1.79 -11.594 1 98 93 LYS B CA 1
ATOM 3424 C C . LYS B 1 93 ? 9.969 1.592 -10.336 1 98 93 LYS B C 1
ATOM 3426 O O . LYS B 1 93 ? 10.898 2.363 -10.07 1 98 93 LYS B O 1
ATOM 3431 N N . TYR B 1 94 ? 9.609 0.549 -9.633 1 98 94 TYR B N 1
ATOM 3432 C CA . TYR B 1 94 ? 10.281 0.353 -8.352 1 98 94 TYR B CA 1
ATOM 3433 C C . TYR B 1 94 ? 11.266 -0.811 -8.422 1 98 94 TYR B C 1
ATOM 3435 O O . TYR B 1 94 ? 11.68 -1.338 -7.387 1 98 94 TYR B O 1
ATOM 3443 N N . GLY B 1 95 ? 11.523 -1.295 -9.602 1 98.06 95 GLY B N 1
ATOM 3444 C CA . GLY B 1 95 ? 12.562 -2.289 -9.82 1 98.06 95 GLY B CA 1
ATOM 3445 C C . GLY B 1 95 ? 12.07 -3.713 -9.641 1 98.06 95 GLY B C 1
ATOM 3446 O O . GLY B 1 95 ? 12.859 -4.66 -9.703 1 98.06 95 GLY B O 1
ATOM 3447 N N . SER B 1 96 ? 10.836 -3.898 -9.375 1 98.75 96 SER B N 1
ATOM 3448 C CA . SER B 1 96 ? 10.289 -5.246 -9.258 1 98.75 96 SER B CA 1
ATOM 3449 C C . SER B 1 96 ? 9.938 -5.816 -10.633 1 98.75 96 SER B C 1
ATOM 3451 O O . SER B 1 96 ? 9.562 -5.074 -11.539 1 98.75 96 SER B O 1
ATOM 3453 N N . LYS B 1 97 ? 10.164 -7.105 -10.781 1 98.94 97 LYS B N 1
ATOM 3454 C CA . LYS B 1 97 ? 9.562 -7.824 -11.898 1 98.94 97 LYS B CA 1
ATOM 3455 C C . LYS B 1 97 ? 8.195 -8.391 -11.516 1 98.94 97 LYS B C 1
ATOM 3457 O O . LYS B 1 97 ? 7.875 -8.5 -10.328 1 98.94 97 LYS B O 1
ATOM 3462 N N . ILE B 1 98 ? 7.414 -8.594 -12.523 1 98.88 98 ILE B N 1
ATOM 3463 C CA . ILE B 1 98 ? 6.055 -9.031 -12.227 1 98.88 98 ILE B CA 1
ATOM 3464 C C . ILE B 1 98 ? 5.641 -10.125 -13.203 1 98.88 98 ILE B C 1
ATOM 3466 O O . ILE B 1 98 ? 5.914 -10.031 -14.406 1 98.88 98 ILE B O 1
ATOM 3470 N N . GLY B 1 99 ? 5.121 -11.234 -12.656 1 98.88 99 GLY B N 1
ATOM 3471 C CA . GLY B 1 99 ? 4.543 -12.32 -13.422 1 98.88 99 GLY B CA 1
ATOM 3472 C C . GLY B 1 99 ? 3.053 -12.492 -13.188 1 98.88 99 GLY B C 1
ATOM 3473 O O . GLY B 1 99 ? 2.467 -11.797 -12.352 1 98.88 99 GLY B O 1
ATOM 3474 N N . ILE B 1 100 ? 2.463 -13.352 -13.945 1 98.88 100 ILE B N 1
ATOM 3475 C CA . ILE B 1 100 ? 1.041 -13.656 -13.852 1 98.88 100 ILE B CA 1
ATOM 3476 C C . ILE B 1 100 ? 0.842 -15.172 -13.836 1 98.88 100 ILE B C 1
ATOM 3478 O O . ILE B 1 100 ? 1.523 -15.906 -14.562 1 98.88 100 ILE B O 1
ATOM 3482 N N . GLN B 1 101 ? -0.014 -15.586 -12.938 1 98.94 101 GLN B N 1
ATOM 3483 C CA . GLN B 1 101 ? -0.357 -17 -12.914 1 98.94 101 GLN B CA 1
ATOM 3484 C C . GLN B 1 101 ? -1.596 -17.281 -13.758 1 98.94 101 GLN B C 1
ATOM 3486 O O . GLN B 1 101 ? -2.688 -16.797 -13.453 1 98.94 101 GLN B O 1
ATOM 3491 N N . ILE B 1 102 ? -1.458 -18.047 -14.82 1 98.88 102 ILE B N 1
ATOM 3492 C CA . ILE B 1 102 ? -2.543 -18.375 -15.734 1 98.88 102 ILE B CA 1
ATOM 3493 C C . ILE B 1 102 ? -3.111 -19.75 -15.367 1 98.88 102 ILE B C 1
ATOM 3495 O O . ILE B 1 102 ? -2.361 -20.703 -15.164 1 98.88 102 ILE B O 1
ATOM 3499 N N . ALA B 1 103 ? -4.449 -19.797 -15.344 1 98.75 103 ALA B N 1
ATOM 3500 C CA . ALA B 1 103 ? -5.023 -21 -14.766 1 98.75 103 ALA B CA 1
ATOM 3501 C C . ALA B 1 103 ? -6.461 -21.219 -15.227 1 98.75 103 ALA B C 1
ATOM 3503 O O . ALA B 1 103 ? -6.961 -20.469 -16.078 1 98.75 103 ALA B O 1
ATOM 3504 N N . HIS B 1 104 ? -7.027 -22.25 -14.844 1 98.88 104 HIS B N 1
ATOM 3505 C CA . HIS B 1 104 ? -8.43 -22.641 -14.898 1 98.88 104 HIS B CA 1
ATOM 3506 C C . HIS B 1 104 ? -8.828 -23.438 -13.664 1 98.88 104 HIS B C 1
ATOM 3508 O O . HIS B 1 104 ? -8.172 -24.422 -13.312 1 98.88 104 HIS B O 1
ATOM 3514 N N . ALA B 1 105 ? -9.93 -23.078 -13.062 1 98.5 105 ALA B N 1
ATOM 3515 C CA . ALA B 1 105 ? -10.289 -23.609 -11.75 1 98.5 105 ALA B CA 1
ATOM 3516 C C . ALA B 1 105 ? -10.758 -25.062 -11.859 1 98.5 105 ALA B C 1
ATOM 3518 O O . ALA B 1 105 ? -10.656 -25.828 -10.906 1 98.5 105 ALA B O 1
ATOM 3519 N N . GLY B 1 106 ? -11.32 -25.438 -13.07 1 98.25 106 GLY B N 1
ATOM 3520 C CA . GLY B 1 106 ? -11.906 -26.75 -13.203 1 98.25 106 GLY B CA 1
ATOM 3521 C C . GLY B 1 106 ? -12.977 -27.047 -12.156 1 98.25 106 GLY B C 1
ATOM 3522 O O . GLY B 1 106 ? -13.898 -26.25 -11.977 1 98.25 106 GLY B O 1
ATOM 3523 N N . ARG B 1 107 ? -12.836 -28.141 -11.484 1 97.31 107 ARG B N 1
ATOM 3524 C CA . ARG B 1 107 ? -13.875 -28.641 -10.586 1 97.31 107 ARG B CA 1
ATOM 3525 C C . ARG B 1 107 ? -13.969 -27.781 -9.328 1 97.31 107 ARG B C 1
ATOM 3527 O O . ARG B 1 107 ? -14.875 -27.953 -8.516 1 97.31 107 ARG B O 1
ATOM 3534 N N . LYS B 1 108 ? -13.078 -26.828 -9.156 1 97.38 108 LYS B N 1
ATOM 3535 C CA . LYS B 1 108 ? -13.062 -26.016 -7.938 1 97.38 108 LYS B CA 1
ATOM 3536 C C . LYS B 1 108 ? -13.82 -24.719 -8.133 1 97.38 108 LYS B C 1
ATOM 3538 O O . LYS B 1 108 ? -13.828 -23.859 -7.246 1 97.38 108 LYS B O 1
ATOM 3543 N N . SER B 1 109 ? -14.43 -24.547 -9.266 1 97.69 109 SER B N 1
ATOM 3544 C CA . SER B 1 109 ? -15.312 -23.406 -9.445 1 97.69 109 SER B CA 1
ATOM 3545 C C . SER B 1 109 ? -16.547 -23.531 -8.562 1 97.69 109 SER B C 1
ATOM 3547 O O . SER B 1 109 ? -17.125 -24.609 -8.43 1 97.69 109 SER B O 1
ATOM 3549 N N . VAL B 1 110 ? -16.891 -22.422 -7.965 1 95.5 110 VAL B N 1
ATOM 3550 C CA . VAL B 1 110 ? -18.094 -22.422 -7.141 1 95.5 110 VAL B CA 1
ATOM 3551 C C . VAL B 1 110 ? -19.062 -21.344 -7.625 1 95.5 110 VAL B C 1
ATOM 3553 O O . VAL B 1 110 ? -19.859 -20.812 -6.848 1 95.5 110 VAL B O 1
ATOM 3556 N N . ILE B 1 111 ? -18.875 -20.969 -8.852 1 94.69 111 ILE B N 1
ATOM 3557 C CA . ILE B 1 111 ? -19.766 -19.969 -9.43 1 94.69 111 ILE B CA 1
ATOM 3558 C C . ILE B 1 111 ? -21.172 -20.578 -9.602 1 94.69 111 ILE B C 1
ATOM 3560 O O . ILE B 1 111 ? -21.344 -21.547 -10.336 1 94.69 111 ILE B O 1
ATOM 3564 N N . GLU B 1 112 ? -22.094 -19.984 -9.008 1 90.88 112 GLU B N 1
ATOM 3565 C CA . GLU B 1 112 ? -23.453 -20.5 -9.039 1 90.88 112 GLU B CA 1
ATOM 3566 C C . GLU B 1 112 ? -24 -20.516 -10.461 1 90.88 112 GLU B C 1
ATOM 3568 O O . GLU B 1 112 ? -23.891 -19.531 -11.188 1 90.88 112 GLU B O 1
ATOM 3573 N N . GLY B 1 113 ? -24.562 -21.641 -10.789 1 89.81 113 GLY B N 1
ATOM 3574 C CA . GLY B 1 113 ? -25.266 -21.75 -12.055 1 89.81 113 GLY B CA 1
ATOM 3575 C C . GLY B 1 113 ? -24.328 -21.859 -13.242 1 89.81 113 GLY B C 1
ATOM 3576 O O . GLY B 1 113 ? -24.766 -21.875 -14.391 1 89.81 113 GLY B O 1
ATOM 3577 N N . SER B 1 114 ? -23.062 -22 -12.969 1 91.31 114 SER B N 1
ATOM 3578 C CA . SER B 1 114 ? -22.109 -22.062 -14.07 1 91.31 114 SER B CA 1
ATOM 3579 C C . SER B 1 114 ? -21.875 -23.5 -14.516 1 91.31 114 SER B C 1
ATOM 3581 O O . SER B 1 114 ? -22.266 -24.438 -13.828 1 91.31 114 SER B O 1
ATOM 3583 N N . ASP B 1 115 ? -21.328 -23.609 -15.742 1 95.31 115 ASP B N 1
ATOM 3584 C CA . ASP B 1 115 ? -20.891 -24.891 -16.281 1 95.31 115 ASP B CA 1
ATOM 3585 C C . ASP B 1 115 ? -19.516 -25.281 -15.734 1 95.31 115 ASP B C 1
ATOM 3587 O O . ASP B 1 115 ? -18.5 -25.062 -16.391 1 95.31 115 ASP B O 1
ATOM 3591 N N . VAL B 1 116 ? -19.547 -25.938 -14.547 1 97.12 116 VAL B N 1
ATOM 3592 C CA . VAL B 1 116 ? -18.312 -26.375 -13.914 1 97.12 116 VAL B CA 1
ATOM 3593 C C . VAL B 1 116 ? -17.781 -27.609 -14.641 1 97.12 116 VAL B C 1
ATOM 3595 O O . VAL B 1 116 ? -18.516 -28.578 -14.859 1 97.12 116 VAL B O 1
ATOM 3598 N N . VAL B 1 117 ? -16.484 -27.594 -15.008 1 98.19 117 VAL B N 1
ATOM 3599 C CA . VAL B 1 117 ? -15.953 -28.656 -15.859 1 98.19 117 VAL B CA 1
ATOM 3600 C C . VAL B 1 117 ? -14.719 -29.281 -15.211 1 98.19 117 VAL B C 1
ATOM 3602 O O . VAL B 1 117 ? -14.156 -28.719 -14.273 1 98.19 117 VAL B O 1
ATOM 3605 N N . GLY B 1 118 ? -14.344 -30.469 -15.617 1 98 118 GLY B N 1
ATOM 3606 C CA . GLY B 1 118 ? -13.141 -31.172 -15.195 1 98 118 GLY B CA 1
ATOM 3607 C C . GLY B 1 118 ? -12.812 -32.375 -16.062 1 98 118 GLY B C 1
ATOM 3608 O O . GLY B 1 118 ? -13.453 -32.594 -17.094 1 98 118 GLY B O 1
ATOM 3609 N N . PRO B 1 119 ? -11.727 -33.031 -15.727 1 97.94 119 PRO B N 1
ATOM 3610 C CA . PRO B 1 119 ? -11.391 -34.25 -16.484 1 97.94 119 PRO B CA 1
ATOM 3611 C C . PRO B 1 119 ? -12.406 -35.375 -16.281 1 97.94 119 PRO B C 1
ATOM 3613 O O . PRO B 1 119 ? -12.438 -36.344 -17.062 1 97.94 119 PRO B O 1
ATOM 3616 N N . GLY B 1 120 ? -13.164 -35.281 -15.25 1 95 120 GLY B N 1
A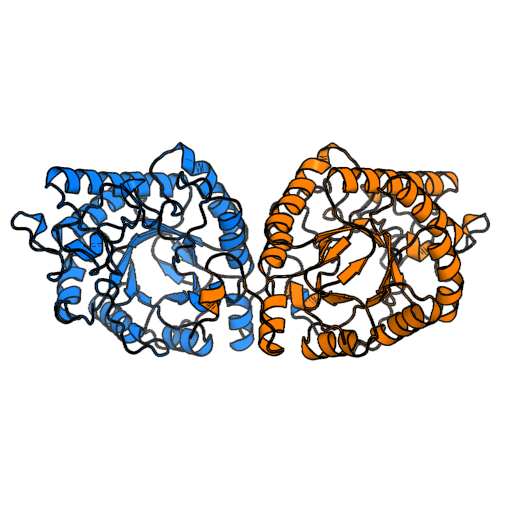TOM 3617 C CA . GLY B 1 120 ? -14.203 -36.25 -14.914 1 95 120 GLY B CA 1
ATOM 3618 C C . GLY B 1 120 ? -15.328 -35.656 -14.094 1 95 120 GLY B C 1
ATOM 3619 O O . GLY B 1 120 ? -15.43 -34.406 -13.969 1 95 120 GLY B O 1
ATOM 3620 N N . LYS B 1 121 ? -16.172 -36.5 -13.523 1 94.44 121 LYS B N 1
ATOM 3621 C CA . LYS B 1 121 ? -17.375 -36.031 -12.836 1 94.44 121 LYS B CA 1
ATOM 3622 C C . LYS B 1 121 ? -17.172 -36.062 -11.32 1 94.44 121 LYS B C 1
ATOM 3624 O O . LYS B 1 121 ? -18.141 -35.969 -10.57 1 94.44 121 LYS B O 1
ATOM 3629 N N . HIS B 1 122 ? -15.992 -36.125 -10.891 1 91.62 122 HIS B N 1
ATOM 3630 C CA . HIS B 1 122 ? -15.695 -36.219 -9.461 1 91.62 122 HIS B CA 1
ATOM 3631 C C . HIS B 1 122 ? -15.641 -34.812 -8.836 1 91.62 122 HIS B C 1
ATOM 3633 O O . HIS B 1 122 ? -14.75 -34.031 -9.156 1 91.62 122 HIS B O 1
ATOM 3639 N N . PRO B 1 123 ? -16.547 -34.5 -7.895 1 94.19 123 PRO B N 1
ATOM 3640 C CA . PRO B 1 123 ? -16.516 -33.188 -7.266 1 94.19 123 PRO B CA 1
ATOM 3641 C C . PRO B 1 123 ? -15.344 -33.031 -6.293 1 94.19 123 PRO B C 1
ATOM 3643 O O . PRO B 1 123 ? -14.766 -34.031 -5.852 1 94.19 123 PRO B O 1
ATOM 3646 N N . PHE B 1 124 ? -14.961 -31.828 -5.984 1 94.38 124 PHE B N 1
ATOM 3647 C CA . PHE B 1 124 ? -13.859 -31.562 -5.074 1 94.38 124 PHE B CA 1
ATOM 3648 C C . PHE B 1 124 ? -14.195 -32.031 -3.662 1 94.38 124 PHE B C 1
ATOM 3650 O O . PHE B 1 124 ? -13.344 -32.562 -2.961 1 94.38 124 PHE B O 1
ATOM 3657 N N . SER B 1 125 ? -15.367 -31.703 -3.293 1 91.19 125 SER B N 1
ATOM 3658 C CA . SER B 1 125 ? -15.898 -32.125 -2 1 91.19 125 SER B CA 1
ATOM 3659 C C . SER B 1 125 ? -17.375 -32.5 -2.1 1 91.19 125 SER B C 1
ATOM 3661 O O . SER B 1 125 ? -18 -32.312 -3.148 1 91.19 125 SER B O 1
ATOM 3663 N N . LYS B 1 126 ? -17.906 -32.969 -0.966 1 91.12 126 LYS B N 1
ATOM 3664 C CA . LYS B 1 126 ? -19.328 -33.344 -0.941 1 91.12 126 LYS B CA 1
ATOM 3665 C C . LYS B 1 126 ? -20.219 -32.125 -1.176 1 91.12 126 LYS B C 1
ATOM 3667 O O . LYS B 1 126 ? -21.328 -32.25 -1.705 1 91.12 126 LYS B O 1
ATOM 3672 N N . GLU B 1 127 ? -19.688 -30.938 -0.896 1 90.75 127 GLU B N 1
ATOM 3673 C CA . GLU B 1 127 ? -20.484 -29.719 -0.989 1 90.75 127 GLU B CA 1
ATOM 3674 C C . GLU B 1 127 ? -20.219 -28.984 -2.305 1 90.75 127 GLU B C 1
ATOM 3676 O O . GLU B 1 127 ? -20.891 -28.016 -2.627 1 90.75 127 GLU B O 1
ATOM 3681 N N . SER B 1 128 ? -19.281 -29.484 -3.09 1 93.5 128 SER B N 1
ATOM 3682 C CA . SER B 1 128 ? -18.906 -28.812 -4.336 1 93.5 128 SER B CA 1
ATOM 3683 C C . SER B 1 128 ? -19.781 -29.297 -5.496 1 93.5 128 SER B C 1
ATOM 3685 O O . SER B 1 128 ? -20.281 -30.422 -5.477 1 93.5 128 SER B O 1
ATOM 3687 N N . PRO B 1 129 ? -19.938 -28.438 -6.418 1 93.94 129 PRO B N 1
ATOM 3688 C CA . PRO B 1 129 ? -20.672 -28.891 -7.602 1 93.94 129 PRO B CA 1
ATOM 3689 C C . PRO B 1 129 ? -20 -30.078 -8.289 1 93.94 129 PRO B C 1
ATOM 3691 O O . PRO B 1 129 ? -18.766 -30.203 -8.258 1 93.94 129 PRO B O 1
ATOM 3694 N N . VAL B 1 130 ? -20.828 -30.906 -8.922 1 95.44 130 VAL B N 1
ATOM 3695 C CA . VAL B 1 130 ? -20.297 -31.984 -9.742 1 95.44 130 VAL B CA 1
ATOM 3696 C C . VAL B 1 130 ? -19.875 -31.438 -11.102 1 95.44 130 VAL B C 1
ATOM 3698 O O . VAL B 1 130 ? -20.688 -30.875 -11.836 1 95.44 130 VAL B O 1
ATOM 3701 N N . PRO B 1 131 ? -18.641 -31.547 -11.438 1 97.25 131 PRO B N 1
ATOM 3702 C CA . PRO B 1 131 ? -18.203 -31.031 -12.734 1 97.25 131 PRO B CA 1
ATOM 3703 C C . PRO B 1 131 ? -18.688 -31.875 -13.906 1 97.25 131 PRO B C 1
ATOM 3705 O O . PRO B 1 131 ? -18.891 -33.062 -13.758 1 97.25 131 PRO B O 1
ATOM 3708 N N . ARG B 1 132 ? -18.922 -31.203 -14.961 1 97.56 132 ARG B N 1
ATOM 3709 C CA . ARG B 1 132 ? -19.141 -31.922 -16.219 1 97.56 132 ARG B CA 1
ATOM 3710 C C . ARG B 1 132 ? -17.812 -32.344 -16.844 1 97.56 132 ARG B C 1
ATOM 3712 O O . ARG B 1 132 ? -16.844 -31.547 -16.844 1 97.56 132 ARG B O 1
ATOM 3719 N N . GLU B 1 133 ? -17.719 -33.531 -17.297 1 98.19 133 GLU B N 1
ATOM 3720 C CA . GLU B 1 133 ? -16.5 -34 -17.969 1 98.19 133 GLU B CA 1
ATOM 3721 C C . GLU B 1 133 ? -16.297 -33.25 -19.281 1 98.19 133 GLU B C 1
ATOM 3723 O O . GLU B 1 133 ? -17.188 -33.188 -20.125 1 98.19 133 GLU B O 1
ATOM 3728 N N . LEU B 1 134 ? -15.141 -32.688 -19.484 1 98.56 134 LEU B N 1
ATOM 3729 C CA . LEU B 1 134 ? -14.797 -32.031 -20.734 1 98.56 134 LEU B CA 1
ATOM 3730 C C . LEU B 1 134 ? -14.742 -33.031 -21.891 1 98.56 134 LEU B C 1
ATOM 3732 O O . LEU B 1 134 ? -14.234 -34.125 -21.734 1 98.56 134 LEU B O 1
ATOM 3736 N N . THR B 1 135 ? -15.273 -32.531 -23.016 1 98.19 135 THR B N 1
ATOM 3737 C CA . THR B 1 135 ? -15.016 -33.344 -24.219 1 98.19 135 THR B CA 1
ATOM 3738 C C . THR B 1 135 ? -13.57 -33.156 -24.672 1 98.19 135 THR B C 1
ATOM 3740 O O . THR B 1 135 ? -12.891 -32.219 -24.266 1 98.19 135 THR B O 1
ATOM 3743 N N . THR B 1 136 ? -13.148 -34.156 -25.516 1 98.19 136 THR B N 1
ATOM 3744 C CA . THR B 1 136 ? -11.805 -34.031 -26.078 1 98.19 136 THR B CA 1
ATOM 3745 C C . THR B 1 136 ? -11.609 -32.719 -26.781 1 98.19 136 THR B C 1
ATOM 3747 O O . THR B 1 136 ? -10.562 -32.094 -26.656 1 98.19 136 THR B O 1
ATOM 3750 N N . ASP B 1 137 ? -12.602 -32.25 -27.484 1 98.12 137 ASP B N 1
ATOM 3751 C CA . ASP B 1 137 ? -12.531 -31 -28.203 1 98.12 137 ASP B CA 1
ATOM 3752 C C . ASP B 1 137 ? -12.461 -29.812 -27.25 1 98.12 137 ASP B C 1
ATOM 3754 O O . ASP B 1 137 ? -11.734 -28.844 -27.5 1 98.12 137 ASP B O 1
ATOM 3758 N N . GLU B 1 138 ? -13.188 -29.875 -26.203 1 98.25 138 GLU B N 1
ATOM 3759 C CA . GLU B 1 138 ? -13.172 -28.797 -25.203 1 98.25 138 GLU B CA 1
ATOM 3760 C C . GLU B 1 138 ? -11.805 -28.672 -24.547 1 98.25 138 GLU B C 1
ATOM 3762 O O . GLU B 1 138 ? -11.367 -27.578 -24.219 1 98.25 138 GLU B O 1
ATOM 3767 N N . VAL B 1 139 ? -11.172 -29.797 -24.297 1 98.62 139 VAL B N 1
ATOM 3768 C CA . VAL B 1 139 ? -9.828 -29.781 -23.719 1 98.62 139 VAL B CA 1
ATOM 3769 C C . VAL B 1 139 ? -8.883 -29.031 -24.656 1 98.62 139 VAL B C 1
ATOM 3771 O O . VAL B 1 139 ? -8.117 -28.172 -24.219 1 98.62 139 VAL B O 1
ATOM 3774 N N . LYS B 1 140 ? -9.016 -29.328 -25.922 1 98.31 140 LYS B N 1
ATOM 3775 C CA . LYS B 1 140 ? -8.188 -28.656 -26.922 1 98.31 140 LYS B CA 1
ATOM 3776 C C . LYS B 1 140 ? -8.484 -27.172 -26.953 1 98.31 140 LYS B C 1
ATOM 3778 O O . LYS B 1 140 ? -7.566 -26.344 -27.078 1 98.31 140 LYS B O 1
ATOM 3783 N N . GLU B 1 141 ? -9.719 -26.828 -26.859 1 98.44 141 GLU B N 1
ATOM 3784 C CA . GLU B 1 141 ? -10.117 -25.422 -26.859 1 98.44 141 GLU B CA 1
ATOM 3785 C C . GLU B 1 141 ? -9.531 -24.688 -25.656 1 98.44 141 GLU B C 1
ATOM 3787 O O . GLU B 1 141 ? -9.07 -23.547 -25.781 1 98.44 141 GLU B O 1
ATOM 3792 N N . ILE B 1 142 ? -9.578 -25.297 -24.516 1 98.69 142 ILE B N 1
ATOM 3793 C CA . ILE B 1 142 ? -9.039 -24.688 -23.312 1 98.69 142 ILE B CA 1
ATOM 3794 C C . ILE B 1 142 ? -7.531 -24.5 -23.438 1 98.69 142 ILE B C 1
ATOM 3796 O O . ILE B 1 142 ? -6.977 -23.5 -23 1 98.69 142 ILE B O 1
ATOM 3800 N N . CYS B 1 143 ? -6.91 -25.5 -24.078 1 98.56 143 CYS B N 1
ATOM 3801 C CA . CYS B 1 143 ? -5.484 -25.375 -24.344 1 98.56 143 CYS B CA 1
ATOM 3802 C C . CYS B 1 143 ? -5.191 -24.125 -25.156 1 98.56 143 CYS B C 1
ATOM 3804 O O . CYS B 1 143 ? -4.266 -23.375 -24.828 1 98.56 143 CYS B O 1
ATOM 3806 N N . GLU B 1 144 ? -5.961 -23.891 -26.141 1 98.62 144 GLU B N 1
ATOM 3807 C CA . GLU B 1 144 ? -5.801 -22.703 -26.969 1 98.62 144 GLU B CA 1
ATOM 3808 C C . GLU B 1 144 ? -6.023 -21.438 -26.156 1 98.62 144 GLU B C 1
ATOM 3810 O O . GLU B 1 144 ? -5.324 -20.438 -26.359 1 98.62 144 GLU B O 1
ATOM 3815 N N . LYS B 1 145 ? -6.938 -21.484 -25.266 1 98.88 145 LYS B N 1
ATOM 3816 C CA . LYS B 1 145 ? -7.234 -20.328 -24.438 1 98.88 145 LYS B CA 1
ATOM 3817 C C . LYS B 1 145 ? -6.062 -20 -23.516 1 98.88 145 LYS B C 1
ATOM 3819 O O . LYS B 1 145 ? -5.812 -18.828 -23.203 1 98.88 145 LYS B O 1
ATOM 3824 N N . PHE B 1 146 ? -5.355 -21.031 -23.031 1 98.94 146 PHE B N 1
ATOM 3825 C CA . PHE B 1 146 ? -4.141 -20.797 -22.266 1 98.94 146 PHE B CA 1
ATOM 3826 C C . PHE B 1 146 ? -3.121 -20.016 -23.078 1 98.94 146 PHE B C 1
ATOM 3828 O O . PHE B 1 146 ? -2.527 -19.062 -22.594 1 98.94 146 PHE B O 1
ATOM 3835 N N . GLY B 1 147 ? -2.953 -20.484 -24.297 1 98.88 147 GLY B N 1
ATOM 3836 C CA . GLY B 1 147 ? -2.035 -19.781 -25.172 1 98.88 147 GLY B CA 1
ATOM 3837 C C . GLY B 1 147 ? -2.439 -18.344 -25.438 1 98.88 147 GLY B C 1
ATOM 3838 O O . GLY B 1 147 ? -1.598 -17.453 -25.406 1 98.88 147 GLY B O 1
ATOM 3839 N N . GLU B 1 148 ? -3.713 -18.125 -25.688 1 98.81 148 GLU B N 1
ATOM 3840 C CA . GLU B 1 148 ? -4.223 -16.781 -25.938 1 98.81 148 GLU B CA 1
ATOM 3841 C C . GLU B 1 148 ? -4.012 -15.875 -24.734 1 98.81 148 GLU B C 1
ATOM 3843 O O . GLU B 1 148 ? -3.607 -14.719 -24.891 1 98.81 148 GLU B O 1
ATOM 3848 N N . SER B 1 149 ? -4.289 -16.406 -23.625 1 98.94 149 SER B N 1
ATOM 3849 C CA . SER B 1 149 ? -4.098 -15.641 -22.391 1 98.94 149 SER B CA 1
ATOM 3850 C C . SER B 1 149 ? -2.633 -15.258 -22.203 1 98.94 149 SER B C 1
ATOM 3852 O O . SER B 1 149 ? -2.324 -14.141 -21.781 1 98.94 149 SER B O 1
ATOM 3854 N N . ALA B 1 150 ? -1.756 -16.188 -22.5 1 98.94 150 ALA B N 1
ATOM 3855 C CA . ALA B 1 150 ? -0.323 -15.922 -22.375 1 98.94 150 ALA B CA 1
ATOM 3856 C C . ALA B 1 150 ? 0.11 -14.805 -23.328 1 98.94 150 ALA B C 1
ATOM 3858 O O . ALA B 1 150 ? 0.917 -13.945 -22.953 1 98.94 150 ALA B O 1
ATOM 3859 N N . ALA B 1 151 ? -0.406 -14.828 -24.516 1 98.94 151 ALA B N 1
ATOM 3860 C CA . ALA B 1 151 ? -0.084 -13.781 -25.469 1 98.94 151 ALA B CA 1
ATOM 3861 C C . ALA B 1 151 ? -0.532 -12.414 -24.969 1 98.94 151 ALA B C 1
ATOM 3863 O O . ALA B 1 151 ? 0.185 -11.422 -25.125 1 98.94 151 ALA B O 1
ATOM 3864 N N . LEU B 1 152 ? -1.71 -12.391 -24.406 1 98.94 152 LEU B N 1
ATOM 3865 C CA . LEU B 1 152 ? -2.229 -11.148 -23.844 1 98.94 152 LEU B CA 1
ATOM 3866 C C . LEU B 1 152 ? -1.366 -10.68 -22.672 1 98.94 152 LEU B C 1
ATOM 3868 O O . LEU B 1 152 ? -1.172 -9.477 -22.484 1 98.94 152 LEU B O 1
ATOM 3872 N N . ALA B 1 153 ? -0.872 -11.625 -21.875 1 98.94 153 ALA B N 1
ATOM 3873 C CA . ALA B 1 153 ? 0.015 -11.289 -20.766 1 98.94 153 ALA B CA 1
ATOM 3874 C C . ALA B 1 153 ? 1.302 -10.641 -21.266 1 98.94 153 ALA B C 1
ATOM 3876 O O . ALA B 1 153 ? 1.801 -9.688 -20.672 1 98.94 153 ALA B O 1
ATOM 3877 N N . VAL B 1 154 ? 1.821 -11.188 -22.328 1 98.94 154 VAL B N 1
ATOM 3878 C CA . VAL B 1 154 ? 3.008 -10.602 -22.953 1 98.94 154 VAL B CA 1
ATOM 3879 C C . VAL B 1 154 ? 2.703 -9.18 -23.422 1 98.94 154 VAL B C 1
ATOM 3881 O O . VAL B 1 154 ? 3.5 -8.266 -23.188 1 98.94 154 VAL B O 1
ATOM 3884 N N . GLU B 1 155 ? 1.554 -9.008 -24.016 1 98.88 155 GLU B N 1
ATOM 3885 C CA . GLU B 1 155 ? 1.144 -7.688 -24.469 1 98.88 155 GLU B CA 1
ATOM 3886 C C . GLU B 1 155 ? 1.026 -6.711 -23.297 1 98.88 155 GLU B C 1
ATOM 3888 O O . GLU B 1 155 ? 1.339 -5.527 -23.438 1 98.88 155 GLU B O 1
ATOM 3893 N N . ALA B 1 156 ? 0.605 -7.211 -22.188 1 98.88 156 ALA B N 1
ATOM 3894 C CA . ALA B 1 156 ? 0.431 -6.375 -21 1 98.88 156 ALA B CA 1
ATOM 3895 C C . ALA B 1 156 ? 1.778 -6.016 -20.375 1 98.88 156 ALA B C 1
ATOM 3897 O O . ALA B 1 156 ? 1.857 -5.133 -19.516 1 98.88 156 ALA B O 1
ATOM 3898 N N . GLY B 1 157 ? 2.859 -6.738 -20.734 1 98.88 157 GLY B N 1
ATOM 3899 C CA . GLY B 1 157 ? 4.199 -6.363 -20.312 1 98.88 157 GLY B CA 1
ATOM 3900 C C . GLY B 1 157 ? 4.719 -7.207 -19.156 1 98.88 157 GLY B C 1
ATOM 3901 O O . GLY B 1 157 ? 5.707 -6.848 -18.516 1 98.88 157 GLY B O 1
ATOM 3902 N N . PHE B 1 158 ? 4.07 -8.328 -18.859 1 98.94 158 PHE B N 1
ATOM 3903 C CA . PHE B 1 158 ? 4.543 -9.211 -17.797 1 98.94 158 PHE B CA 1
ATOM 3904 C C . PHE B 1 158 ? 5.93 -9.75 -18.109 1 98.94 158 PHE B C 1
ATOM 3906 O O . PHE B 1 158 ? 6.262 -9.969 -19.281 1 98.94 158 PHE B O 1
ATOM 3913 N N . ASP B 1 159 ? 6.73 -9.992 -17.047 1 98.88 159 ASP B N 1
ATOM 3914 C CA . ASP B 1 159 ? 8.117 -10.43 -17.219 1 98.88 159 ASP B CA 1
ATOM 3915 C C . ASP B 1 159 ? 8.203 -11.945 -17.312 1 98.88 159 ASP B C 1
ATOM 3917 O O . ASP B 1 159 ? 9.188 -12.492 -17.812 1 98.88 159 ASP B O 1
ATOM 3921 N N . THR B 1 160 ? 7.195 -12.602 -16.75 1 98.81 160 THR B N 1
ATOM 3922 C CA . THR B 1 160 ? 7.16 -14.062 -16.766 1 98.81 160 THR B CA 1
ATOM 3923 C C . THR B 1 160 ? 5.738 -14.57 -16.547 1 98.81 160 THR B C 1
ATOM 3925 O O . THR B 1 160 ? 4.828 -13.789 -16.266 1 98.81 160 THR B O 1
ATOM 3928 N N . ILE B 1 161 ? 5.566 -15.859 -16.812 1 98.81 161 ILE B N 1
ATOM 3929 C CA . ILE B 1 161 ? 4.27 -16.516 -16.703 1 98.81 161 ILE B CA 1
ATOM 3930 C C . ILE B 1 161 ? 4.406 -17.797 -15.891 1 98.81 161 ILE B C 1
ATOM 3932 O O . ILE B 1 161 ? 5.367 -18.562 -16.062 1 98.81 161 ILE B O 1
ATOM 3936 N N . GLU B 1 162 ? 3.523 -17.953 -14.992 1 98.94 162 GLU B N 1
ATOM 3937 C CA . GLU B 1 162 ? 3.402 -19.203 -14.25 1 98.94 162 GLU B CA 1
ATOM 3938 C C . GLU B 1 162 ? 2.111 -19.938 -14.609 1 98.94 162 GLU B C 1
ATOM 3940 O O . GLU B 1 162 ? 1.03 -19.344 -14.586 1 98.94 162 GLU B O 1
ATOM 3945 N N . ILE B 1 163 ? 2.219 -21.172 -15.008 1 98.94 163 ILE B N 1
ATOM 3946 C CA . ILE B 1 163 ? 1.056 -22.031 -15.203 1 98.94 163 ILE B CA 1
ATOM 3947 C C . ILE B 1 163 ? 0.673 -22.688 -13.875 1 98.94 163 ILE B C 1
ATOM 3949 O O . ILE B 1 163 ? 1.521 -23.266 -13.203 1 98.94 163 ILE B O 1
ATOM 3953 N N . HIS B 1 164 ? -0.572 -22.562 -13.539 1 98.88 164 HIS B N 1
ATOM 3954 C CA . HIS B 1 164 ? -1.016 -23.156 -12.281 1 98.88 164 HIS B CA 1
ATOM 3955 C C . HIS B 1 164 ? -1.331 -24.641 -12.445 1 98.88 164 HIS B C 1
ATOM 3957 O O . HIS B 1 164 ? -2.479 -25 -12.703 1 98.88 164 HIS B O 1
ATOM 3963 N N . GLY B 1 165 ? -0.392 -25.453 -12.219 1 98.75 165 GLY B N 1
ATOM 3964 C CA . GLY B 1 165 ? -0.559 -26.891 -12.289 1 98.75 165 GLY B CA 1
ATOM 3965 C C . GLY B 1 165 ? -0.614 -27.562 -10.922 1 98.75 165 GLY B C 1
ATOM 3966 O O . GLY B 1 165 ? -0.186 -28.703 -10.766 1 98.75 165 GLY B O 1
ATOM 3967 N N . ALA B 1 166 ? -1.072 -26.844 -9.938 1 98.5 166 ALA B N 1
ATOM 3968 C CA . ALA B 1 166 ? -1.063 -27.312 -8.555 1 98.5 166 ALA B CA 1
ATOM 3969 C C . ALA B 1 166 ? -2.412 -27.078 -7.887 1 98.5 166 ALA B C 1
ATOM 3971 O O . ALA B 1 166 ? -3.338 -26.547 -8.508 1 98.5 166 ALA B O 1
ATOM 3972 N N . HIS B 1 167 ? -2.594 -27.594 -6.688 1 97.56 167 HIS B N 1
ATOM 3973 C CA . HIS B 1 167 ? -3.604 -27.234 -5.695 1 97.56 167 HIS B CA 1
ATOM 3974 C C . HIS B 1 167 ? -5 -27.625 -6.164 1 97.56 167 HIS B C 1
ATOM 3976 O O . HIS B 1 167 ? -5.984 -26.984 -5.805 1 97.56 167 HIS B O 1
ATOM 3982 N N . GLY B 1 168 ? -5.055 -28.547 -7.094 1 97.31 168 GLY B N 1
ATOM 3983 C CA . GLY B 1 168 ? -6.336 -29.125 -7.453 1 97.31 168 GLY B CA 1
ATOM 3984 C C . GLY B 1 168 ? -7.059 -28.359 -8.539 1 97.31 168 GLY B C 1
ATOM 3985 O O . GLY B 1 168 ? -8.258 -28.547 -8.758 1 97.31 168 GLY B O 1
ATOM 3986 N N . TYR B 1 169 ? -6.414 -27.484 -9.195 1 98.38 169 TYR B N 1
ATOM 3987 C CA . TYR B 1 169 ? -7.02 -26.781 -10.32 1 98.38 169 TYR B CA 1
ATOM 3988 C C . TYR B 1 169 ? -6.895 -27.609 -11.602 1 98.38 169 TYR B C 1
ATOM 3990 O O . TYR B 1 169 ? -6.371 -28.719 -11.586 1 98.38 169 TYR B O 1
ATOM 3998 N N . LEU B 1 170 ? -7.367 -27.109 -12.68 1 98.69 170 LEU B N 1
ATOM 3999 C CA . LEU B 1 170 ? -7.699 -27.938 -13.836 1 98.69 170 LEU B CA 1
ATOM 4000 C C . LEU B 1 170 ? -6.48 -28.719 -14.312 1 98.69 170 LEU B C 1
ATOM 4002 O O . LEU B 1 170 ? -6.562 -29.922 -14.523 1 98.69 170 LEU B O 1
ATOM 4006 N N . LEU B 1 171 ? -5.359 -28 -14.516 1 98.75 171 LEU B N 1
ATOM 4007 C CA . LEU B 1 171 ? -4.176 -28.703 -15.008 1 98.75 171 LEU B CA 1
ATOM 4008 C C . LEU B 1 171 ? -3.77 -29.828 -14.055 1 98.75 171 LEU B C 1
ATOM 4010 O O . LEU B 1 171 ? -3.492 -30.938 -14.484 1 98.75 171 LEU B O 1
ATOM 4014 N N . HIS B 1 172 ? -3.762 -29.5 -12.773 1 98.62 172 HIS B N 1
ATOM 4015 C CA . HIS B 1 172 ? -3.451 -30.484 -11.742 1 98.62 172 HIS B CA 1
ATOM 4016 C C . HIS B 1 172 ? -4.445 -31.641 -11.758 1 98.62 172 HIS B C 1
ATOM 4018 O O . HIS B 1 172 ? -4.066 -32.781 -11.562 1 98.62 172 HIS B O 1
ATOM 4024 N N . GLN B 1 173 ? -5.688 -31.406 -11.961 1 98.31 173 GLN B N 1
ATOM 4025 C CA . GLN B 1 173 ? -6.723 -32.438 -12 1 98.31 173 GLN B CA 1
ATOM 4026 C C . GLN B 1 173 ? -6.41 -33.469 -13.062 1 98.31 173 GLN B C 1
ATOM 4028 O O . GLN B 1 173 ? -6.637 -34.656 -12.852 1 98.31 173 GLN B O 1
ATOM 4033 N N . PHE B 1 174 ? -5.867 -33.031 -14.188 1 98.62 174 PHE B N 1
ATOM 4034 C CA . PHE B 1 174 ? -5.543 -33.938 -15.289 1 98.62 174 PHE B CA 1
ATOM 4035 C C . PHE B 1 174 ? -4.301 -34.75 -14.969 1 98.62 174 PHE B C 1
ATOM 4037 O O . PHE B 1 174 ? -4.062 -35.781 -15.586 1 98.62 174 PHE B O 1
ATOM 4044 N N . MET B 1 175 ? -3.488 -34.25 -14.023 1 98.44 175 MET B N 1
ATOM 4045 C CA . MET B 1 175 ? -2.219 -34.906 -13.711 1 98.44 175 MET B CA 1
ATOM 4046 C C . MET B 1 175 ? -2.412 -36 -12.656 1 98.44 175 MET B C 1
ATOM 4048 O O . MET B 1 175 ? -1.481 -36.75 -12.359 1 98.44 175 MET B O 1
ATOM 4052 N N . SER B 1 176 ? -3.6 -36.156 -12.109 1 97.62 176 SER B N 1
ATOM 4053 C CA . SER B 1 176 ? -3.787 -36.938 -10.898 1 97.62 176 SER B CA 1
ATOM 4054 C C . SER B 1 176 ? -4.684 -38.156 -11.164 1 97.62 176 SER B C 1
ATOM 4056 O O . SER B 1 176 ? -5.766 -38 -11.742 1 97.62 176 SER B O 1
ATOM 4058 N N . PRO B 1 177 ? -4.285 -39.281 -10.664 1 95.56 177 PRO B N 1
ATOM 4059 C CA . PRO B 1 177 ? -5.18 -40.438 -10.742 1 95.56 177 PRO B CA 1
ATOM 4060 C C . PRO B 1 177 ? -6.426 -40.281 -9.875 1 95.56 177 PRO B C 1
ATOM 4062 O O . PRO B 1 177 ? -7.41 -41 -10.062 1 95.56 177 PRO B O 1
ATOM 4065 N N . ALA B 1 178 ? -6.387 -39.406 -8.953 1 94.25 178 ALA B N 1
ATOM 4066 C CA . ALA B 1 178 ? -7.52 -39.188 -8.055 1 94.25 178 ALA B CA 1
ATOM 4067 C C . ALA B 1 178 ? -8.68 -38.5 -8.797 1 94.25 178 ALA B C 1
ATOM 4069 O O . ALA B 1 178 ? -9.844 -38.688 -8.438 1 94.25 178 ALA B O 1
ATOM 4070 N N . THR B 1 179 ? -8.352 -37.781 -9.875 1 95.88 179 THR B N 1
ATOM 4071 C CA . THR B 1 179 ? -9.391 -36.969 -10.477 1 95.88 179 THR B CA 1
ATOM 4072 C C . THR B 1 179 ? -9.531 -37.281 -11.969 1 95.88 179 THR B C 1
ATOM 4074 O O . THR B 1 179 ? -10.555 -36.969 -12.578 1 95.88 179 THR B O 1
ATOM 4077 N N . ASN B 1 180 ? -8.508 -37.781 -12.562 1 97.38 180 ASN B N 1
ATOM 4078 C CA . ASN B 1 180 ? -8.523 -38.062 -14 1 97.38 180 ASN B CA 1
ATOM 4079 C C . ASN B 1 180 ? -8.641 -39.562 -14.289 1 97.38 180 ASN B C 1
ATOM 4081 O O . ASN B 1 180 ? -7.668 -40.281 -14.172 1 97.38 180 ASN B O 1
ATOM 4085 N N . HIS B 1 181 ? -9.812 -39.938 -14.812 1 95.88 181 HIS B N 1
ATOM 4086 C CA . HIS B 1 181 ? -10.086 -41.312 -15.141 1 95.88 181 HIS B CA 1
ATOM 4087 C C . HIS B 1 181 ? -10.445 -41.5 -16.609 1 95.88 181 HIS B C 1
ATOM 4089 O O . HIS B 1 181 ? -11.18 -42.406 -16.969 1 95.88 181 HIS B O 1
ATOM 4095 N N . ARG B 1 182 ? -10.008 -40.594 -17.344 1 97.62 182 ARG B N 1
ATOM 4096 C CA . ARG B 1 182 ? -10.352 -40.594 -18.766 1 97.62 182 ARG B CA 1
ATOM 4097 C C . ARG B 1 182 ? -9.734 -41.781 -19.484 1 97.62 182 ARG B C 1
ATOM 4099 O O . ARG B 1 182 ? -8.711 -42.312 -19.062 1 97.62 182 ARG B O 1
ATOM 4106 N N . THR B 1 183 ? -10.383 -42.094 -20.594 1 96.62 183 THR B N 1
ATOM 4107 C CA . THR B 1 183 ? -9.906 -43.25 -21.359 1 96.62 183 THR B CA 1
ATOM 4108 C C . THR B 1 183 ? -9.344 -42.812 -22.703 1 96.62 183 THR B C 1
ATOM 4110 O O . THR B 1 183 ? -8.75 -43.594 -23.438 1 96.62 183 THR B O 1
ATOM 4113 N N . ASP B 1 184 ? -9.484 -41.594 -23.047 1 97.25 184 ASP B N 1
ATOM 4114 C CA . ASP B 1 184 ? -8.883 -41.062 -24.281 1 97.25 184 ASP B CA 1
ATOM 4115 C C . ASP B 1 184 ? -7.434 -40.656 -24.047 1 97.25 184 ASP B C 1
ATOM 4117 O O . ASP B 1 184 ? -6.801 -41.094 -23.078 1 97.25 184 ASP B O 1
ATOM 4121 N N . GLN B 1 185 ? -6.855 -39.844 -24.953 1 97.94 185 GLN B N 1
ATOM 4122 C CA . GLN B 1 185 ? -5.441 -39.5 -24.875 1 97.94 185 GLN B CA 1
ATOM 4123 C C . GLN B 1 185 ? -5.137 -38.688 -23.609 1 97.94 185 GLN B C 1
ATOM 4125 O O . GLN B 1 185 ? -4.02 -38.75 -23.094 1 97.94 185 GLN B O 1
ATOM 4130 N N . TYR B 1 186 ? -6.141 -38.031 -23.125 1 98.31 186 TYR B N 1
ATOM 4131 C CA . TYR B 1 186 ? -5.934 -37.125 -22 1 98.31 186 TYR B CA 1
ATOM 4132 C C . TYR B 1 186 ? -6.008 -37.906 -20.672 1 98.31 186 TYR B C 1
ATOM 4134 O O . TYR B 1 186 ? -5.891 -37.312 -19.609 1 98.31 186 TYR B O 1
ATOM 4142 N N . GLY B 1 187 ? -6.184 -39.156 -20.75 1 97.69 187 GLY B N 1
ATOM 4143 C CA . GLY B 1 187 ? -6.02 -40.031 -19.594 1 97.69 187 GLY B CA 1
ATOM 4144 C C . GLY B 1 187 ? -4.574 -40.156 -19.156 1 97.69 187 GLY B C 1
ATOM 4145 O O . GLY B 1 187 ? -4.301 -40.562 -18.016 1 97.69 187 GLY B O 1
ATOM 4146 N N . GLU B 1 188 ? -3.725 -39.938 -20.156 1 98.19 188 GLU B N 1
ATOM 4147 C CA . GLU B 1 188 ? -2.311 -39.875 -19.797 1 98.19 188 GLU B CA 1
ATOM 4148 C C . GLU B 1 188 ? -1.995 -38.562 -19.094 1 98.19 188 GLU B C 1
ATOM 4150 O O . GLU B 1 188 ? -2.277 -37.469 -19.609 1 98.19 188 GLU B O 1
ATOM 4155 N N . TYR B 1 189 ? -1.382 -38.656 -18.016 1 98.5 189 TYR B N 1
ATOM 4156 C CA . TYR B 1 189 ? -1.354 -37.562 -17.047 1 98.5 189 TYR B CA 1
ATOM 4157 C C . TYR B 1 189 ? -0.477 -36.438 -17.531 1 98.5 189 TYR B C 1
ATOM 4159 O O . TYR B 1 189 ? -0.575 -35.312 -17.016 1 98.5 189 TYR B O 1
ATOM 4167 N N . HIS B 1 190 ? 0.448 -36.656 -18.422 1 98.44 190 HIS B N 1
ATOM 4168 C CA . HIS B 1 190 ? 1.321 -35.562 -18.875 1 98.44 190 HIS B CA 1
ATOM 4169 C C . HIS B 1 190 ? 0.771 -34.906 -20.141 1 98.44 190 HIS B C 1
ATOM 4171 O O . HIS B 1 190 ? 1.226 -33.812 -20.516 1 98.44 190 HIS B O 1
ATOM 4177 N N . VAL B 1 191 ? -0.204 -35.5 -20.797 1 98.81 191 VAL B N 1
ATOM 4178 C CA . VAL B 1 191 ? -0.56 -35.094 -22.156 1 98.81 191 VAL B CA 1
ATOM 4179 C C . VAL B 1 191 ? -1.16 -33.688 -22.141 1 98.81 191 VAL B C 1
ATOM 4181 O O . VAL B 1 191 ? -0.683 -32.781 -22.844 1 98.81 191 VAL B O 1
ATOM 4184 N N . PHE B 1 192 ? -2.199 -33.469 -21.359 1 98.75 192 PHE B N 1
ATOM 4185 C CA . PHE B 1 192 ? -2.861 -32.156 -21.344 1 98.75 192 PHE B CA 1
ATOM 4186 C C . PHE B 1 192 ? -1.898 -31.062 -20.891 1 98.75 192 PHE B C 1
ATOM 4188 O O . PHE B 1 192 ? -1.754 -30.047 -21.547 1 98.75 192 PHE B O 1
ATOM 4195 N N . PRO B 1 193 ? -1.152 -31.25 -19.734 1 98.81 193 PRO B N 1
ATOM 4196 C CA . PRO B 1 193 ? -0.2 -30.219 -19.328 1 98.81 193 PRO B CA 1
ATOM 4197 C C . PRO B 1 193 ? 0.844 -29.906 -20.391 1 98.81 193 PRO B C 1
ATOM 4199 O O . PRO B 1 193 ? 1.182 -28.75 -20.609 1 98.81 193 PRO B O 1
ATOM 4202 N N . VAL B 1 194 ? 1.325 -30.922 -21.047 1 98.88 194 VAL B N 1
ATOM 4203 C CA . VAL B 1 194 ? 2.344 -30.734 -22.078 1 98.88 194 VAL B CA 1
ATOM 4204 C C . VAL B 1 194 ? 1.781 -29.891 -23.219 1 98.88 194 VAL B C 1
ATOM 4206 O O . VAL B 1 194 ? 2.459 -29 -23.719 1 98.88 194 VAL B O 1
ATOM 4209 N N . GLU B 1 195 ? 0.525 -30.172 -23.609 1 98.88 195 GLU B N 1
ATOM 4210 C CA . GLU B 1 195 ? -0.107 -29.391 -24.672 1 98.88 195 GLU B CA 1
ATOM 4211 C C . GLU B 1 195 ? -0.266 -27.922 -24.266 1 98.88 195 GLU B C 1
ATOM 4213 O O . GLU B 1 195 ? -0.033 -27.016 -25.062 1 98.88 195 GLU B O 1
ATOM 4218 N N . VAL B 1 196 ? -0.636 -27.672 -23.031 1 98.94 196 VAL B N 1
ATOM 4219 C CA . VAL B 1 196 ? -0.786 -26.312 -22.516 1 98.94 196 VAL B CA 1
ATOM 4220 C C . VAL B 1 196 ? 0.569 -25.609 -22.516 1 98.94 196 VAL B C 1
ATOM 4222 O O . VAL B 1 196 ? 0.684 -24.469 -22.969 1 98.94 196 VAL B O 1
ATOM 4225 N N . ILE B 1 197 ? 1.609 -26.297 -22.031 1 98.94 197 ILE B N 1
ATOM 4226 C CA . ILE B 1 197 ? 2.955 -25.75 -21.969 1 98.94 197 ILE B CA 1
ATOM 4227 C C . ILE B 1 197 ? 3.432 -25.359 -23.359 1 98.94 197 ILE B C 1
ATOM 4229 O O . ILE B 1 197 ? 3.92 -24.25 -23.578 1 98.94 197 ILE B O 1
ATOM 4233 N N . ARG B 1 198 ? 3.246 -26.266 -24.297 1 98.88 198 ARG B N 1
ATOM 4234 C CA . ARG B 1 198 ? 3.699 -26.031 -25.656 1 98.88 198 ARG B CA 1
ATOM 4235 C C . ARG B 1 198 ? 2.932 -24.875 -26.297 1 98.88 198 ARG B C 1
ATOM 4237 O O . ARG B 1 198 ? 3.51 -24.047 -27.016 1 98.88 198 ARG B O 1
ATOM 4244 N N . GLU B 1 199 ? 1.634 -24.891 -26.016 1 98.81 199 GLU B N 1
ATOM 4245 C CA . GLU B 1 199 ? 0.803 -23.812 -26.547 1 98.81 199 GLU B CA 1
ATOM 4246 C C . GLU B 1 199 ? 1.263 -22.469 -26.016 1 98.81 199 GLU B C 1
ATOM 4248 O O . GLU B 1 199 ? 1.395 -21.5 -26.781 1 98.81 199 GLU B O 1
ATOM 4253 N N . ILE B 1 200 ? 1.505 -22.359 -24.75 1 98.94 200 ILE B N 1
ATOM 4254 C CA . ILE B 1 200 ? 1.958 -21.109 -24.141 1 98.94 200 ILE B CA 1
ATOM 4255 C C . ILE B 1 200 ? 3.35 -20.75 -24.672 1 98.94 200 ILE B C 1
ATOM 4257 O O . ILE B 1 200 ? 3.604 -19.609 -25.062 1 98.94 200 ILE B O 1
ATOM 4261 N N . ARG B 1 201 ? 4.207 -21.734 -24.688 1 98.69 201 ARG B N 1
ATOM 4262 C CA . ARG B 1 201 ? 5.578 -21.5 -25.141 1 98.69 201 ARG B CA 1
ATOM 4263 C C . ARG B 1 201 ? 5.605 -20.922 -26.547 1 98.69 201 ARG B C 1
ATOM 4265 O O . ARG B 1 201 ? 6.438 -20.062 -26.859 1 98.69 201 ARG B O 1
ATOM 4272 N N . SER B 1 202 ? 4.754 -21.375 -27.375 1 98.38 202 SER B N 1
ATOM 4273 C CA . SER B 1 202 ? 4.727 -20.953 -28.766 1 98.38 202 SER B CA 1
ATOM 4274 C C . SER B 1 202 ? 4.227 -19.516 -28.891 1 98.38 202 SER B C 1
ATOM 4276 O O . SER B 1 202 ? 4.395 -18.891 -29.938 1 98.38 202 SER B O 1
ATOM 4278 N N . ARG B 1 203 ? 3.736 -19 -27.797 1 98.38 203 ARG B N 1
ATOM 4279 C CA . ARG B 1 203 ? 3.072 -17.703 -27.891 1 98.38 203 ARG B CA 1
ATOM 4280 C C . ARG B 1 203 ? 3.811 -16.641 -27.078 1 98.38 203 ARG B C 1
ATOM 4282 O O . ARG B 1 203 ? 3.4 -15.484 -27.031 1 98.38 203 ARG B O 1
ATOM 4289 N N . ILE B 1 204 ? 4.879 -17 -26.406 1 98.69 204 ILE B N 1
ATOM 4290 C CA . ILE B 1 204 ? 5.621 -16.047 -25.594 1 98.69 204 ILE B CA 1
ATOM 4291 C C . ILE B 1 204 ? 7.059 -15.945 -26.094 1 98.69 204 ILE B C 1
ATOM 4293 O O . ILE B 1 204 ? 7.555 -16.859 -26.766 1 98.69 204 ILE B O 1
ATOM 4297 N N . PRO B 1 205 ? 7.824 -14.844 -25.859 1 98.56 205 PRO B N 1
ATOM 4298 C CA . PRO B 1 205 ? 9.219 -14.734 -26.281 1 98.56 205 PRO B CA 1
ATOM 4299 C C . PRO B 1 205 ? 10.102 -15.844 -25.719 1 98.56 205 PRO B C 1
ATOM 4301 O O . PRO B 1 205 ? 9.922 -16.266 -24.562 1 98.56 205 PRO B O 1
ATOM 4304 N N . SER B 1 206 ? 11.055 -16.281 -26.5 1 97.94 206 SER B N 1
ATOM 4305 C CA . SER B 1 206 ? 11.93 -17.391 -26.109 1 97.94 206 SER B CA 1
ATOM 4306 C C . SER B 1 206 ? 12.711 -17.047 -24.844 1 97.94 206 SER B C 1
ATOM 4308 O O . SER B 1 206 ? 13.039 -17.938 -24.062 1 97.94 206 SER B O 1
ATOM 4310 N N . GLU B 1 207 ? 12.922 -15.773 -24.641 1 98.19 207 GLU B N 1
ATOM 4311 C CA . GLU B 1 207 ? 13.742 -15.344 -23.5 1 98.19 207 GLU B CA 1
ATOM 4312 C C . GLU B 1 207 ? 12.898 -15.227 -22.234 1 98.19 207 GLU B C 1
ATOM 4314 O O . GLU B 1 207 ? 13.445 -15.102 -21.141 1 98.19 207 GLU B O 1
ATOM 4319 N N . MET B 1 208 ? 11.609 -15.289 -22.375 1 98.75 208 MET B N 1
ATOM 4320 C CA . MET B 1 208 ? 10.75 -15.273 -21.188 1 98.75 208 MET B CA 1
ATOM 4321 C C . MET B 1 208 ? 10.695 -16.641 -20.531 1 98.75 208 MET B C 1
ATOM 4323 O O . MET B 1 208 ? 10.266 -17.625 -21.172 1 98.75 208 MET B O 1
ATOM 4327 N N . PRO B 1 209 ? 11.156 -16.703 -19.328 1 98.75 209 PRO B N 1
ATOM 4328 C CA . PRO B 1 209 ? 11.031 -18.016 -18.688 1 98.75 209 PRO B CA 1
ATOM 4329 C C . PRO B 1 209 ? 9.578 -18.406 -18.422 1 98.75 209 PRO B C 1
ATOM 4331 O O . PRO B 1 209 ? 8.75 -17.562 -18.094 1 98.75 209 PRO B O 1
ATOM 4334 N N . LEU B 1 210 ? 9.312 -19.641 -18.578 1 98.94 210 LEU B N 1
ATOM 4335 C CA . LEU B 1 210 ? 8.016 -20.219 -18.266 1 98.94 210 LEU B CA 1
ATOM 4336 C C . LEU B 1 210 ? 8.086 -21.047 -16.984 1 98.94 210 LEU B C 1
ATOM 4338 O O . LEU B 1 210 ? 8.914 -21.953 -16.875 1 98.94 210 LEU B O 1
ATOM 4342 N N . ILE B 1 211 ? 7.254 -20.641 -16.016 1 98.94 211 ILE B N 1
ATOM 4343 C CA . ILE B 1 211 ? 7.242 -21.297 -14.703 1 98.94 211 ILE B CA 1
ATOM 4344 C C . ILE B 1 211 ? 6.035 -22.234 -14.609 1 98.94 211 ILE B C 1
ATOM 4346 O O . ILE B 1 211 ? 4.949 -21.906 -15.094 1 98.94 211 ILE B O 1
ATOM 4350 N N . LEU B 1 212 ? 6.203 -23.391 -14.094 1 98.94 212 LEU B N 1
ATOM 4351 C CA . LEU B 1 212 ? 5.109 -24.297 -13.773 1 98.94 212 LEU B CA 1
ATOM 4352 C C . LEU B 1 212 ? 5.012 -24.531 -12.273 1 98.94 212 LEU B C 1
ATOM 4354 O O . LEU B 1 212 ? 5.98 -24.969 -11.648 1 98.94 212 LEU B O 1
ATOM 4358 N N . ARG B 1 213 ? 3.916 -24.172 -11.695 1 98.88 213 ARG B N 1
ATOM 4359 C CA . ARG B 1 213 ? 3.65 -24.516 -10.305 1 98.88 213 ARG B CA 1
ATOM 4360 C C . ARG B 1 213 ? 3.096 -25.938 -10.188 1 98.88 213 ARG B C 1
ATOM 4362 O O . ARG B 1 213 ? 2.174 -26.312 -10.922 1 98.88 213 ARG B O 1
ATOM 4369 N N . ILE B 1 214 ? 3.666 -26.703 -9.281 1 98.81 214 ILE B N 1
ATOM 4370 C CA . ILE B 1 214 ? 3.227 -28.094 -9.164 1 98.81 214 ILE B CA 1
ATOM 4371 C C . ILE B 1 214 ? 2.949 -28.422 -7.695 1 98.81 214 ILE B C 1
ATOM 4373 O O . ILE B 1 214 ? 3.486 -27.781 -6.797 1 98.81 214 ILE B O 1
ATOM 4377 N N . SER B 1 215 ? 2.086 -29.375 -7.465 1 98.56 215 SER B N 1
ATOM 4378 C CA . SER B 1 215 ? 1.982 -30.078 -6.195 1 98.56 215 SER B CA 1
ATOM 4379 C C . SER B 1 215 ? 2.82 -31.359 -6.203 1 98.56 215 SER B C 1
ATOM 4381 O O . SER B 1 215 ? 2.469 -32.344 -6.875 1 98.56 215 SER B O 1
ATOM 4383 N N . ALA B 1 216 ? 3.836 -31.328 -5.473 1 98.5 216 ALA B N 1
ATOM 4384 C CA . ALA B 1 216 ? 4.773 -32.438 -5.484 1 98.5 216 ALA B CA 1
ATOM 4385 C C . ALA B 1 216 ? 4.109 -33.719 -4.977 1 98.5 216 ALA B C 1
ATOM 4387 O O . ALA B 1 216 ? 4.414 -34.812 -5.449 1 98.5 216 ALA B O 1
ATOM 4388 N N . VAL B 1 217 ? 3.26 -33.5 -4.012 1 97.56 217 VAL B N 1
ATOM 4389 C CA . VAL B 1 217 ? 2.488 -34.594 -3.42 1 97.56 217 VAL B CA 1
ATOM 4390 C C . VAL B 1 217 ? 1.059 -34.125 -3.154 1 97.56 217 VAL B C 1
ATOM 4392 O O . VAL B 1 217 ? 0.816 -32.938 -2.951 1 97.56 217 VAL B O 1
ATOM 4395 N N . GLU B 1 218 ? 0.09 -35.031 -3.145 1 95.94 218 GLU B N 1
ATOM 4396 C CA . GLU B 1 218 ? -1.302 -34.656 -2.928 1 95.94 218 GLU B CA 1
ATOM 4397 C C . GLU B 1 218 ? -1.756 -35 -1.513 1 95.94 218 GLU B C 1
ATOM 4399 O O . GLU B 1 218 ? -2.721 -34.406 -1.007 1 95.94 218 GLU B O 1
ATOM 4404 N N . TYR B 1 219 ? -1.137 -35.906 -0.682 1 90.81 219 TYR B N 1
ATOM 4405 C CA . TYR B 1 219 ? -1.36 -36.312 0.703 1 90.81 219 TYR B CA 1
ATOM 4406 C C . TYR B 1 219 ? -2.621 -37.156 0.831 1 90.81 219 TYR B C 1
ATOM 4408 O O . TYR B 1 219 ? -2.771 -37.906 1.789 1 90.81 219 TYR B O 1
ATOM 4416 N N . GLY B 1 220 ? -3.699 -37 0.028 1 85.69 220 GLY B N 1
ATOM 4417 C CA . GLY B 1 220 ? -4.945 -37.75 0.16 1 85.69 220 GLY B CA 1
ATOM 4418 C C . GLY B 1 220 ? -4.805 -39.219 -0.19 1 85.69 220 GLY B C 1
ATOM 4419 O O . GLY B 1 220 ? -3.836 -39.594 -0.837 1 85.69 220 GLY B O 1
ATOM 4420 N N . GLU B 1 221 ? -5.773 -40 0.294 1 85.88 221 GLU B N 1
ATOM 4421 C CA . GLU B 1 221 ? -5.766 -41.438 0.128 1 85.88 221 GLU B CA 1
ATOM 4422 C C . GLU B 1 221 ? -5.668 -41.844 -1.346 1 85.88 221 GLU B C 1
ATOM 4424 O O . GLU B 1 221 ? -4.984 -42.812 -1.695 1 85.88 221 GLU B O 1
ATOM 4429 N N . ASN B 1 222 ? -6.258 -41.125 -2.166 1 87.75 222 ASN B N 1
ATOM 4430 C CA . ASN B 1 222 ? -6.273 -41.438 -3.59 1 87.75 222 ASN B CA 1
ATOM 4431 C C . ASN B 1 222 ? -5.316 -40.562 -4.375 1 87.75 222 ASN B C 1
ATOM 4433 O O . ASN B 1 222 ? -5.32 -40.562 -5.609 1 87.75 222 ASN B O 1
ATOM 4437 N N . GLY B 1 223 ? -4.508 -39.781 -3.66 1 93 223 GLY B N 1
ATOM 4438 C CA . GLY B 1 223 ? -3.584 -38.875 -4.32 1 93 223 GLY B CA 1
ATOM 4439 C C . GLY B 1 223 ? -2.262 -39.531 -4.68 1 93 223 GLY B C 1
ATOM 4440 O O . GLY B 1 223 ? -1.964 -40.625 -4.219 1 93 223 GLY B O 1
ATOM 4441 N N . TYR B 1 224 ? -1.503 -38.875 -5.504 1 96.94 224 TYR B N 1
ATOM 4442 C CA . TYR B 1 224 ? -0.217 -39.438 -5.926 1 96.94 224 TYR B CA 1
ATOM 4443 C C . TYR B 1 224 ? 0.892 -39 -4.969 1 96.94 224 TYR B C 1
ATOM 4445 O O . TYR B 1 224 ? 0.733 -38.062 -4.199 1 96.94 224 TYR B O 1
ATOM 4453 N N . ASN B 1 225 ? 1.969 -39.75 -4.984 1 97.19 225 ASN B N 1
ATOM 4454 C CA . ASN B 1 225 ? 3.158 -39.438 -4.203 1 97.19 225 ASN B CA 1
ATOM 4455 C C . ASN B 1 225 ? 4.215 -38.719 -5.047 1 97.19 225 ASN B C 1
ATOM 4457 O O . ASN B 1 225 ? 3.98 -38.438 -6.219 1 97.19 225 ASN B O 1
ATOM 4461 N N . PHE B 1 226 ? 5.363 -38.469 -4.43 1 98.12 226 PHE B N 1
ATOM 4462 C CA . PHE B 1 226 ? 6.398 -37.656 -5.051 1 98.12 226 PHE B CA 1
ATOM 4463 C C . PHE B 1 226 ? 6.949 -38.344 -6.301 1 98.12 226 PHE B C 1
ATOM 4465 O O . PHE B 1 226 ? 7.293 -37.656 -7.277 1 98.12 226 PHE B O 1
ATOM 4472 N N . ASN B 1 227 ? 6.988 -39.625 -6.324 1 98.19 227 ASN B N 1
ATOM 4473 C CA . ASN B 1 227 ? 7.516 -40.344 -7.469 1 98.19 227 ASN B CA 1
ATOM 4474 C C . ASN B 1 227 ? 6.676 -40.125 -8.719 1 98.19 227 ASN B C 1
ATOM 4476 O O . ASN B 1 227 ? 7.203 -40.094 -9.836 1 98.19 227 ASN B O 1
ATOM 4480 N N . HIS B 1 228 ? 5.414 -40.031 -8.484 1 98.25 228 HIS B N 1
ATOM 4481 C CA . HIS B 1 228 ? 4.516 -39.75 -9.594 1 98.25 228 HIS B CA 1
ATOM 4482 C C . HIS B 1 228 ? 4.906 -38.438 -10.297 1 98.25 228 HIS B C 1
ATOM 4484 O O . HIS B 1 228 ? 5.035 -38.406 -11.523 1 98.25 228 HIS B O 1
ATOM 4490 N N . MET B 1 229 ? 5.121 -37.438 -9.555 1 98.56 229 MET B N 1
ATOM 4491 C CA . MET B 1 229 ? 5.469 -36.125 -10.109 1 98.56 229 MET B CA 1
ATOM 4492 C C . MET B 1 229 ? 6.859 -36.156 -10.734 1 98.56 229 MET B C 1
ATOM 4494 O O . MET B 1 229 ? 7.074 -35.594 -11.805 1 98.56 229 MET B O 1
ATOM 4498 N N . LEU B 1 230 ? 7.762 -36.844 -10.086 1 98.69 230 LEU B N 1
ATOM 4499 C CA . LEU B 1 230 ? 9.125 -36.938 -10.609 1 98.69 230 LEU B CA 1
ATOM 4500 C C . LEU B 1 230 ? 9.125 -37.594 -12 1 98.69 230 LEU B C 1
ATOM 4502 O O . LEU B 1 230 ? 9.969 -37.25 -12.836 1 98.69 230 LEU B O 1
ATOM 4506 N N . LYS B 1 231 ? 8.164 -38.438 -12.242 1 98.5 231 LYS B N 1
ATOM 4507 C CA . LYS B 1 231 ? 8.055 -39.094 -13.547 1 98.5 231 LYS B CA 1
ATOM 4508 C C . LYS B 1 231 ? 7.477 -38.125 -14.594 1 98.5 231 LYS B C 1
ATOM 4510 O O . LYS B 1 231 ? 7.75 -38.281 -15.789 1 98.5 231 LYS B O 1
ATOM 4515 N N . LEU B 1 232 ? 6.711 -37.188 -14.18 1 98.81 232 LEU B N 1
ATOM 4516 C CA . LEU B 1 232 ? 6.059 -36.25 -15.109 1 98.81 232 LEU B CA 1
ATOM 4517 C C . LEU B 1 232 ? 6.988 -35.125 -15.484 1 98.81 232 LEU B C 1
ATOM 4519 O O . LEU B 1 232 ? 6.91 -34.594 -16.594 1 98.81 232 LEU B O 1
ATOM 4523 N N . ILE B 1 233 ? 7.883 -34.688 -14.648 1 98.81 233 ILE B N 1
ATOM 4524 C CA . ILE B 1 233 ? 8.68 -33.469 -14.742 1 98.81 233 ILE B CA 1
ATOM 4525 C C . ILE B 1 233 ? 9.5 -33.5 -16.031 1 98.81 233 ILE B C 1
ATOM 4527 O O . ILE B 1 233 ? 9.578 -32.469 -16.734 1 98.81 233 ILE B O 1
ATOM 4531 N N . PRO B 1 234 ? 10.125 -34.688 -16.406 1 98.81 234 PRO B N 1
ATOM 4532 C CA . PRO B 1 234 ? 10.891 -34.688 -17.656 1 98.81 234 PRO B CA 1
ATOM 4533 C C . PRO B 1 234 ? 10.039 -34.281 -18.859 1 98.81 234 PRO B C 1
ATOM 4535 O O . PRO B 1 234 ? 10.531 -33.594 -19.766 1 98.81 234 PRO B O 1
ATOM 4538 N N . HIS B 1 235 ? 8.734 -34.656 -18.906 1 98.81 235 HIS B N 1
ATOM 4539 C CA . HIS B 1 235 ? 7.836 -34.281 -19.984 1 98.81 235 HIS B CA 1
ATOM 4540 C C . HIS B 1 235 ? 7.637 -32.75 -20 1 98.81 235 HIS B C 1
ATOM 4542 O O . HIS B 1 235 ? 7.574 -32.156 -21.078 1 98.81 235 HIS B O 1
ATOM 4548 N N . PHE B 1 236 ? 7.527 -32.156 -18.844 1 98.94 236 PHE B N 1
ATOM 4549 C CA . PHE B 1 236 ? 7.289 -30.734 -18.734 1 98.94 236 PHE B CA 1
ATOM 4550 C C . PHE B 1 236 ? 8.523 -29.938 -19.156 1 98.94 236 PHE B C 1
ATOM 4552 O O . PHE B 1 236 ? 8.406 -28.906 -19.828 1 98.94 236 PHE B O 1
ATOM 4559 N N . ILE B 1 237 ? 9.727 -30.422 -18.734 1 98.88 237 ILE B N 1
ATOM 4560 C CA . ILE B 1 237 ? 10.984 -29.797 -19.125 1 98.88 237 ILE B CA 1
ATOM 4561 C C . ILE B 1 237 ? 11.125 -29.812 -20.656 1 98.88 237 ILE B C 1
ATOM 4563 O O . ILE B 1 237 ? 11.406 -28.797 -21.281 1 98.88 237 ILE B O 1
ATOM 4567 N N . GLU B 1 238 ? 10.844 -30.969 -21.234 1 98.75 238 GLU B N 1
ATOM 4568 C CA . GLU B 1 238 ? 10.938 -31.125 -22.672 1 98.75 238 GLU B CA 1
ATOM 4569 C C . GLU B 1 238 ? 9.938 -30.203 -23.391 1 98.75 238 GLU B C 1
ATOM 4571 O O . GLU B 1 238 ? 10.227 -29.688 -24.469 1 98.75 238 GLU B O 1
ATOM 4576 N N . ALA B 1 239 ? 8.812 -30 -22.75 1 98.81 239 ALA B N 1
ATOM 4577 C CA . ALA B 1 239 ? 7.754 -29.188 -23.359 1 98.81 239 ALA B CA 1
ATOM 4578 C C . ALA B 1 239 ? 8.102 -27.703 -23.281 1 98.81 239 ALA B C 1
ATOM 4580 O O . ALA B 1 239 ? 7.531 -26.891 -24.016 1 98.81 239 ALA B O 1
ATOM 4581 N N . GLY B 1 240 ? 8.984 -27.281 -22.281 1 98.75 240 GLY B N 1
ATOM 4582 C CA . GLY B 1 240 ? 9.438 -25.906 -22.359 1 98.75 240 GLY B CA 1
ATOM 4583 C C . GLY B 1 240 ? 9.43 -25.203 -21.016 1 98.75 240 GLY B C 1
ATOM 4584 O O . GLY B 1 240 ? 9.625 -23.984 -20.938 1 98.75 240 GLY B O 1
ATOM 4585 N N . VAL B 1 241 ? 9.25 -25.906 -19.938 1 98.88 241 VAL B N 1
ATOM 4586 C CA . VAL B 1 241 ? 9.266 -25.297 -18.609 1 98.88 241 VAL B CA 1
ATOM 4587 C C . VAL B 1 241 ? 10.703 -24.953 -18.219 1 98.88 241 VAL B C 1
ATOM 4589 O O . VAL B 1 241 ? 11.617 -25.75 -18.422 1 98.88 241 VAL B O 1
ATOM 4592 N N . ASP B 1 242 ? 10.891 -23.734 -17.641 1 98.81 242 ASP B N 1
ATOM 4593 C CA . ASP B 1 242 ? 12.219 -23.25 -17.281 1 98.81 242 ASP B CA 1
ATOM 4594 C C . ASP B 1 242 ? 12.438 -23.312 -15.773 1 98.81 242 ASP B C 1
ATOM 4596 O O . ASP B 1 242 ? 13.562 -23.453 -15.305 1 98.81 242 ASP B O 1
ATOM 4600 N N . ILE B 1 243 ? 11.383 -23.125 -15.031 1 98.94 243 ILE B N 1
ATOM 4601 C CA . ILE B 1 243 ? 11.461 -23.031 -13.57 1 98.94 243 ILE B CA 1
ATOM 4602 C C . ILE B 1 243 ? 10.273 -23.766 -12.953 1 98.94 243 ILE B C 1
ATOM 4604 O O . ILE B 1 243 ? 9.148 -23.688 -13.461 1 98.94 243 ILE B O 1
ATOM 4608 N N . PHE B 1 244 ? 10.469 -24.484 -11.891 1 98.94 244 PHE B N 1
ATOM 4609 C CA . PHE B 1 244 ? 9.375 -25.109 -11.156 1 98.94 244 PHE B CA 1
ATOM 4610 C C . PHE B 1 244 ? 9.117 -24.391 -9.844 1 98.94 244 PHE B C 1
ATOM 4612 O O . PHE B 1 244 ? 10.047 -24.109 -9.086 1 98.94 244 PHE B O 1
ATOM 4619 N N . ASP B 1 245 ? 7.949 -23.969 -9.609 1 98.94 245 ASP B N 1
ATOM 4620 C CA . ASP B 1 245 ? 7.469 -23.5 -8.305 1 98.94 245 ASP B CA 1
ATOM 4621 C C . ASP B 1 245 ? 6.809 -24.641 -7.531 1 98.94 245 ASP B C 1
ATOM 4623 O O . ASP B 1 245 ? 5.688 -25.047 -7.84 1 98.94 245 ASP B O 1
ATOM 4627 N N . VAL B 1 246 ? 7.418 -25.109 -6.461 1 98.94 246 VAL B N 1
ATOM 4628 C CA . VAL B 1 246 ? 7.09 -26.406 -5.891 1 98.94 246 VAL B CA 1
ATOM 4629 C C . VAL B 1 246 ? 6.27 -26.219 -4.613 1 98.94 246 VAL B C 1
ATOM 4631 O O . VAL B 1 246 ? 6.758 -25.656 -3.637 1 98.94 246 VAL B O 1
ATOM 4634 N N . SER B 1 247 ? 5.109 -26.656 -4.676 1 98.31 247 SER B N 1
ATOM 4635 C CA . SER B 1 247 ? 4.184 -26.734 -3.549 1 98.31 247 SER B CA 1
ATOM 4636 C C . SER B 1 247 ? 3.715 -28.156 -3.311 1 98.31 247 SER B C 1
ATOM 4638 O O . SER B 1 247 ? 4.43 -29.109 -3.627 1 98.31 247 SER B O 1
ATOM 4640 N N . THR B 1 248 ? 2.627 -28.344 -2.531 1 97.81 248 THR B N 1
ATOM 4641 C CA . THR B 1 248 ? 2.021 -29.641 -2.287 1 97.81 248 THR B CA 1
ATOM 4642 C C . THR B 1 248 ? 0.52 -29.516 -2.047 1 97.81 248 THR B C 1
ATOM 4644 O O . THR B 1 248 ? 0.035 -28.422 -1.726 1 97.81 248 THR B O 1
ATOM 4647 N N . GLY B 1 249 ? -0.114 -30.578 -2.287 1 96.12 249 GLY B N 1
ATOM 4648 C CA . GLY B 1 249 ? -1.498 -30.719 -1.864 1 96.12 249 GLY B CA 1
ATOM 4649 C C . GLY B 1 249 ? -2.469 -29.938 -2.729 1 96.12 249 GLY B C 1
ATOM 4650 O O . GLY B 1 249 ? -2.152 -29.578 -3.867 1 96.12 249 GLY B O 1
ATOM 4651 N N . GLY B 1 250 ? -3.754 -29.906 -2.32 1 93.81 250 GLY B N 1
ATOM 4652 C CA . GLY B 1 250 ? -4.777 -29.031 -2.873 1 93.81 250 GLY B CA 1
ATOM 4653 C C . GLY B 1 250 ? -5.816 -29.766 -3.689 1 93.81 250 GLY B C 1
ATOM 4654 O O . GLY B 1 250 ? -6.914 -29.266 -3.916 1 93.81 250 GLY B O 1
ATOM 4655 N N . ASN B 1 251 ? -5.457 -30.969 -4.16 1 94.5 251 ASN B N 1
ATOM 4656 C CA . ASN B 1 251 ? -6.395 -31.734 -4.98 1 94.5 251 ASN B CA 1
ATOM 4657 C C . ASN B 1 251 ? -7.449 -32.438 -4.129 1 94.5 251 ASN B C 1
ATOM 4659 O O . ASN B 1 251 ? -8.469 -32.875 -4.645 1 94.5 251 ASN B O 1
ATOM 4663 N N . ASP B 1 252 ? -7.164 -32.562 -2.883 1 90.81 252 ASP B N 1
ATOM 4664 C CA . ASP B 1 252 ? -8.07 -33.031 -1.843 1 90.81 252 ASP B CA 1
ATOM 4665 C C . ASP B 1 252 ? -8.055 -32.094 -0.629 1 90.81 252 ASP B C 1
ATOM 4667 O O . ASP B 1 252 ? -7.074 -31.391 -0.401 1 90.81 252 ASP B O 1
ATOM 4671 N N . PRO B 1 253 ? -9.133 -32.125 0.107 1 88 253 PRO B N 1
ATOM 4672 C CA . PRO B 1 253 ? -9.203 -31.203 1.237 1 88 253 PRO B CA 1
ATOM 4673 C C . PRO B 1 253 ? -8.281 -31.609 2.387 1 88 253 PRO B C 1
ATOM 4675 O O . PRO B 1 253 ? -8.141 -30.859 3.359 1 88 253 PRO B O 1
ATOM 4678 N N . VAL B 1 254 ? -7.5 -32.625 2.215 1 85.56 254 VAL B N 1
ATOM 4679 C CA . VAL B 1 254 ? -6.594 -33.094 3.266 1 85.56 254 VAL B CA 1
ATOM 4680 C C . VAL B 1 254 ? -5.398 -32.125 3.359 1 85.56 254 VAL B C 1
ATOM 4682 O O . VAL B 1 254 ? -4.793 -31.797 2.344 1 85.56 254 VAL B O 1
ATOM 4685 N N . ARG B 1 255 ? -5.094 -31.859 4.617 1 84.12 255 ARG B N 1
ATOM 4686 C CA . ARG B 1 255 ? -3.988 -30.938 4.863 1 84.12 255 ARG B CA 1
ATOM 4687 C C . ARG B 1 255 ? -2.795 -31.672 5.469 1 84.12 255 ARG B C 1
ATOM 4689 O O . ARG B 1 255 ? -2.963 -32.531 6.336 1 84.12 255 ARG B O 1
ATOM 4696 N N . PRO B 1 256 ? -1.697 -31.203 5.004 1 88.19 256 PRO B N 1
ATOM 4697 C CA . PRO B 1 256 ? -0.505 -31.797 5.613 1 88.19 256 PRO B CA 1
ATOM 4698 C C . PRO B 1 256 ? -0.145 -31.141 6.953 1 88.19 256 PRO B C 1
ATOM 4700 O O . PRO B 1 256 ? -0.81 -30.203 7.387 1 88.19 256 PRO B O 1
ATOM 4703 N N . ASP B 1 257 ? 0.827 -31.844 7.578 1 90.12 257 ASP B N 1
ATOM 4704 C CA . ASP B 1 257 ? 1.461 -31.172 8.703 1 90.12 257 ASP B CA 1
ATOM 4705 C C . ASP B 1 257 ? 2.246 -29.953 8.242 1 90.12 257 ASP B C 1
ATOM 4707 O O . ASP B 1 257 ? 3.197 -30.062 7.465 1 90.12 257 ASP B O 1
ATOM 4711 N N . VAL B 1 258 ? 1.9 -28.812 8.734 1 93 258 VAL B N 1
ATOM 4712 C CA . VAL B 1 258 ? 2.473 -27.547 8.258 1 93 258 VAL B CA 1
ATOM 4713 C C . VAL B 1 258 ? 3.5 -27.047 9.258 1 93 258 VAL B C 1
ATOM 4715 O O . VAL B 1 258 ? 3.207 -26.922 10.453 1 93 258 VAL B O 1
ATOM 4718 N N . TYR B 1 259 ? 4.641 -26.875 8.891 1 94.75 259 TYR B N 1
ATOM 4719 C CA . TYR B 1 259 ? 5.742 -26.266 9.633 1 94.75 259 TYR B CA 1
ATOM 4720 C C . TYR B 1 259 ? 6.617 -25.422 8.711 1 94.75 259 TYR B C 1
ATOM 4722 O O . TYR B 1 259 ? 6.445 -25.453 7.488 1 94.75 259 TYR B O 1
ATOM 4730 N N . PRO B 1 260 ? 7.422 -24.609 9.219 1 95.62 260 PRO B N 1
ATOM 4731 C CA . PRO B 1 260 ? 8.227 -23.734 8.367 1 95.62 260 PRO B CA 1
ATOM 4732 C C . PRO B 1 260 ? 9.008 -24.5 7.297 1 95.62 260 PRO B C 1
ATOM 4734 O O . PRO B 1 260 ? 9.773 -25.406 7.617 1 95.62 260 PRO B O 1
ATOM 4737 N N . ALA B 1 261 ? 8.766 -24.141 6.051 1 97.12 261 ALA B N 1
ATOM 4738 C CA . ALA B 1 261 ? 9.5 -24.656 4.902 1 97.12 261 ALA B CA 1
ATOM 4739 C C . ALA B 1 261 ? 9.195 -26.141 4.691 1 97.12 261 ALA B C 1
ATOM 4741 O O . ALA B 1 261 ? 10.055 -26.906 4.254 1 97.12 261 ALA B O 1
ATOM 4742 N N . TYR B 1 262 ? 7.977 -26.578 4.992 1 96 262 TYR B N 1
ATOM 4743 C CA . TYR B 1 262 ? 7.625 -28 4.992 1 96 262 TYR B CA 1
ATOM 4744 C C . TYR B 1 262 ? 7.617 -28.547 3.576 1 96 262 TYR B C 1
ATOM 4746 O O . TYR B 1 262 ? 7.582 -29.766 3.385 1 96 262 TYR B O 1
ATOM 4754 N N . GLN B 1 263 ? 7.777 -27.703 2.572 1 97.88 263 GLN B N 1
ATOM 4755 C CA . GLN B 1 263 ? 7.723 -28.156 1.187 1 97.88 263 GLN B CA 1
ATOM 4756 C C . GLN B 1 263 ? 9.094 -28.047 0.52 1 97.88 263 GLN B C 1
ATOM 4758 O O . GLN B 1 263 ? 9.266 -28.484 -0.622 1 97.88 263 GLN B O 1
ATOM 4763 N N . ALA B 1 264 ? 10.07 -27.469 1.164 1 98.31 264 ALA B N 1
ATOM 4764 C CA . ALA B 1 264 ? 11.375 -27.156 0.5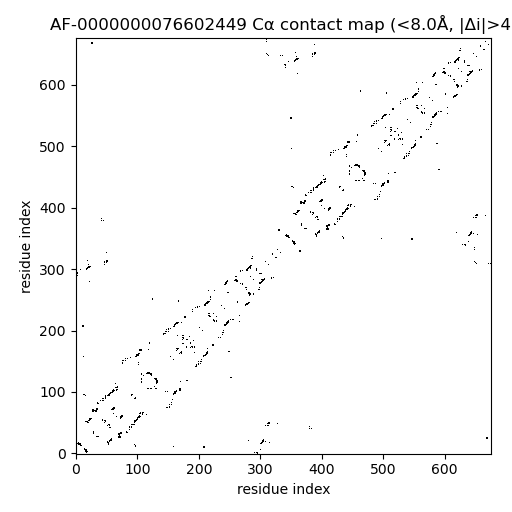97 1 98.31 264 ALA B CA 1
ATOM 4765 C C . ALA B 1 264 ? 12.117 -28.422 0.2 1 98.31 264 ALA B C 1
ATOM 4767 O O . ALA B 1 264 ? 12.93 -28.422 -0.728 1 98.31 264 ALA B O 1
ATOM 4768 N N . GLN B 1 265 ? 11.844 -29.516 0.872 1 98.12 265 GLN B N 1
ATOM 4769 C CA . GLN B 1 265 ? 12.531 -30.766 0.572 1 98.12 265 GLN B CA 1
ATOM 4770 C C . GLN B 1 265 ? 12.211 -31.234 -0.842 1 98.12 265 GLN B C 1
ATOM 4772 O O . GLN B 1 265 ? 13.078 -31.797 -1.525 1 98.12 265 GLN B O 1
ATOM 4777 N N . TYR B 1 266 ? 11.008 -31.031 -1.299 1 98.69 266 TYR B N 1
ATOM 4778 C CA . TYR B 1 266 ? 10.617 -31.453 -2.641 1 98.69 266 TYR B CA 1
ATOM 4779 C C . TYR B 1 266 ? 11.297 -30.578 -3.697 1 98.69 266 TYR B C 1
ATOM 4781 O O . TYR B 1 266 ? 11.758 -31.094 -4.719 1 98.69 266 TYR B O 1
ATOM 4789 N N . ALA B 1 267 ? 11.336 -29.297 -3.441 1 98.81 267 ALA B N 1
ATOM 4790 C CA . ALA B 1 267 ? 12.016 -28.375 -4.348 1 98.81 267 ALA B CA 1
ATOM 4791 C C . ALA B 1 267 ? 13.492 -28.734 -4.488 1 98.81 267 ALA B C 1
ATOM 4793 O O . ALA B 1 267 ? 14.031 -28.75 -5.594 1 98.81 267 ALA B O 1
ATOM 4794 N N . GLN B 1 268 ? 14.094 -29.031 -3.375 1 98.69 268 GLN B N 1
ATOM 4795 C CA . GLN B 1 268 ? 15.508 -29.391 -3.354 1 98.69 268 GLN B CA 1
ATOM 4796 C C . GLN B 1 268 ? 15.789 -30.609 -4.223 1 98.69 268 GLN B C 1
ATOM 4798 O O . GLN B 1 268 ? 16.75 -30.609 -5.008 1 98.69 268 GLN B O 1
ATOM 4803 N N . VAL B 1 269 ? 14.977 -31.625 -4.078 1 98.81 269 VAL B N 1
ATOM 4804 C CA . VAL B 1 269 ? 15.156 -32.844 -4.852 1 98.81 269 VAL B CA 1
ATOM 4805 C C . VAL B 1 269 ? 15.016 -32.531 -6.34 1 98.81 269 VAL B C 1
ATOM 4807 O O . VAL B 1 269 ? 15.805 -33.031 -7.156 1 98.81 269 VAL B O 1
ATOM 4810 N N . ILE B 1 270 ? 14.016 -31.781 -6.676 1 98.88 270 ILE B N 1
ATOM 4811 C CA . ILE B 1 270 ? 13.773 -31.438 -8.07 1 98.88 270 ILE B CA 1
ATOM 4812 C C . ILE B 1 270 ? 14.969 -30.656 -8.625 1 98.88 270 ILE B C 1
ATOM 4814 O O . ILE B 1 270 ? 15.445 -30.938 -9.734 1 98.88 270 ILE B O 1
ATOM 4818 N N . LYS B 1 271 ? 15.438 -29.75 -7.879 1 98.69 271 LYS B N 1
ATOM 4819 C CA . LYS B 1 271 ? 16.594 -28.953 -8.289 1 98.69 271 LYS B CA 1
ATOM 4820 C C . LYS B 1 271 ? 17.812 -29.844 -8.531 1 98.69 271 LYS B C 1
ATOM 4822 O O . LYS B 1 271 ? 18.469 -29.719 -9.562 1 98.69 271 LYS B O 1
ATOM 4827 N N . GLU B 1 272 ? 18.078 -30.672 -7.598 1 98.38 272 GLU B N 1
ATOM 4828 C CA . GLU B 1 272 ? 19.266 -31.531 -7.66 1 98.38 272 GLU B CA 1
ATOM 4829 C C . GLU B 1 272 ? 19.156 -32.531 -8.805 1 98.38 272 GLU B C 1
ATOM 4831 O O . GLU B 1 272 ? 20.141 -32.812 -9.484 1 98.38 272 GLU B O 1
ATOM 4836 N N . ARG B 1 273 ? 18.016 -33 -8.992 1 98.56 273 ARG B N 1
ATOM 4837 C CA . ARG B 1 273 ? 17.828 -34.094 -9.953 1 98.56 273 ARG B CA 1
ATOM 4838 C C . ARG B 1 273 ? 17.797 -33.562 -11.383 1 98.56 273 ARG B C 1
ATOM 4840 O O . ARG B 1 273 ? 18.344 -34.156 -12.297 1 98.56 273 ARG B O 1
ATOM 4847 N N . PHE B 1 274 ? 17.125 -32.438 -11.586 1 98.62 274 PHE B N 1
ATOM 4848 C CA . PHE B 1 274 ? 16.828 -32.031 -12.945 1 98.62 274 PHE B CA 1
ATOM 4849 C C . PHE B 1 274 ? 17.641 -30.781 -13.312 1 98.62 274 PHE B C 1
ATOM 4851 O O . PHE B 1 274 ? 17.625 -30.328 -14.461 1 98.62 274 PHE B O 1
ATOM 4858 N N . LYS B 1 275 ? 18.312 -30.141 -12.398 1 97.81 275 LYS B N 1
ATOM 4859 C CA . LYS B 1 275 ? 19.281 -29.062 -12.609 1 97.81 275 LYS B CA 1
ATOM 4860 C C . LYS B 1 275 ? 18.609 -27.859 -13.25 1 97.81 275 LYS B C 1
ATOM 4862 O O . LYS B 1 275 ? 19.141 -27.281 -14.203 1 97.81 275 LYS B O 1
ATOM 4867 N N . LEU B 1 276 ? 17.375 -27.562 -12.852 1 98 276 LEU B N 1
ATOM 4868 C CA . LEU B 1 276 ? 16.641 -26.344 -13.188 1 98 276 LEU B CA 1
ATOM 4869 C C . LEU B 1 276 ? 16.391 -25.5 -11.945 1 98 276 LEU B C 1
ATOM 4871 O O . LEU B 1 276 ? 16.375 -26.016 -10.828 1 98 276 LEU B O 1
ATOM 4875 N N . PRO B 1 277 ? 16.281 -24.156 -12.172 1 98.69 277 PRO B N 1
ATOM 4876 C CA . PRO B 1 277 ? 15.906 -23.328 -11.023 1 98.69 277 PRO B CA 1
ATOM 4877 C C . PRO B 1 277 ? 14.57 -23.734 -10.414 1 98.69 277 PRO B C 1
ATOM 4879 O O . PRO B 1 277 ? 13.656 -24.141 -11.141 1 98.69 277 PRO B O 1
ATOM 4882 N N . VAL B 1 278 ? 14.484 -23.625 -9.094 1 98.88 278 VAL B N 1
ATOM 4883 C CA . VAL B 1 278 ? 13.242 -23.969 -8.414 1 98.88 278 VAL B CA 1
ATOM 4884 C C . VAL B 1 278 ? 12.859 -22.859 -7.445 1 98.88 278 VAL B C 1
ATOM 4886 O O . VAL B 1 278 ? 13.727 -22.125 -6.953 1 98.88 278 VAL B O 1
ATOM 4889 N N . ILE B 1 279 ? 11.586 -22.688 -7.305 1 98.94 279 ILE B N 1
ATOM 4890 C CA . ILE B 1 279 ? 10.961 -21.844 -6.293 1 98.94 279 ILE B CA 1
ATOM 4891 C C . ILE B 1 279 ? 10.305 -22.719 -5.227 1 98.94 279 ILE B C 1
ATOM 4893 O O . ILE B 1 279 ? 9.727 -23.766 -5.535 1 98.94 279 ILE B O 1
ATOM 4897 N N . THR B 1 280 ? 10.477 -22.375 -3.992 1 98.75 280 THR B N 1
ATOM 4898 C CA . THR B 1 280 ? 9.766 -23.094 -2.939 1 98.75 280 THR B CA 1
ATOM 4899 C C . THR B 1 280 ? 8.859 -22.141 -2.164 1 98.75 280 THR B C 1
ATOM 4901 O O . THR B 1 280 ? 9.008 -20.922 -2.24 1 98.75 280 THR B O 1
ATOM 4904 N N . VAL B 1 281 ? 7.93 -22.719 -1.541 1 98.25 281 VAL B N 1
ATOM 4905 C CA . VAL B 1 281 ? 6.91 -21.984 -0.79 1 98.25 281 VAL B CA 1
ATOM 4906 C C . VAL B 1 281 ? 6.523 -22.781 0.457 1 98.25 281 VAL B C 1
ATOM 4908 O O . VAL B 1 281 ? 6.91 -23.953 0.606 1 98.25 281 VAL B O 1
ATOM 4911 N N . GLY B 1 282 ? 5.766 -22.125 1.311 1 96.81 282 GLY B N 1
ATOM 4912 C CA . GLY B 1 282 ? 5.227 -22.797 2.48 1 96.81 282 GLY B CA 1
ATOM 4913 C C . GLY B 1 282 ? 5.816 -22.297 3.785 1 96.81 282 GLY B C 1
ATOM 4914 O O . GLY B 1 282 ? 6.883 -22.75 4.203 1 96.81 282 GLY B O 1
ATOM 4915 N N . ARG B 1 283 ? 5.09 -21.5 4.422 1 96.06 283 ARG B N 1
ATOM 4916 C CA . ARG B 1 283 ? 5.43 -20.906 5.719 1 96.06 283 ARG B CA 1
ATOM 4917 C C . ARG B 1 283 ? 6.848 -20.359 5.719 1 96.06 283 ARG B C 1
ATOM 4919 O O . ARG B 1 283 ? 7.652 -20.703 6.59 1 96.06 283 ARG B O 1
ATOM 4926 N N . LEU B 1 284 ? 7.102 -19.562 4.848 1 97 284 LEU B N 1
ATOM 4927 C CA . LEU B 1 284 ? 8.43 -18.969 4.691 1 97 284 LEU B CA 1
ATOM 4928 C C . LEU B 1 284 ? 8.422 -17.5 5.07 1 97 284 LEU B C 1
ATOM 4930 O O . LEU B 1 284 ? 9.195 -16.703 4.52 1 97 284 LEU B O 1
ATOM 4934 N N . GLU B 1 285 ? 7.547 -17.094 6.039 1 95.06 285 GLU B N 1
ATOM 4935 C CA . GLU B 1 285 ? 7.414 -15.695 6.434 1 95.06 285 GLU B CA 1
ATOM 4936 C C . GLU B 1 285 ? 8.555 -15.273 7.352 1 95.06 285 GLU B C 1
ATOM 4938 O O . GLU B 1 285 ? 8.789 -14.078 7.543 1 95.06 285 GLU B O 1
ATOM 4943 N N . SER B 1 286 ? 9.305 -16.219 7.934 1 97.25 286 SER B N 1
ATOM 4944 C CA . SER B 1 286 ? 10.5 -15.859 8.688 1 97.25 286 SER B CA 1
ATOM 4945 C C . SER B 1 286 ? 11.672 -15.562 7.758 1 97.25 286 SER B C 1
ATOM 4947 O O . SER B 1 286 ? 12.109 -16.438 7 1 97.25 286 SER B O 1
ATOM 4949 N N . PRO B 1 287 ? 12.211 -14.352 7.879 1 98.25 287 PRO B N 1
ATOM 4950 C CA . PRO B 1 287 ? 13.359 -14.023 7.035 1 98.25 287 PRO B CA 1
ATOM 4951 C C . PRO B 1 287 ? 14.539 -14.977 7.242 1 98.25 287 PRO B C 1
ATOM 4953 O O . PRO B 1 287 ? 15.258 -15.289 6.293 1 98.25 287 PRO B O 1
ATOM 4956 N N . TYR B 1 288 ? 14.688 -15.461 8.453 1 98.44 288 TYR B N 1
ATOM 4957 C CA . TYR B 1 288 ? 15.797 -16.359 8.758 1 98.44 288 TYR B CA 1
ATOM 4958 C C . TYR B 1 288 ? 15.617 -17.703 8.07 1 98.44 288 TYR B C 1
ATOM 4960 O O . TYR B 1 288 ? 16.578 -18.281 7.555 1 98.44 288 TYR B O 1
ATOM 4968 N N . VAL B 1 289 ? 14.406 -18.203 8.055 1 98.44 289 VAL B N 1
ATOM 4969 C CA . VAL B 1 289 ? 14.117 -19.469 7.375 1 98.44 289 VAL B CA 1
ATOM 4970 C C . VAL B 1 289 ? 14.297 -19.297 5.867 1 98.44 289 VAL B C 1
ATOM 4972 O O . VAL B 1 289 ? 14.922 -20.125 5.211 1 98.44 289 VAL B O 1
ATOM 4975 N N . ALA B 1 290 ? 13.773 -18.219 5.359 1 98.62 290 ALA B N 1
ATOM 4976 C CA . ALA B 1 290 ? 13.898 -17.938 3.932 1 98.62 290 ALA B CA 1
ATOM 4977 C C . ALA B 1 290 ? 15.367 -17.844 3.52 1 98.62 290 ALA B C 1
ATOM 4979 O O . ALA B 1 290 ? 15.773 -18.406 2.508 1 98.62 290 ALA B O 1
ATOM 4980 N N . GLU B 1 291 ? 16.141 -17.109 4.309 1 98.5 291 GLU B N 1
ATOM 4981 C CA . GLU B 1 291 ? 17.562 -16.938 4.066 1 98.5 291 GLU B CA 1
ATOM 4982 C C . GLU B 1 291 ? 18.281 -18.297 4.07 1 98.5 291 GLU B C 1
ATOM 4984 O O . GLU B 1 291 ? 19.125 -18.562 3.209 1 98.5 291 GLU B O 1
ATOM 4989 N N . SER B 1 292 ? 17.953 -19.094 5.051 1 98.31 292 SER B N 1
ATOM 4990 C CA . SER B 1 292 ? 18.609 -20.391 5.172 1 98.31 292 SER B CA 1
ATOM 4991 C C . SER B 1 292 ? 18.359 -21.266 3.943 1 98.31 292 SER B C 1
ATOM 4993 O O . SER B 1 292 ? 19.266 -21.953 3.467 1 98.31 292 SER B O 1
ATOM 4995 N N . ILE B 1 293 ? 17.141 -21.219 3.404 1 98.44 293 ILE B N 1
ATOM 4996 C CA . ILE B 1 293 ? 16.75 -22.016 2.24 1 98.44 293 ILE B CA 1
ATOM 4997 C C . ILE B 1 293 ? 17.625 -21.625 1.047 1 98.44 293 ILE B C 1
ATOM 4999 O O . ILE B 1 293 ? 18.141 -22.5 0.338 1 98.44 293 ILE B O 1
ATOM 5003 N N . ILE B 1 294 ? 17.844 -20.344 0.848 1 98.62 294 ILE B N 1
ATOM 5004 C CA . ILE B 1 294 ? 18.609 -19.859 -0.293 1 98.62 294 ILE B CA 1
ATOM 5005 C C . ILE B 1 294 ? 20.094 -20.141 -0.084 1 98.62 294 ILE B C 1
ATOM 5007 O O . ILE B 1 294 ? 20.766 -20.641 -0.986 1 98.62 294 ILE B O 1
ATOM 5011 N N . ARG B 1 295 ? 20.625 -19.922 1.076 1 97.88 295 ARG B N 1
ATOM 5012 C CA . ARG B 1 295 ? 22.047 -20.094 1.371 1 97.88 295 ARG B CA 1
ATOM 5013 C C . ARG B 1 295 ? 22.453 -21.562 1.274 1 97.88 295 ARG B C 1
ATOM 5015 O O . ARG B 1 295 ? 23.578 -21.875 0.879 1 97.88 295 ARG B O 1
ATOM 5022 N N . GLU B 1 296 ? 21.547 -22.406 1.644 1 97.69 296 GLU B N 1
ATOM 5023 C CA . GLU B 1 296 ? 21.828 -23.844 1.612 1 97.69 296 GLU B CA 1
ATOM 5024 C C . GLU B 1 296 ? 21.672 -24.406 0.204 1 97.69 296 GLU B C 1
ATOM 5026 O O . GLU B 1 296 ? 21.953 -25.578 -0.039 1 97.69 296 GLU B O 1
ATOM 5031 N N . GLY B 1 297 ? 21.156 -23.609 -0.673 1 97.25 297 GLY B N 1
ATOM 5032 C CA . GLY B 1 297 ? 21 -24.031 -2.055 1 97.25 297 GLY B CA 1
ATOM 5033 C C . GLY B 1 297 ? 19.781 -24.906 -2.27 1 97.25 297 GLY B C 1
ATOM 5034 O O . GLY B 1 297 ? 19.688 -25.609 -3.275 1 97.25 297 GLY B O 1
ATOM 5035 N N . ARG B 1 298 ? 18.812 -24.875 -1.353 1 97.88 298 ARG B N 1
ATOM 5036 C CA . ARG B 1 298 ? 17.656 -25.75 -1.428 1 97.88 298 ARG B CA 1
ATOM 5037 C C . ARG B 1 298 ? 16.672 -25.25 -2.48 1 97.88 298 ARG B C 1
ATOM 5039 O O . ARG B 1 298 ? 15.891 -26.031 -3.029 1 97.88 298 ARG B O 1
ATOM 5046 N N . ALA B 1 299 ? 16.672 -24 -2.74 1 98.56 299 ALA B N 1
ATOM 5047 C CA . ALA B 1 299 ? 15.867 -23.359 -3.781 1 98.56 299 ALA B CA 1
ATOM 5048 C C . ALA B 1 299 ? 16.547 -22.094 -4.309 1 98.56 299 ALA B C 1
ATOM 5050 O O . ALA B 1 299 ? 17.5 -21.609 -3.713 1 98.56 299 ALA B O 1
ATOM 5051 N N . ASP B 1 300 ? 16.109 -21.609 -5.395 1 98.81 300 ASP B N 1
ATOM 5052 C CA . ASP B 1 300 ? 16.703 -20.422 -6.008 1 98.81 300 ASP B CA 1
ATOM 5053 C C . ASP B 1 300 ? 15.914 -19.172 -5.664 1 98.81 300 ASP B C 1
ATOM 5055 O O . ASP B 1 300 ? 16.469 -18.062 -5.648 1 98.81 300 ASP B O 1
ATOM 5059 N N . ILE B 1 301 ? 14.641 -19.281 -5.445 1 98.88 301 ILE B N 1
ATOM 5060 C CA . ILE B 1 301 ? 13.727 -18.203 -5.078 1 98.88 301 ILE B CA 1
ATOM 5061 C C . ILE B 1 301 ? 12.781 -18.688 -3.977 1 98.88 301 ILE B C 1
ATOM 5063 O O . ILE B 1 301 ? 12.359 -19.844 -3.971 1 98.88 301 ILE B O 1
ATOM 5067 N N . VAL B 1 302 ? 12.492 -17.844 -3.025 1 98.81 302 VAL B N 1
ATOM 5068 C CA . VAL B 1 302 ? 11.516 -18.141 -1.979 1 98.81 302 VAL B CA 1
ATOM 5069 C C . VAL B 1 302 ? 10.227 -17.359 -2.234 1 98.81 302 VAL B C 1
ATOM 5071 O O . VAL B 1 302 ? 10.258 -16.141 -2.4 1 98.81 302 VAL B O 1
ATOM 5074 N N . ALA B 1 303 ? 9.125 -18.094 -2.312 1 98.81 303 ALA B N 1
ATOM 5075 C CA . ALA B 1 303 ? 7.812 -17.469 -2.459 1 98.81 303 ALA B CA 1
ATOM 5076 C C . ALA B 1 303 ? 7.168 -17.219 -1.098 1 98.81 303 ALA B C 1
ATOM 5078 O O . ALA B 1 303 ? 7.043 -18.141 -0.284 1 98.81 303 ALA B O 1
ATOM 5079 N N . VAL B 1 304 ? 6.793 -16 -0.855 1 98.56 304 VAL B N 1
ATOM 5080 C CA . VAL B 1 304 ? 6.191 -15.602 0.411 1 98.56 304 VAL B CA 1
ATOM 5081 C C . VAL B 1 304 ? 4.73 -15.211 0.188 1 98.56 304 VAL B C 1
ATOM 5083 O O . VAL B 1 304 ? 4.434 -14.352 -0.647 1 98.56 304 VAL B O 1
ATOM 5086 N N . GLY B 1 305 ? 3.828 -15.867 0.846 1 97.5 305 GLY B N 1
ATOM 5087 C CA . GLY B 1 305 ? 2.41 -15.547 0.797 1 97.5 305 GLY B CA 1
ATOM 5088 C C . GLY B 1 305 ? 1.937 -14.758 2.006 1 97.5 305 GLY B C 1
ATOM 5089 O O . GLY B 1 305 ? 1.934 -13.531 1.99 1 97.5 305 GLY B O 1
ATOM 5090 N N . ARG B 1 306 ? 1.743 -15.422 3.133 1 96.19 306 ARG B N 1
ATOM 5091 C CA . ARG B 1 306 ? 1.191 -14.844 4.355 1 96.19 306 ARG B CA 1
ATOM 5092 C C . ARG B 1 306 ? 2.021 -13.656 4.82 1 96.19 306 ARG B C 1
ATOM 5094 O O . ARG B 1 306 ? 1.471 -12.641 5.258 1 96.19 306 ARG B O 1
ATOM 5101 N N . GLY B 1 307 ? 3.293 -13.789 4.801 1 97.06 307 GLY B N 1
ATOM 5102 C CA . GLY B 1 307 ? 4.152 -12.68 5.195 1 97.06 307 GLY B CA 1
ATOM 5103 C C . GLY B 1 307 ? 3.859 -11.398 4.438 1 97.06 307 GLY B C 1
ATOM 5104 O O . GLY B 1 307 ? 3.791 -10.328 5.031 1 97.06 307 GLY B O 1
ATOM 5105 N N . LEU B 1 308 ? 3.639 -11.531 3.162 1 98.19 308 LEU B N 1
ATOM 5106 C CA . LEU B 1 308 ? 3.445 -10.359 2.316 1 98.19 308 LEU B CA 1
ATOM 5107 C C . LEU B 1 308 ? 1.981 -9.93 2.311 1 98.19 308 LEU B C 1
ATOM 5109 O O . LEU B 1 308 ? 1.655 -8.828 1.866 1 98.19 308 LEU B O 1
ATOM 5113 N N . LEU B 1 309 ? 1.059 -10.773 2.76 1 97.25 309 LEU B N 1
ATOM 5114 C CA . LEU B 1 309 ? -0.305 -10.328 3.021 1 97.25 309 LEU B CA 1
ATOM 5115 C C . LEU B 1 309 ? -0.359 -9.453 4.27 1 97.25 309 LEU B C 1
ATOM 5117 O O . LEU B 1 309 ? -1.105 -8.469 4.312 1 97.25 309 LEU B O 1
ATOM 5121 N N . ARG B 1 310 ? 0.481 -9.789 5.242 1 96 310 ARG B N 1
ATOM 5122 C CA . ARG B 1 310 ? 0.507 -9.094 6.527 1 96 310 ARG B CA 1
ATOM 5123 C C . ARG B 1 310 ? 1.315 -7.805 6.438 1 96 310 ARG B C 1
ATOM 5125 O O . ARG B 1 310 ? 0.978 -6.809 7.082 1 96 310 ARG B O 1
ATOM 5132 N N . GLU B 1 311 ? 2.4 -7.926 5.723 1 96.5 311 GLU B N 1
ATOM 5133 C CA . GLU B 1 311 ? 3.379 -6.844 5.676 1 96.5 311 GLU B CA 1
ATOM 5134 C C . GLU B 1 311 ? 3.781 -6.531 4.238 1 96.5 311 GLU B C 1
ATOM 5136 O O . GLU B 1 311 ? 4.672 -7.176 3.682 1 96.5 311 GLU B O 1
ATOM 5141 N N . PRO B 1 312 ? 3.162 -5.426 3.717 1 97.88 312 PRO B N 1
ATOM 5142 C CA . PRO B 1 312 ? 3.514 -5.078 2.338 1 97.88 312 PRO B CA 1
ATOM 5143 C C . PRO B 1 312 ? 5.012 -4.836 2.156 1 97.88 312 PRO B C 1
ATOM 5145 O O . PRO B 1 312 ? 5.551 -5.078 1.073 1 97.88 312 PRO B O 1
ATOM 5148 N N . TYR B 1 313 ? 5.688 -4.379 3.219 1 98.31 313 TYR B N 1
ATOM 5149 C CA . TYR B 1 313 ? 7.113 -4.086 3.137 1 98.31 313 TYR B CA 1
ATOM 5150 C C . TYR B 1 313 ? 7.934 -5.188 3.799 1 98.31 313 TYR B C 1
ATOM 5152 O O . TYR B 1 313 ? 8.977 -4.918 4.406 1 98.31 313 TYR B O 1
ATOM 5160 N N . TRP B 1 314 ? 7.488 -6.406 3.693 1 98.38 314 TRP B N 1
ATOM 5161 C CA . TRP B 1 314 ? 8.148 -7.566 4.285 1 98.38 314 TRP B CA 1
ATOM 5162 C C . TRP B 1 314 ? 9.609 -7.645 3.846 1 98.38 314 TRP B C 1
ATOM 5164 O O . TRP B 1 314 ? 10.492 -7.953 4.652 1 98.38 314 TRP B O 1
ATOM 5174 N N . ALA B 1 315 ? 9.906 -7.371 2.584 1 98.69 315 ALA B N 1
ATOM 5175 C CA . ALA B 1 315 ? 11.273 -7.453 2.072 1 98.69 315 ALA B CA 1
ATOM 5176 C C . ALA B 1 315 ? 12.195 -6.5 2.824 1 98.69 315 ALA B C 1
ATOM 5178 O O . ALA B 1 315 ? 13.32 -6.859 3.168 1 98.69 315 ALA B O 1
ATOM 5179 N N . LYS B 1 316 ? 11.711 -5.316 3.07 1 98.38 316 LYS B N 1
ATOM 5180 C CA . LYS B 1 316 ? 12.508 -4.34 3.809 1 98.38 316 LYS B CA 1
ATOM 5181 C C . LYS B 1 316 ? 12.758 -4.801 5.242 1 98.38 316 LYS B C 1
ATOM 5183 O O . LYS B 1 316 ? 13.875 -4.707 5.746 1 98.38 316 LYS B O 1
ATOM 5188 N N . GLU B 1 317 ? 11.711 -5.297 5.871 1 97.19 317 GLU B N 1
ATOM 5189 C CA . GLU B 1 317 ? 11.859 -5.812 7.23 1 97.19 317 GLU B CA 1
ATOM 5190 C C . GLU B 1 317 ? 12.844 -6.977 7.277 1 97.19 317 GLU B C 1
ATOM 5192 O O . GLU B 1 317 ? 13.641 -7.086 8.211 1 97.19 317 GLU B O 1
ATOM 5197 N N . ALA B 1 318 ? 12.719 -7.863 6.305 1 98.5 318 ALA B N 1
ATOM 5198 C CA . ALA B 1 318 ? 13.641 -8.992 6.199 1 98.5 318 ALA B CA 1
ATOM 5199 C C . ALA B 1 318 ? 15.086 -8.508 6.055 1 98.5 318 ALA B C 1
ATOM 5201 O O . ALA B 1 318 ? 15.992 -9.055 6.688 1 98.5 318 ALA B O 1
ATOM 5202 N N . ALA B 1 319 ? 15.289 -7.52 5.238 1 98.44 319 ALA B N 1
ATOM 5203 C CA . ALA B 1 319 ? 16.625 -6.961 5.047 1 98.44 319 ALA B CA 1
ATOM 5204 C C . ALA B 1 319 ? 17.203 -6.453 6.363 1 98.44 319 ALA B C 1
ATOM 5206 O O . ALA B 1 319 ? 18.359 -6.707 6.676 1 98.44 319 ALA B O 1
ATOM 5207 N N . ILE B 1 320 ? 16.422 -5.777 7.09 1 97.38 320 ILE B N 1
ATOM 5208 C CA . ILE B 1 320 ? 16.859 -5.238 8.375 1 97.38 320 ILE B CA 1
ATOM 5209 C C . ILE B 1 320 ? 17.25 -6.383 9.305 1 97.38 320 ILE B C 1
ATOM 5211 O O . ILE B 1 320 ? 18.328 -6.367 9.898 1 97.38 320 ILE B O 1
ATOM 5215 N N . GLN B 1 321 ? 16.375 -7.367 9.375 1 97.5 321 GLN B N 1
ATOM 5216 C CA . GLN B 1 321 ? 16.609 -8.492 10.273 1 97.5 321 GLN B CA 1
ATOM 5217 C C . GLN B 1 321 ? 17.875 -9.258 9.875 1 97.5 321 GLN B C 1
ATOM 5219 O O . GLN B 1 321 ? 18.594 -9.758 10.742 1 97.5 321 GLN B O 1
ATOM 5224 N N . LEU B 1 322 ? 18.125 -9.297 8.617 1 98.25 322 LEU B N 1
ATOM 5225 C CA . LEU B 1 322 ? 19.25 -10.078 8.109 1 98.25 322 LEU B CA 1
ATOM 5226 C C . LEU B 1 322 ? 20.484 -9.195 7.902 1 98.25 322 LEU B C 1
ATOM 5228 O O . LEU B 1 322 ? 21.484 -9.641 7.324 1 98.25 322 LEU B O 1
ATOM 5232 N N . ASN B 1 323 ? 20.406 -7.949 8.336 1 97.25 323 ASN B N 1
ATOM 5233 C CA . ASN B 1 323 ? 21.5 -6.98 8.227 1 97.25 323 ASN B CA 1
ATOM 5234 C C . ASN B 1 323 ? 21.938 -6.801 6.773 1 97.25 323 ASN B C 1
ATOM 5236 O O . ASN B 1 323 ? 23.125 -6.855 6.473 1 97.25 323 ASN B O 1
ATOM 5240 N N . GLN B 1 324 ? 20.922 -6.785 5.914 1 96.94 324 GLN B N 1
ATOM 5241 C CA . GLN B 1 324 ? 21.141 -6.496 4.5 1 96.94 324 GLN B CA 1
ATOM 5242 C C . GLN B 1 324 ? 20.672 -5.09 4.145 1 96.94 324 GLN B C 1
ATOM 5244 O O . GLN B 1 324 ? 19.797 -4.531 4.816 1 96.94 324 GLN B O 1
ATOM 5249 N N . GLU B 1 325 ? 21.25 -4.516 3.178 1 94.38 325 GLU B N 1
ATOM 5250 C CA . GLU B 1 325 ? 20.875 -3.176 2.74 1 94.38 325 GLU B CA 1
ATOM 5251 C C . GLU B 1 325 ? 19.734 -3.227 1.715 1 94.38 325 GLU B C 1
ATOM 5253 O O . GLU B 1 325 ? 19.828 -3.945 0.717 1 94.38 325 GLU B O 1
ATOM 5258 N N . LEU B 1 326 ? 18.734 -2.51 1.975 1 96.12 326 LEU B N 1
ATOM 5259 C CA . LEU B 1 326 ? 17.625 -2.285 1.055 1 96.12 326 LEU B CA 1
ATOM 5260 C C . LEU B 1 326 ? 17.016 -0.908 1.271 1 96.12 326 LEU B C 1
ATOM 5262 O O . LEU B 1 326 ? 16.5 -0.617 2.352 1 96.12 326 LEU B O 1
ATOM 5266 N N . THR B 1 327 ? 17.141 -0.036 0.307 1 96 327 THR B N 1
ATOM 5267 C CA . THR B 1 327 ? 16.594 1.314 0.394 1 96 327 THR B CA 1
ATOM 5268 C C . THR B 1 327 ? 15.219 1.381 -0.246 1 96 327 THR B C 1
ATOM 5270 O O . THR B 1 327 ? 15.016 0.875 -1.352 1 96 327 THR B O 1
ATOM 5273 N N . LEU B 1 328 ? 14.289 1.933 0.45 1 96.94 328 LEU B N 1
ATOM 5274 C CA . LEU B 1 328 ? 12.953 2.143 -0.09 1 96.94 328 LEU B CA 1
ATOM 5275 C C . LEU B 1 328 ? 12.867 3.471 -0.832 1 96.94 328 LEU B C 1
ATOM 5277 O O . LEU B 1 328 ? 13.68 4.371 -0.599 1 96.94 328 LEU B O 1
ATOM 5281 N N . PRO B 1 329 ? 11.961 3.555 -1.771 1 95.94 329 PRO B N 1
ATOM 5282 C CA . PRO B 1 329 ? 11.82 4.805 -2.525 1 95.94 329 PRO B CA 1
ATOM 5283 C C . PRO B 1 329 ? 11.242 5.938 -1.685 1 95.94 329 PRO B C 1
ATOM 5285 O O . PRO B 1 329 ? 10.602 5.688 -0.662 1 95.94 329 PRO B O 1
ATOM 5288 N N . GLY B 1 330 ? 11.539 7.152 -2.127 1 94.5 330 GLY B N 1
ATOM 5289 C CA . GLY B 1 330 ? 10.969 8.336 -1.501 1 94.5 330 GLY B CA 1
ATOM 5290 C C . GLY B 1 330 ? 11.43 8.531 -0.068 1 94.5 330 GLY B C 1
ATOM 5291 O O . GLY B 1 330 ? 12.617 8.438 0.225 1 94.5 330 GLY B O 1
ATOM 5292 N N . VAL B 1 331 ? 10.414 8.797 0.833 1 94.94 331 VAL B N 1
ATOM 5293 C CA . VAL B 1 331 ? 10.742 9.203 2.195 1 94.94 331 VAL B CA 1
ATOM 5294 C C . VAL B 1 331 ? 10.578 8.023 3.145 1 94.94 331 VAL B C 1
ATOM 5296 O O . VAL B 1 331 ? 10.656 8.18 4.363 1 94.94 331 VAL B O 1
ATOM 5299 N N . TYR B 1 332 ? 10.398 6.824 2.633 1 95.62 332 TYR B N 1
ATOM 5300 C CA . TYR B 1 332 ? 9.977 5.711 3.475 1 95.62 332 TYR B CA 1
ATOM 5301 C C . TYR B 1 332 ? 11.094 5.289 4.422 1 95.62 332 TYR B C 1
ATOM 5303 O O . TYR B 1 332 ? 10.828 4.809 5.527 1 95.62 332 TYR B O 1
ATOM 5311 N N . ASP B 1 333 ? 12.297 5.5 4.023 1 94.81 333 ASP B N 1
ATOM 5312 C CA . ASP B 1 333 ? 13.398 5.105 4.891 1 94.81 333 ASP B CA 1
ATOM 5313 C C . ASP B 1 333 ? 13.438 5.953 6.156 1 94.81 333 ASP B C 1
ATOM 5315 O O . ASP B 1 333 ? 14.062 5.57 7.152 1 94.81 333 ASP B O 1
ATOM 5319 N N . LEU B 1 334 ? 12.742 7.156 6.113 1 92.88 334 LEU B N 1
ATOM 5320 C CA . LEU B 1 334 ? 12.633 7.977 7.312 1 92.88 334 LEU B CA 1
ATOM 5321 C C . LEU B 1 334 ? 11.906 7.223 8.422 1 92.88 334 LEU B C 1
ATOM 5323 O O . LEU B 1 334 ? 12.117 7.496 9.609 1 92.88 334 LEU B O 1
ATOM 5327 N N . GLY B 1 335 ? 11.117 6.258 8 1 93.12 335 GLY B N 1
ATOM 5328 C CA . GLY B 1 335 ? 10.406 5.449 8.977 1 93.12 335 GLY B CA 1
ATOM 5329 C C . GLY B 1 335 ? 11.336 4.578 9.812 1 93.12 335 GLY B C 1
ATOM 5330 O O . GLY B 1 335 ? 10.969 4.152 10.906 1 93.12 335 GLY B O 1
ATOM 5331 N N . TYR B 1 336 ? 12.5 4.359 9.281 1 91.94 336 TYR B N 1
ATOM 5332 C CA . TYR B 1 336 ? 13.438 3.453 9.938 1 91.94 336 TYR B CA 1
ATOM 5333 C C . TYR B 1 336 ? 14.562 4.23 10.617 1 91.94 336 TYR B C 1
ATOM 5335 O O . TYR B 1 336 ? 15.453 3.635 11.227 1 91.94 336 TYR B O 1
ATOM 5343 N N . SER B 1 337 ? 14.477 5.523 10.5 1 85.38 337 SER B N 1
ATOM 5344 C CA . SER B 1 337 ? 15.516 6.355 11.109 1 85.38 337 SER B CA 1
ATOM 5345 C C . SER B 1 337 ? 15.266 6.543 12.602 1 85.38 337 SER B C 1
ATOM 5347 O O . SER B 1 337 ? 14.141 6.367 13.078 1 85.38 337 SER B O 1
ATOM 5349 N N . LEU B 1 338 ? 16.344 6.703 13.445 1 73.62 338 LEU B N 1
ATOM 5350 C CA . LEU B 1 338 ? 16.281 6.898 14.891 1 73.62 338 LEU B CA 1
ATOM 5351 C C . LEU B 1 338 ? 15.789 8.305 15.227 1 73.62 338 LEU B C 1
ATOM 5353 O O . LEU B 1 338 ? 16.062 9.25 14.492 1 73.62 338 LEU B O 1
#

pLDDT: mean 97.24, std 3.02, range [73.19, 98.94]

Sequence (676 aa):
MAGLFSSFSHKGLQLKNRIMMSSMCQYQAENKDGTPTDWHFVHYVSRAIGGTGLIFLEMTNVELRGRITNQCLTLHSEYQVPYFKRIVEECHKYGSKIGIQIAHAGRKSVIEGSDVVGPGKHPFSKESPVPRELTTDEVKEICEKFGESAALAVEAGFDTIEIHGAHGYLLHQFMSPATNHRTDQYGEYHVFPVEVIREIRSRIPSEMPLILRISAVEYGENGYNFNHMLKLIPHFIEAGVDIFDVSTGGNDPVRPDVYPAYQAQYAQVIKERFKLPVITVGRLESPYVAESIIREGRADIVAVGRGLLREPYWAKEAAIQLNQELTLPGVYDLGYSLMAGLFSSFSHKGLQLKNRIMMSSMCQYQAENKDGTPTDWHFVHYVSRAIGGTGLIFLEMTNVELRGRITNQCLTLHSEYQVPYFKRIVEECHKYGSKIGIQIAHAGRKSVIEGSDVVGPGKHPFSKESPVPRELTTDEVKEICEKFGESAALAVEAGFDTIEIHGAHGYLLHQFMSPATNHRTDQYGEYHVFPVEVIREIRSRIPSEMPLILRISAVEYGENGYNFNHMLKLIPHFIEAGVDIFDVSTGGNDPVRPDVYPAYQAQYAQVIKERFKLPVITVGRLESPYVAESIIREGRADIVAVGRGLLREPYWAKEAAIQLNQELTLPGVYDLGYSL

Nearest PDB structures (foldseek):
  3gr7-assembly1_A  TM=9.647E-01  e=2.732E-41  Geobacillus kaustophilus
  8x0j-assembly1_A  TM=9.616E-01  e=1.775E-40  Geobacillus kaustophilus HTA426
  1z41-assembly1_A  TM=9.743E-01  e=3.584E-39  Bacillus subtilis
  7blf-assembly1_A-2  TM=9.391E-01  e=3.378E-34  Botrytis cinerea B05.10
  7blf-assembly2_B-2  TM=9.260E-01  e=2.146E-34  Botrytis cinerea B05.10

InterPro domains:
  IPR001155 NADH:flavin oxidoreductase/NADH oxidase, N-terminal [PF00724] (4-324)
  IPR013785 Aldolase-type TIM barrel [G3DSA:3.20.20.70] (2-338)
  IPR044152 NADPH dehydrogenase YqjM-like [PTHR43303] (3-333)
  IPR044152 NADPH dehydrogenase YqjM-like [cd02932] (4-319)

Radius of gyration: 28.61 Å; Cα contacts (8 Å, |Δi|>4): 1676; chains: 2; bounding box: 52×90×59 Å

Secondary structure (DSSP, 8-state):
---TTS-EEETTEEESSSEEEPP------TTSSS---HHHHHHHHHHHHTT-SEEEEEEEESSGGG-SSTTSEE--SGGGHHHHHHHHHHHHTTT-EEEEEEE--GGG---TT---EESSS--SSTTSPPPEEPPHHHHHHHHHHHHHHHHHHHHHT-SEEEEEE-TTSHHHHHH-TTT----SGGGSTTHHHHHHHHHHHTTS-TTS-EEEEEES---STTS--HHHHHHHHHHHHHHT--EEEEE---SSS--PPP-TTTTHHHHHHHHHHH---EEE-SS--SHHHHHHHHHTTS-SEEEESHHHHH-TTHHHHHHHHTT---PPSTTGGGGG--/---TTS-EEETTEEESSSEEEPP------TTSSS---HHHHHHHHHHHHTT-SEEEEEEEESSGGG-SSTTSEE--SGGGHHHHHHHHHHHHTTT-EEEEEEE--GGG---TT---EESSS--SSTTSPPPEEPPHHHHHHHHHHHHHHHHHHHHHT-SEEEEEE-TTSHHHHHH-TTT----SGGGSTTHHHHHHHHHHHTTS-TTS-EEEEEES---STTS--HHHHHHHHHHHHHHT--EEEEE---SSS--PPP-TTTTHHHHHHHHHHH---EEE-SS--SHHHHHHHHHTTS-SEEEESHHHHH-TTHHHHHHHHTT---PPSTTGGGGG--